Protein AF-A0A4R1M0N6-F1 (afdb_monomer_lite)

pLDDT: mean 82.84, std 18.58, range [23.36, 98.75]

Foldseek 3Di:
DDDDDDDDDDDDDDDDDDDDDDDDDDDDDDDDDDADQDFDPDDQLVVLVVQLVLQVVPPFQNLLSVLSNPADDDSVQLRQFKEFAGAGDPDPDDDPPQVVVPVPDDDDDDPLNVVVCVQVDDPDDDDDRQDNLLRQLGMFGHADDPVNLDAQDWTATSNGDIWGWHDDPPWIDTLQWTWDPDWSDDPPRYTYTYTHHRSRPRDNDPDHFAKWWEKEWEAALLQDALVRQQGATDFQKKKFKDPDLVCVLVVNGPDIDGAHPRNIDMGIRDDFFKIFMWIGDVQKIQFAPWDQDPPPSFTKHWHFSGFAQDPVCLVPAQDDPLRDHSATRTDPSVPPSHDDPVRIDTPPPRMHGIDTNDHHYDYGRIYHNRSLVPRADAEPVSLVVLLLVLLVLLQCCLQFLQLVLQCLLFVLDPFDPDDPCVVQVSNCSNLVNDDLARNSLVVLVCSLLQSLLSLLSSLVRLVNYPDDLSLQSNLSSLLSNLVSLLSCCLFAAFAWDDNHSDDDLATATHGSVVSLVSSLVSLVVSLVSHADDDFLPQSHAGSLSSLQSQLSSCVLVVVLVSNLVSLCVNVVVPQADDAAPVQCFDSRHSFANHHDQQFDDPVSCVSVVNGRGGGSDGNLVSLLSNLVSCLVVVVNVSSLVSLQRLCVNHVHDGDDSPDDSVRSVVSSLVSCCVRCRSSHCNSSVCLVVVNCCVRCVVSVDDNQARSHDWNRPVCCVRHVNYDIDGPD

Radius of gyration: 40.04 Å; chains: 1; bounding box: 70×74×126 Å

InterPro domains:
  IPR000782 FAS1 domain [PF02469] (60-199)
  IPR000782 FAS1 domain [PS50213] (48-218)
  IPR011990 Tetratricopeptide-like helical domain superfamily [SSF48452] (380-728)
  IPR012944 RagB/SusD domain [PF07980] (564-728)
  IPR033985 SusD-like, N-terminal [PF14322] (437-525)
  IPR036378 FAS1 domain superfamily [G3DSA:2.30.180.10] (48-200)
  IPR036378 FAS1 domain superfamily [SSF82153] (33-199)

Sequence (728 aa):
MKHNYLLIVTILAFGLITSCKKDPAPKPDPEPDPGTTIVDDRPPEKVVEALTTELAKVEDVSEFAEALKNVVLTQEEVSQGLTIFAPLNSQRSAPQAIASRFSNRTMVASASQERFSNRLSAEVSEPVELTDAELRDHIVKGVYKLADLADGTVLITLSGKSLKIKKEGDQTWINGVKMNEGTVSADGKQTIFVVNEPLTGTEVTDEPAAPSGIEVTVWDATEWSPENSMGKVASGAQVAIYRTQLDYANDNPLFEEESDAQGKVTFNNVEPGIYYIVATKGDMSNIFYKNKNPGDELFTGMVSVGIFQTQGQMDAAAANQSKKLGNFEWMDMNGDGVINNDDRVTLPAESVDIEEGNIVPISILIGYSDNDAMGPLRRESQVLDFLTGGYINITDWLSKEIPLLDGVLSDDSDAPQDGYSTYLGMPAIDNFTFLATNVAINQLWNVSYGNISNLNKLIRDVPNVNMANKNQVLAQARALRAAIYIQLMTYYGNVPIQNDVVMEAGIVNSSKQEVYEYIKQELTEIQNDMPGANTGNLGQLNNLFTSALLSKAALANKDYTLAAAAAAEVINSNKYVLESSNTAFTQTSKETIWGYPSQFTNEFRAYFFGRTFSPVIRLSEIYLIAAEANIQTGNVQKAIGYLNPILQSNSLPSLLGTESTGALNNALRNVWKTSMPREGLRFANLVRWGIASEVLGNKGFNASKHNLLPIPQVTIDRFSGITQNPGY

Structure (mmCIF, N/CA/C/O backbone):
data_AF-A0A4R1M0N6-F1
#
_entry.id   AF-A0A4R1M0N6-F1
#
loop_
_atom_site.group_PDB
_atom_site.id
_atom_site.type_symbol
_atom_site.label_atom_id
_atom_site.label_alt_id
_atom_site.label_comp_id
_atom_site.label_asym_id
_atom_site.label_entity_id
_atom_site.label_seq_id
_atom_site.pdbx_PDB_ins_code
_atom_site.Cartn_x
_atom_site.Cartn_y
_atom_site.Cartn_z
_atom_site.occupancy
_atom_site.B_iso_or_equiv
_atom_site.auth_seq_id
_atom_site.auth_comp_id
_atom_site.auth_asym_id
_atom_site.auth_atom_id
_atom_site.pdbx_PDB_model_num
ATOM 1 N N . MET A 1 1 ? -28.705 -10.400 -42.506 1.00 38.38 1 MET A N 1
ATOM 2 C CA . MET A 1 1 ? -27.950 -10.593 -43.765 1.00 38.38 1 MET A CA 1
ATOM 3 C C . MET A 1 1 ? -26.762 -11.482 -43.382 1.00 38.38 1 MET A C 1
ATOM 5 O O . MET A 1 1 ? -25.959 -11.001 -42.608 1.00 38.38 1 MET A O 1
ATOM 9 N N . LYS A 1 2 ? -26.708 -12.820 -43.555 1.00 24.78 2 LYS A N 1
ATOM 10 C CA . LYS A 1 2 ? -26.829 -13.668 -44.773 1.00 24.78 2 LYS A CA 1
ATOM 11 C C . LYS A 1 2 ? -26.020 -13.022 -45.906 1.00 24.78 2 LYS A C 1
ATOM 13 O O . LYS A 1 2 ? -26.427 -11.943 -46.304 1.00 24.78 2 LYS A O 1
ATOM 18 N N . HIS A 1 3 ? -24.869 -13.506 -46.383 1.00 28.62 3 HIS A N 1
ATOM 19 C CA . HIS A 1 3 ? -24.393 -14.826 -46.863 1.00 28.62 3 HIS A CA 1
ATOM 20 C C . HIS A 1 3 ? -22.876 -14.648 -47.210 1.00 28.62 3 HIS A C 1
ATOM 22 O O . HIS A 1 3 ? -22.470 -13.504 -47.353 1.00 28.62 3 HIS A O 1
ATOM 28 N N . ASN A 1 4 ? -21.964 -15.609 -47.419 1.00 26.88 4 ASN A N 1
ATOM 29 C CA . ASN A 1 4 ? -21.970 -17.070 -47.535 1.00 26.88 4 ASN A CA 1
ATOM 30 C C . ASN A 1 4 ? -20.516 -17.600 -47.471 1.00 26.88 4 ASN A C 1
ATOM 32 O O . ASN A 1 4 ? -19.602 -16.976 -48.001 1.00 26.88 4 ASN A O 1
ATOM 36 N N . TYR A 1 5 ? -20.366 -18.799 -46.905 1.00 27.62 5 TYR A N 1
ATOM 37 C CA . TYR A 1 5 ? -19.300 -19.779 -47.161 1.00 27.62 5 TYR A CA 1
ATOM 38 C C . TYR A 1 5 ? -19.561 -20.537 -48.482 1.00 27.62 5 TYR A C 1
ATOM 40 O O . TYR A 1 5 ? -20.732 -20.725 -48.809 1.00 27.62 5 TYR A O 1
ATOM 48 N N . LEU A 1 6 ? -18.512 -21.047 -49.153 1.00 24.05 6 LEU A N 1
ATOM 49 C CA . LEU A 1 6 ? -18.383 -22.388 -49.800 1.00 24.05 6 LEU A CA 1
ATOM 50 C C . LEU A 1 6 ? -17.070 -22.411 -50.628 1.00 24.05 6 LEU A C 1
ATOM 52 O O . LEU A 1 6 ? -16.881 -21.538 -51.463 1.00 24.05 6 LEU A O 1
ATOM 56 N N . LEU A 1 7 ? -16.061 -23.234 -50.307 1.00 23.72 7 LEU A N 1
ATOM 57 C CA . LEU A 1 7 ? -15.850 -24.684 -50.559 1.00 23.72 7 LEU A CA 1
ATOM 58 C C . LEU A 1 7 ? -14.897 -24.943 -51.751 1.00 23.72 7 LEU A C 1
ATOM 60 O O . LEU A 1 7 ? -15.183 -24.495 -52.851 1.00 23.72 7 LEU A O 1
ATOM 64 N N . ILE A 1 8 ? -13.700 -25.511 -51.524 1.00 24.95 8 ILE A N 1
ATOM 65 C CA . ILE A 1 8 ? -13.298 -26.951 -51.552 1.00 24.95 8 ILE A CA 1
ATOM 66 C C . ILE A 1 8 ? -13.123 -27.509 -52.992 1.00 24.95 8 ILE A C 1
ATOM 68 O O . ILE A 1 8 ? -14.055 -27.487 -53.784 1.00 24.95 8 ILE A O 1
ATOM 72 N N . VAL A 1 9 ? -11.937 -28.068 -53.297 1.00 23.77 9 VAL A N 1
ATOM 73 C CA . VAL A 1 9 ? -11.670 -29.497 -53.643 1.00 23.77 9 VAL A CA 1
ATOM 74 C C . VAL A 1 9 ? -10.435 -29.653 -54.551 1.00 23.77 9 VAL A C 1
ATOM 76 O O . VAL A 1 9 ? -10.398 -29.228 -55.700 1.00 23.77 9 VAL A O 1
ATOM 79 N N . THR A 1 10 ? -9.474 -30.380 -53.987 1.00 28.64 10 THR A N 1
ATOM 80 C CA . THR A 1 10 ? -8.297 -31.097 -54.499 1.00 28.64 10 THR A CA 1
ATOM 81 C C . THR A 1 10 ? -8.591 -32.126 -55.603 1.00 28.64 10 THR A C 1
ATOM 83 O O . THR A 1 10 ? -9.531 -32.895 -55.440 1.00 28.64 10 THR A O 1
ATOM 86 N N . ILE A 1 11 ? -7.708 -32.299 -56.604 1.00 25.31 11 ILE A N 1
ATOM 87 C CA . ILE A 1 11 ? -7.508 -33.598 -57.292 1.00 25.31 11 ILE A CA 1
ATOM 88 C C . ILE A 1 11 ? -6.011 -33.853 -57.572 1.00 25.31 11 ILE A C 1
ATOM 90 O O . ILE A 1 11 ? -5.321 -33.053 -58.195 1.00 25.31 11 ILE A O 1
ATOM 94 N N . LEU A 1 12 ? -5.562 -35.012 -57.083 1.00 23.36 12 LEU A N 1
ATOM 95 C CA . LEU A 1 12 ? -4.312 -35.747 -57.318 1.00 23.36 12 LEU A CA 1
ATOM 96 C C . LEU A 1 12 ? -4.382 -36.563 -58.629 1.00 23.36 12 LEU A C 1
ATOM 98 O O . LEU A 1 12 ? -5.462 -37.057 -58.938 1.00 23.36 12 LEU A O 1
ATOM 102 N N . ALA A 1 13 ? -3.232 -36.840 -59.276 1.00 24.95 13 ALA A N 1
ATOM 103 C CA . ALA A 1 13 ? -2.699 -38.208 -59.517 1.00 24.95 13 ALA A CA 1
ATOM 104 C C . ALA A 1 13 ? -1.880 -38.426 -60.824 1.00 24.95 13 ALA A C 1
ATOM 106 O O . ALA A 1 13 ? -2.389 -38.274 -61.926 1.00 24.95 13 ALA A O 1
ATOM 107 N N . PHE A 1 14 ? -0.659 -38.956 -60.617 1.00 27.09 14 PHE A N 1
ATOM 108 C CA . PHE A 1 14 ? 0.052 -40.051 -61.323 1.00 27.09 14 PHE A CA 1
ATOM 109 C C . PHE A 1 14 ? 0.546 -39.937 -62.790 1.00 27.09 14 PHE A C 1
ATOM 111 O O . PHE A 1 14 ? -0.197 -40.149 -63.737 1.00 27.09 14 PHE A O 1
ATOM 118 N N . GLY A 1 15 ? 1.878 -39.816 -62.942 1.00 25.17 15 GLY A N 1
ATOM 119 C CA . GLY A 1 15 ? 2.800 -40.958 -63.131 1.00 25.17 15 GLY A CA 1
ATOM 120 C C . GLY A 1 15 ? 3.071 -41.482 -64.554 1.00 25.17 15 GLY A C 1
ATOM 121 O O . GLY A 1 15 ? 2.175 -42.026 -65.183 1.00 25.17 15 GLY A O 1
ATOM 122 N N . LEU A 1 16 ? 4.348 -41.474 -64.978 1.00 26.14 16 LEU A N 1
ATOM 123 C CA . LEU A 1 16 ? 4.966 -42.532 -65.804 1.00 26.14 16 LEU A CA 1
ATOM 124 C C . LEU A 1 16 ? 6.505 -42.421 -65.811 1.00 26.14 16 LEU A C 1
ATOM 126 O O . LEU A 1 16 ? 7.076 -41.399 -66.179 1.00 26.14 16 LEU A O 1
ATOM 130 N N . ILE A 1 17 ? 7.162 -43.508 -65.399 1.00 31.34 17 ILE A N 1
ATOM 131 C CA . ILE A 1 17 ? 8.604 -43.767 -65.510 1.00 31.34 17 ILE A CA 1
ATOM 132 C C . ILE A 1 17 ? 8.823 -44.606 -66.770 1.00 31.34 17 ILE A C 1
ATOM 134 O O . ILE A 1 17 ? 8.185 -45.648 -66.880 1.00 31.34 17 ILE A O 1
ATOM 138 N N . THR A 1 18 ? 9.800 -44.261 -67.618 1.00 29.77 18 THR A N 1
ATOM 139 C CA . THR A 1 18 ? 10.591 -45.267 -68.357 1.00 29.77 18 THR A CA 1
ATOM 140 C C . THR A 1 18 ? 11.971 -44.752 -68.785 1.00 29.77 18 THR A C 1
ATOM 142 O O . THR A 1 18 ? 12.073 -43.834 -69.586 1.00 29.77 18 THR A O 1
ATOM 145 N N . SER A 1 19 ? 12.983 -45.498 -68.329 1.00 27.33 19 SER A N 1
ATOM 146 C CA . SER A 1 19 ? 14.200 -45.956 -69.027 1.00 27.33 19 SER A CA 1
ATOM 147 C C . SER A 1 19 ? 15.365 -44.998 -69.338 1.00 27.33 19 SER A C 1
ATOM 149 O O . SER A 1 19 ? 15.265 -44.052 -70.111 1.00 27.33 19 SER A O 1
ATOM 151 N N . CYS A 1 20 ? 16.527 -45.368 -68.786 1.00 30.45 20 CYS A N 1
ATOM 152 C CA . CYS A 1 20 ? 17.859 -44.844 -69.067 1.00 30.45 20 CYS A CA 1
ATOM 153 C C . CYS A 1 20 ? 18.380 -45.244 -70.457 1.00 30.45 20 CYS A C 1
ATOM 155 O O . CYS A 1 20 ? 18.343 -46.421 -70.814 1.00 30.45 20 CYS A O 1
ATOM 157 N N . LYS A 1 21 ? 19.071 -44.315 -71.126 1.00 30.97 21 LYS A N 1
ATOM 158 C CA . LYS A 1 21 ? 20.308 -44.596 -71.872 1.00 30.97 21 LYS A CA 1
ATOM 159 C C . LYS A 1 21 ? 21.264 -43.412 -71.721 1.00 30.97 21 LYS A C 1
ATOM 161 O O . LYS A 1 21 ? 20.858 -42.261 -71.801 1.00 30.97 21 LYS A O 1
ATOM 166 N N . LYS A 1 22 ? 22.516 -43.746 -71.420 1.00 40.25 22 LYS A N 1
ATOM 167 C CA . LYS A 1 22 ? 23.656 -42.858 -71.192 1.00 40.25 22 LYS A CA 1
ATOM 168 C C . LYS A 1 22 ? 24.400 -42.723 -72.520 1.00 40.25 22 LYS A C 1
ATOM 170 O O . LYS A 1 22 ? 24.749 -43.755 -73.080 1.00 40.25 22 LYS A O 1
ATOM 175 N N . ASP A 1 23 ? 24.647 -41.496 -72.965 1.00 30.56 23 ASP A N 1
ATOM 176 C CA . ASP A 1 23 ? 25.529 -41.152 -74.087 1.00 30.56 23 ASP A CA 1
ATOM 177 C C . ASP A 1 23 ? 26.345 -39.887 -73.727 1.00 30.56 23 ASP A C 1
ATOM 179 O O . ASP A 1 23 ? 26.015 -39.212 -72.749 1.00 30.56 23 ASP A O 1
ATOM 183 N N . PRO A 1 24 ? 27.496 -39.662 -74.386 1.00 36.88 24 PRO A N 1
ATOM 184 C CA . PRO A 1 24 ? 28.734 -39.207 -73.752 1.00 36.88 24 PRO A CA 1
ATOM 185 C C . PRO A 1 24 ? 28.838 -37.687 -73.574 1.00 36.88 24 PRO A C 1
ATOM 187 O O . PRO A 1 24 ? 28.114 -36.914 -74.192 1.00 36.88 24 PRO A O 1
ATOM 190 N N . ALA A 1 25 ? 29.793 -37.283 -72.729 1.00 42.66 25 ALA A N 1
ATOM 191 C CA . ALA A 1 25 ? 30.121 -35.895 -72.412 1.00 42.66 25 ALA A CA 1
ATOM 192 C C . ALA A 1 25 ? 30.272 -35.014 -73.675 1.00 42.66 25 ALA A C 1
ATOM 194 O O . ALA A 1 25 ? 31.069 -35.365 -74.556 1.00 42.66 25 ALA A O 1
ATOM 195 N N . PRO A 1 26 ? 29.570 -33.866 -73.761 1.00 34.59 26 PRO A N 1
ATOM 196 C CA . PRO A 1 26 ? 29.849 -32.856 -74.767 1.00 34.59 26 PRO A CA 1
ATOM 197 C C . PRO A 1 26 ? 31.167 -32.146 -74.438 1.00 34.59 26 PRO A C 1
ATOM 199 O O . PRO A 1 26 ? 31.530 -31.957 -73.278 1.00 34.59 26 PRO A O 1
ATOM 202 N N . LYS A 1 27 ? 31.896 -31.797 -75.496 1.00 37.53 27 LYS A N 1
ATOM 203 C CA . LYS A 1 27 ? 33.103 -30.959 -75.481 1.00 37.53 27 LYS A CA 1
ATOM 204 C C . LYS A 1 27 ? 32.818 -29.602 -74.814 1.00 37.53 27 LYS A C 1
ATOM 206 O O . LYS A 1 27 ? 31.662 -29.198 -74.815 1.00 37.53 27 LYS A O 1
ATOM 211 N N . PRO A 1 28 ? 33.845 -28.900 -74.295 1.00 34.59 28 PRO A N 1
ATOM 212 C CA . PRO A 1 28 ? 33.661 -27.558 -73.755 1.00 34.59 28 PRO A CA 1
ATOM 213 C C . PRO A 1 28 ? 33.036 -26.656 -74.821 1.00 34.59 28 PRO A C 1
ATOM 215 O O . PRO A 1 28 ? 33.532 -26.596 -75.951 1.00 34.59 28 PRO A O 1
ATOM 218 N N . ASP A 1 29 ? 31.931 -26.018 -74.448 1.00 33.28 29 ASP A N 1
ATOM 219 C CA . ASP A 1 29 ? 31.274 -25.002 -75.256 1.00 33.28 29 ASP A CA 1
ATOM 220 C C . ASP A 1 29 ? 32.203 -23.779 -75.415 1.00 33.28 29 ASP A C 1
ATOM 222 O O . ASP A 1 29 ? 33.024 -23.509 -74.531 1.00 33.28 29 ASP A O 1
ATOM 226 N N . PRO A 1 30 ? 32.134 -23.069 -76.555 1.00 35.69 30 PRO A N 1
ATOM 227 C CA . PRO A 1 30 ? 32.929 -21.870 -76.783 1.00 35.69 30 PRO A CA 1
ATOM 228 C C . PRO A 1 30 ? 32.493 -20.735 -75.845 1.00 35.69 30 PRO A C 1
ATOM 230 O O . PRO A 1 30 ? 31.349 -20.706 -75.394 1.00 35.69 30 PRO A O 1
ATOM 233 N N . GLU A 1 31 ? 33.418 -19.810 -75.567 1.00 36.44 31 GLU A N 1
ATOM 234 C CA . GLU A 1 31 ? 33.196 -18.593 -74.769 1.00 36.44 31 GLU A CA 1
ATOM 235 C C . GLU A 1 31 ? 31.876 -17.875 -75.130 1.00 36.44 31 GLU A C 1
ATOM 237 O O . GLU A 1 31 ? 31.530 -17.795 -76.314 1.00 36.44 31 GLU A O 1
ATOM 242 N N . PRO A 1 32 ? 31.137 -17.341 -74.137 1.00 32.09 32 PRO A N 1
ATOM 243 C CA . PRO A 1 32 ? 29.888 -16.631 -74.376 1.00 32.09 32 PRO A CA 1
ATOM 244 C C . PRO A 1 32 ? 30.157 -15.272 -75.038 1.00 32.09 32 PRO A C 1
ATOM 246 O O . PRO A 1 32 ? 30.951 -14.477 -74.544 1.00 32.09 32 PRO A O 1
ATOM 249 N N . ASP A 1 33 ? 29.467 -15.008 -76.145 1.00 37.31 33 ASP A N 1
ATOM 250 C CA . ASP A 1 33 ? 29.437 -13.718 -76.842 1.00 37.31 33 ASP A CA 1
ATOM 251 C C . ASP A 1 33 ? 28.498 -12.749 -76.085 1.00 37.31 33 ASP A C 1
ATOM 253 O O . ASP A 1 33 ? 27.299 -13.043 -75.980 1.00 37.31 33 ASP A O 1
ATOM 257 N N . PRO A 1 34 ? 28.984 -11.636 -75.497 1.00 42.25 34 PRO A N 1
ATOM 258 C CA . PRO A 1 34 ? 28.138 -10.685 -74.794 1.00 42.25 34 PRO A CA 1
ATOM 259 C C . PRO A 1 34 ? 27.560 -9.661 -75.778 1.00 42.25 34 PRO A C 1
ATOM 261 O O . PRO A 1 34 ? 28.284 -8.971 -76.492 1.00 42.25 34 PRO A O 1
ATOM 264 N N . GLY A 1 35 ? 26.237 -9.504 -75.754 1.00 49.38 35 GLY A N 1
ATOM 265 C CA . GLY A 1 35 ? 25.542 -8.426 -76.451 1.00 49.38 35 GLY A CA 1
ATOM 266 C C . GLY A 1 35 ? 24.795 -8.890 -77.696 1.00 49.38 35 GLY A C 1
ATOM 267 O O . GLY A 1 35 ? 25.358 -9.105 -78.766 1.00 49.38 35 GLY A O 1
ATOM 268 N N . THR A 1 36 ? 23.465 -8.922 -77.609 1.00 48.88 36 THR A N 1
ATOM 269 C CA . THR A 1 36 ? 22.654 -8.674 -78.806 1.00 48.88 36 THR A CA 1
ATOM 270 C C . THR A 1 36 ? 23.155 -7.382 -79.442 1.00 48.88 36 THR A C 1
ATOM 272 O O . THR A 1 36 ? 23.234 -6.364 -78.759 1.00 48.88 36 THR A O 1
ATOM 275 N N . THR A 1 37 ? 23.512 -7.415 -80.726 1.00 53.28 37 THR A N 1
ATOM 276 C CA . THR A 1 37 ? 23.977 -6.242 -81.475 1.00 53.28 37 THR A CA 1
ATOM 277 C C . THR A 1 37 ? 22.808 -5.268 -81.635 1.00 53.28 37 THR A C 1
ATOM 279 O O . THR A 1 37 ? 22.076 -5.284 -82.622 1.00 53.28 37 THR A O 1
ATOM 282 N N . ILE A 1 38 ? 22.570 -4.466 -80.603 1.00 60.84 38 ILE A N 1
ATOM 283 C CA . ILE A 1 38 ? 21.564 -3.415 -80.588 1.00 60.84 38 ILE A CA 1
ATOM 284 C C . ILE A 1 38 ? 22.270 -2.170 -81.095 1.00 60.84 38 ILE A C 1
ATOM 286 O O . ILE A 1 38 ? 23.159 -1.643 -80.436 1.00 60.84 38 ILE A O 1
ATOM 290 N N . VAL A 1 39 ? 21.905 -1.736 -82.299 1.00 75.00 39 VAL A N 1
ATOM 291 C CA . VAL A 1 39 ? 22.412 -0.486 -82.863 1.00 75.00 39 VAL A CA 1
ATOM 292 C C . VAL A 1 39 ? 21.511 0.640 -82.374 1.00 75.00 39 VAL A C 1
ATOM 294 O O . VAL A 1 39 ? 20.346 0.713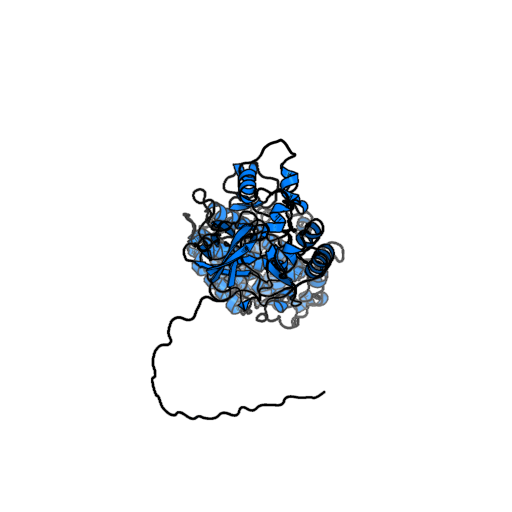 -82.777 1.00 75.00 39 VAL A O 1
ATOM 297 N N . ASP A 1 40 ? 22.030 1.502 -81.501 1.00 83.00 40 ASP A N 1
ATOM 298 C CA . ASP A 1 40 ? 21.346 2.742 -81.142 1.00 83.00 40 ASP A CA 1
ATOM 299 C C . ASP A 1 40 ? 21.841 3.898 -82.016 1.00 83.00 40 ASP A C 1
ATOM 301 O O . ASP A 1 40 ? 22.986 4.335 -81.951 1.00 83.00 40 ASP A O 1
ATOM 305 N N . ASP A 1 41 ? 20.950 4.372 -82.876 1.00 82.75 41 ASP A N 1
ATOM 306 C CA . ASP A 1 41 ? 21.158 5.442 -83.844 1.00 82.75 41 ASP A CA 1
ATOM 307 C C . ASP A 1 41 ? 20.673 6.811 -83.344 1.00 82.75 41 ASP A C 1
ATOM 309 O O . ASP A 1 41 ? 20.794 7.811 -84.058 1.00 82.75 41 ASP A O 1
ATOM 313 N N . ARG A 1 42 ? 20.125 6.875 -82.121 1.00 88.88 42 ARG A N 1
ATOM 314 C CA . ARG A 1 42 ? 19.709 8.135 -81.495 1.00 88.88 42 ARG A CA 1
ATOM 315 C C . ARG A 1 42 ? 20.918 9.066 -81.328 1.00 88.88 42 ARG A C 1
ATOM 317 O O . ARG A 1 42 ? 22.004 8.586 -81.013 1.00 88.88 42 ARG A O 1
ATOM 324 N N . PRO A 1 43 ? 20.750 10.390 -81.498 1.00 88.62 43 PRO A N 1
ATOM 325 C CA . PRO A 1 43 ? 21.768 11.355 -81.088 1.00 88.62 43 PRO A CA 1
ATOM 326 C C . PRO A 1 43 ? 22.087 11.226 -79.582 1.00 88.62 43 PRO A C 1
ATOM 328 O O . PRO A 1 43 ? 21.148 10.982 -78.814 1.00 88.62 43 PRO A O 1
ATOM 331 N N . PRO A 1 44 ? 23.344 11.414 -79.124 1.00 90.19 44 PRO A N 1
ATOM 332 C CA . PRO A 1 44 ? 23.723 11.176 -77.727 1.00 90.19 44 PRO A CA 1
ATOM 333 C C . PRO A 1 44 ? 22.898 11.987 -76.722 1.00 90.19 44 PRO A C 1
ATOM 335 O O . PRO A 1 44 ? 22.510 11.477 -75.673 1.00 90.19 44 PRO A O 1
ATOM 338 N N . GLU A 1 45 ? 22.537 13.225 -77.065 1.00 87.31 45 GLU A N 1
ATOM 339 C CA . GLU A 1 45 ? 21.697 14.089 -76.236 1.00 87.31 45 GLU A CA 1
ATOM 340 C C . GLU A 1 45 ? 20.290 13.513 -76.011 1.00 87.31 45 GLU A C 1
ATOM 342 O O . GLU A 1 45 ? 19.707 13.682 -74.942 1.00 87.31 45 GLU A O 1
ATOM 347 N N . LYS A 1 46 ? 19.758 12.767 -76.990 1.00 88.69 46 LYS A N 1
ATOM 348 C CA . LYS A 1 46 ? 18.465 12.079 -76.877 1.00 88.69 46 LYS A CA 1
ATOM 349 C C . LYS A 1 46 ? 18.546 10.810 -76.041 1.00 88.69 46 LYS A C 1
ATOM 351 O O . LYS A 1 46 ? 17.534 10.406 -75.473 1.00 88.69 46 LYS A O 1
ATOM 356 N N . VAL A 1 47 ? 19.727 10.204 -75.936 1.00 87.62 47 VAL A N 1
ATOM 357 C CA . VAL A 1 47 ? 19.970 9.078 -75.027 1.00 87.62 47 VAL A CA 1
ATOM 358 C C . VAL A 1 47 ? 20.010 9.577 -73.580 1.00 87.62 47 VAL A C 1
ATOM 360 O O . VAL A 1 47 ? 19.297 9.033 -72.741 1.00 87.62 47 VAL A O 1
ATOM 363 N N . VAL A 1 48 ? 20.731 10.668 -73.295 1.00 88.25 48 VAL A N 1
ATOM 364 C CA . VAL A 1 48 ? 20.763 11.289 -71.953 1.00 88.25 48 VAL A CA 1
ATOM 365 C C . VAL A 1 48 ? 19.367 11.758 -71.513 1.00 88.25 48 VAL A C 1
ATOM 367 O O . VAL A 1 48 ? 18.954 11.496 -70.383 1.00 88.25 48 VAL A O 1
ATOM 370 N N . GLU A 1 49 ? 18.585 12.379 -72.404 1.00 86.44 49 GLU A N 1
ATOM 371 C CA . GLU A 1 49 ? 17.193 12.776 -72.120 1.00 86.44 49 GLU A CA 1
ATOM 372 C C . GLU A 1 49 ? 16.308 11.568 -71.754 1.00 86.44 49 GLU A C 1
ATOM 374 O O . GLU A 1 49 ? 15.525 11.625 -70.804 1.00 86.44 49 GLU A O 1
ATOM 379 N N . ALA A 1 50 ? 16.457 10.447 -72.465 1.00 86.00 50 ALA A N 1
ATOM 380 C CA . ALA A 1 50 ? 15.703 9.230 -72.177 1.00 86.00 50 ALA A CA 1
ATOM 381 C C . ALA A 1 50 ? 16.108 8.606 -70.831 1.00 86.00 50 ALA A C 1
ATOM 383 O O . ALA A 1 50 ? 15.238 8.227 -70.051 1.00 86.00 50 ALA A O 1
ATOM 384 N N . LEU A 1 51 ? 17.409 8.534 -70.532 1.00 86.44 51 LEU A N 1
ATOM 385 C CA . LEU A 1 51 ? 17.913 7.990 -69.267 1.00 86.44 51 LEU A CA 1
ATOM 386 C C . LEU A 1 51 ? 17.442 8.804 -68.065 1.00 86.44 51 LEU A C 1
ATOM 388 O O . LEU A 1 51 ? 16.925 8.246 -67.102 1.00 86.44 51 LEU A O 1
ATOM 392 N N . THR A 1 52 ? 17.561 10.126 -68.144 1.00 86.12 52 THR A N 1
ATOM 393 C CA . THR A 1 52 ? 17.138 11.035 -67.071 1.00 86.12 52 THR A CA 1
ATOM 394 C C . THR A 1 52 ? 15.623 11.000 -66.858 1.00 86.12 52 THR A C 1
ATOM 396 O O . THR A 1 52 ? 15.168 11.045 -65.718 1.00 86.12 52 THR A O 1
ATOM 399 N N . THR A 1 53 ? 14.834 10.821 -67.925 1.00 84.94 53 THR A N 1
ATOM 400 C CA . THR A 1 53 ? 13.375 10.634 -67.832 1.00 84.94 53 THR A CA 1
ATOM 401 C C . THR A 1 53 ? 12.996 9.336 -67.119 1.00 84.94 53 THR A C 1
ATOM 403 O O . THR A 1 53 ? 12.064 9.331 -66.318 1.00 84.94 53 THR A O 1
ATOM 406 N N . GLU A 1 54 ? 13.687 8.230 -67.404 1.00 83.19 54 GLU A N 1
ATOM 407 C CA . GLU A 1 54 ? 13.418 6.948 -66.742 1.00 83.19 54 GLU A CA 1
ATOM 408 C C . GLU A 1 54 ? 13.894 6.949 -65.284 1.00 83.19 54 GLU A C 1
ATOM 410 O O . GLU A 1 54 ? 13.154 6.499 -64.411 1.00 83.19 54 GLU A O 1
ATOM 415 N N . LEU A 1 55 ? 15.073 7.514 -64.999 1.00 81.56 55 LEU A N 1
ATOM 416 C CA . LEU A 1 55 ? 15.599 7.649 -63.637 1.00 81.56 55 LEU A CA 1
ATOM 417 C C . LEU A 1 55 ? 14.716 8.543 -62.757 1.00 81.56 55 LEU A C 1
ATOM 419 O O . LEU A 1 55 ? 14.506 8.226 -61.593 1.00 81.56 55 LEU A O 1
ATOM 423 N N . ALA A 1 56 ? 14.119 9.602 -63.313 1.00 78.25 56 ALA A N 1
ATOM 424 C CA . ALA A 1 56 ? 13.200 10.478 -62.582 1.00 78.25 56 ALA A CA 1
ATOM 425 C C . ALA A 1 56 ? 11.912 9.778 -62.096 1.00 78.25 56 ALA A C 1
ATOM 427 O O . ALA A 1 56 ? 11.178 10.347 -61.290 1.00 78.25 56 ALA A O 1
ATOM 428 N N . LYS A 1 57 ? 11.609 8.563 -62.578 1.00 75.88 57 LYS A N 1
ATOM 429 C CA . LYS A 1 57 ? 10.475 7.755 -62.093 1.00 75.88 57 LYS A CA 1
ATOM 430 C C . LYS A 1 57 ? 10.782 7.019 -60.787 1.00 75.88 57 LYS A C 1
ATOM 432 O O . LYS A 1 57 ? 9.864 6.452 -60.200 1.00 75.88 57 LYS A O 1
ATOM 437 N N . VAL A 1 58 ? 12.043 6.999 -60.359 1.00 72.06 58 VAL A N 1
ATOM 438 C CA . VAL A 1 58 ? 12.496 6.362 -59.122 1.00 72.06 58 VAL A CA 1
ATOM 439 C C . VAL A 1 58 ? 12.879 7.458 -58.134 1.00 72.06 58 VAL A C 1
ATOM 441 O O . VAL A 1 58 ? 13.802 8.231 -58.375 1.00 72.06 58 VAL A O 1
ATOM 444 N N . GLU A 1 59 ? 12.131 7.539 -57.033 1.00 65.00 59 GLU A N 1
ATOM 445 C CA . GLU A 1 59 ? 12.227 8.626 -56.048 1.00 65.00 59 GLU A CA 1
ATOM 446 C C . GLU A 1 59 ? 13.643 8.743 -55.448 1.00 65.00 59 GLU A C 1
ATOM 448 O O . GLU A 1 59 ? 14.204 9.842 -55.371 1.00 65.00 59 GLU A O 1
ATOM 453 N N . ASP A 1 60 ? 14.265 7.596 -55.165 1.00 72.56 60 ASP A N 1
ATOM 454 C CA . ASP A 1 60 ? 15.526 7.496 -54.427 1.00 72.56 60 ASP A CA 1
ATOM 455 C C . ASP A 1 60 ? 16.802 7.589 -55.282 1.00 72.56 60 ASP A C 1
ATOM 457 O O . ASP A 1 60 ? 17.879 7.373 -54.749 1.00 72.56 60 ASP A O 1
ATOM 461 N N . VAL A 1 61 ? 16.738 7.908 -56.582 1.00 75.19 61 VAL A N 1
ATOM 462 C CA . VAL A 1 61 ? 17.941 8.098 -57.445 1.00 75.19 61 VAL A CA 1
ATOM 463 C C . VAL A 1 61 ? 17.965 9.463 -58.145 1.00 75.19 61 VAL A C 1
ATOM 465 O O . VAL A 1 61 ? 18.694 9.693 -59.114 1.00 75.19 61 VAL A O 1
ATOM 468 N N . SER A 1 62 ? 17.116 10.379 -57.688 1.00 74.25 62 SER A N 1
ATOM 469 C CA . SER A 1 62 ? 16.865 11.672 -58.325 1.00 74.25 62 SER A CA 1
ATOM 470 C C . SER A 1 62 ? 18.086 12.602 -58.368 1.00 74.25 62 SER A C 1
ATOM 472 O O . SER A 1 62 ? 18.226 13.347 -59.338 1.00 74.25 62 SER A O 1
ATOM 474 N N . GLU A 1 63 ? 19.003 12.537 -57.395 1.00 76.69 63 GLU A N 1
ATOM 475 C CA . GLU A 1 63 ? 20.238 13.340 -57.412 1.00 76.69 63 GLU A CA 1
ATOM 476 C C . GLU A 1 63 ? 21.192 12.847 -58.514 1.00 76.69 63 GLU A C 1
ATOM 478 O O . GLU A 1 63 ? 21.704 13.647 -59.302 1.00 76.69 63 GLU A O 1
ATOM 483 N N . PHE A 1 64 ? 21.338 11.526 -58.665 1.00 82.12 64 PHE A N 1
ATOM 484 C CA . PHE A 1 64 ? 22.089 10.931 -59.774 1.00 82.12 64 PHE A CA 1
ATOM 485 C C . PHE A 1 64 ? 21.447 11.246 -61.135 1.00 82.12 64 PHE A C 1
ATOM 487 O O . PHE A 1 64 ? 22.146 11.558 -62.101 1.00 82.12 64 PHE A O 1
ATOM 494 N N . ALA A 1 65 ? 20.112 11.222 -61.217 1.00 83.81 65 ALA A N 1
ATOM 495 C CA . ALA A 1 65 ? 19.376 11.592 -62.426 1.00 83.81 65 ALA A CA 1
ATOM 496 C C . ALA A 1 65 ? 19.632 13.051 -62.843 1.00 83.81 65 ALA A C 1
ATOM 498 O O . ALA A 1 65 ? 19.760 13.340 -64.034 1.00 83.81 65 ALA A O 1
ATOM 499 N N . GLU A 1 66 ? 19.718 13.970 -61.879 1.00 82.25 66 GLU A N 1
ATOM 500 C CA . GLU A 1 66 ? 20.023 15.375 -62.147 1.00 82.25 66 GLU A CA 1
ATOM 501 C C . GLU A 1 66 ? 21.472 15.552 -62.610 1.00 82.25 66 GLU A C 1
ATOM 503 O O . GLU A 1 66 ? 21.719 16.232 -63.607 1.00 82.25 66 GLU A O 1
ATOM 508 N N . ALA A 1 67 ? 22.418 14.882 -61.948 1.00 82.56 67 ALA A N 1
ATOM 509 C CA . ALA A 1 67 ? 23.832 14.924 -62.305 1.00 82.56 67 ALA A CA 1
ATOM 510 C C . ALA A 1 67 ? 24.087 14.378 -63.724 1.00 82.56 67 ALA A C 1
ATOM 512 O O . ALA A 1 67 ? 24.846 14.970 -64.497 1.00 82.56 67 ALA A O 1
ATOM 513 N N . LEU A 1 68 ? 23.381 13.309 -64.115 1.00 86.56 68 LEU A N 1
ATOM 514 C CA . LEU A 1 68 ? 23.509 12.679 -65.431 1.00 86.56 68 LEU A CA 1
ATOM 515 C C . LEU A 1 68 ? 23.157 13.624 -66.595 1.00 86.56 68 LEU A C 1
ATOM 517 O O . LEU A 1 68 ? 23.699 13.461 -67.688 1.00 86.56 68 LEU A O 1
ATOM 521 N N . LYS A 1 69 ? 22.313 14.648 -66.383 1.00 85.31 69 LYS A N 1
ATOM 522 C CA . LYS A 1 69 ? 21.981 15.652 -67.419 1.00 85.31 69 LYS A CA 1
ATOM 523 C C . LYS A 1 69 ? 23.205 16.407 -67.936 1.00 85.31 69 LYS A C 1
ATOM 525 O O . LYS A 1 69 ? 23.166 16.936 -69.045 1.00 85.31 69 LYS A O 1
ATOM 530 N N . ASN A 1 70 ? 24.268 16.463 -67.136 1.00 81.69 70 ASN A N 1
ATOM 531 C CA . ASN A 1 70 ? 25.496 17.178 -67.461 1.00 81.69 70 ASN A CA 1
ATOM 532 C C . ASN A 1 70 ? 26.537 16.298 -68.175 1.00 81.69 70 ASN A C 1
ATOM 534 O O . ASN A 1 70 ? 27.551 16.826 -68.63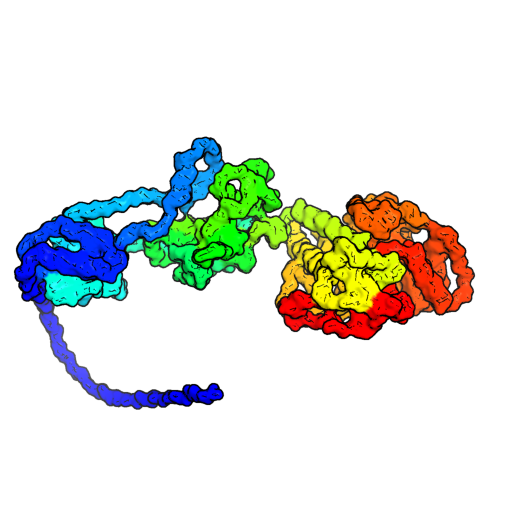0 1.00 81.69 70 ASN A O 1
ATOM 538 N N . VAL A 1 71 ? 26.292 14.987 -68.309 1.00 86.62 71 VAL A N 1
ATOM 539 C CA . VAL A 1 71 ? 27.221 14.056 -68.964 1.00 86.62 71 VAL A CA 1
ATOM 540 C C . VAL A 1 71 ? 27.141 14.190 -70.481 1.00 86.62 71 VAL A C 1
ATOM 542 O O . VAL A 1 71 ? 26.073 14.079 -71.085 1.00 86.62 71 VAL A O 1
ATOM 545 N N . VAL A 1 72 ? 28.298 14.376 -71.122 1.00 86.69 72 VAL A N 1
ATOM 546 C CA . VAL A 1 72 ? 28.408 14.426 -72.589 1.00 86.69 72 VAL A CA 1
ATOM 547 C C . VAL A 1 72 ? 28.853 13.064 -73.125 1.00 86.69 72 VAL A C 1
ATOM 549 O O . VAL A 1 72 ? 29.983 12.623 -72.888 1.00 86.69 72 VAL A O 1
ATOM 552 N N . LEU A 1 73 ? 27.964 12.414 -73.879 1.00 88.56 73 LEU A N 1
ATOM 553 C CA . LEU A 1 73 ? 28.204 11.138 -74.558 1.00 88.56 73 LEU A CA 1
ATOM 554 C C . LEU A 1 73 ? 28.558 11.345 -76.041 1.00 88.56 73 LEU A C 1
ATOM 556 O O . LEU A 1 73 ? 28.110 12.293 -76.687 1.00 88.56 73 LEU A O 1
ATOM 560 N N . THR A 1 74 ? 29.347 10.435 -76.600 1.00 89.38 74 THR A N 1
ATOM 561 C CA . THR A 1 74 ? 29.705 10.373 -78.025 1.00 89.38 74 THR A CA 1
ATOM 562 C C . THR A 1 74 ? 28.858 9.337 -78.764 1.00 89.38 74 THR A C 1
ATOM 564 O O . THR A 1 74 ? 28.345 8.396 -78.156 1.00 89.38 74 THR A O 1
ATOM 567 N N . GLN A 1 75 ? 28.753 9.448 -80.099 1.00 86.62 75 GLN A N 1
ATOM 568 C CA . GLN A 1 75 ? 28.025 8.429 -80.873 1.00 86.62 75 GLN A CA 1
ATOM 569 C C . GLN A 1 75 ? 28.640 7.039 -80.795 1.00 86.62 75 GLN A C 1
ATOM 571 O O . GLN A 1 75 ? 27.920 6.052 -80.888 1.00 86.62 75 GLN A O 1
ATOM 576 N N . GLU A 1 76 ? 29.949 6.941 -80.596 1.00 86.62 76 GLU A N 1
ATOM 577 C CA . GLU A 1 76 ? 30.590 5.647 -80.403 1.00 86.62 76 GLU A CA 1
ATOM 578 C C . GLU A 1 76 ? 30.152 4.994 -79.084 1.00 86.62 76 GLU A C 1
ATOM 580 O O . GLU A 1 76 ? 29.911 3.788 -79.048 1.00 86.62 76 GLU A O 1
ATOM 585 N N . GLU A 1 77 ? 30.011 5.778 -78.011 1.00 87.19 77 GLU A N 1
ATOM 586 C CA . GLU A 1 77 ? 29.629 5.277 -76.687 1.00 87.19 77 GLU A CA 1
ATOM 587 C C . GLU A 1 77 ? 28.196 4.764 -76.634 1.00 87.19 77 GLU A C 1
ATOM 589 O O . GLU A 1 77 ? 27.959 3.745 -75.992 1.00 87.19 77 GLU A O 1
ATOM 594 N N . VAL A 1 78 ? 27.262 5.417 -77.328 1.00 88.19 78 VAL A N 1
ATOM 595 C CA . VAL A 1 78 ? 25.853 4.998 -77.312 1.00 88.19 78 VAL A CA 1
ATOM 596 C C . VAL A 1 78 ? 25.499 4.001 -78.410 1.00 88.19 78 VAL A C 1
ATOM 598 O O . VAL A 1 78 ? 24.486 3.328 -78.279 1.00 88.19 78 VAL A O 1
ATOM 601 N N . SER A 1 79 ? 26.324 3.843 -79.457 1.00 84.62 79 SER A N 1
ATOM 602 C CA . SER A 1 79 ? 26.001 3.020 -80.641 1.00 84.62 79 SER A CA 1
ATOM 603 C C . SER A 1 79 ? 25.619 1.562 -80.353 1.00 84.62 79 SER A C 1
ATOM 605 O O . SER A 1 79 ? 24.957 0.944 -81.185 1.00 84.62 79 SER A O 1
ATOM 607 N N . GLN A 1 80 ? 26.018 1.020 -79.198 1.00 83.75 80 GLN A N 1
ATOM 608 C CA . GLN A 1 80 ? 25.756 -0.358 -78.759 1.00 83.75 80 GLN A CA 1
ATOM 609 C C . GLN A 1 80 ? 24.660 -0.459 -77.679 1.00 83.75 80 GLN A C 1
ATOM 611 O O . GLN A 1 80 ? 24.443 -1.530 -77.110 1.00 83.75 80 GLN A O 1
ATOM 616 N N . GLY A 1 81 ? 23.984 0.652 -77.370 1.00 88.50 81 GLY A N 1
ATOM 617 C CA . GLY A 1 81 ? 23.130 0.789 -76.191 1.00 88.50 81 GLY A CA 1
ATOM 618 C C . GLY A 1 81 ? 23.934 0.900 -74.892 1.00 88.50 81 GLY A C 1
ATOM 619 O O . GLY A 1 81 ? 25.155 0.730 -74.887 1.00 88.50 81 GLY A O 1
ATOM 620 N N . LEU A 1 82 ? 23.256 1.206 -73.783 1.00 91.19 82 LEU A N 1
ATOM 621 C CA . LEU A 1 82 ? 23.897 1.451 -72.483 1.00 91.19 82 LEU A CA 1
ATOM 622 C C . LEU A 1 82 ? 23.217 0.705 -71.332 1.00 91.19 82 LEU A C 1
ATOM 624 O O . LEU A 1 82 ? 21.994 0.575 -71.290 1.00 91.19 82 LEU A O 1
ATOM 628 N N . THR A 1 83 ? 24.016 0.304 -70.347 1.00 91.75 83 THR A N 1
ATOM 629 C CA . THR A 1 83 ? 23.553 -0.173 -69.041 1.00 91.75 83 THR A CA 1
ATOM 630 C C . THR A 1 83 ? 24.054 0.767 -67.954 1.00 91.75 83 THR A C 1
ATOM 632 O O . THR A 1 83 ? 25.234 1.113 -67.936 1.00 91.75 83 THR A O 1
ATOM 635 N N . ILE A 1 84 ? 23.152 1.211 -67.081 1.00 91.69 84 ILE A N 1
ATOM 636 C CA . ILE A 1 84 ? 23.416 2.212 -66.048 1.00 91.69 84 ILE A CA 1
ATOM 637 C C . ILE A 1 84 ? 23.161 1.585 -64.680 1.00 91.69 84 ILE A C 1
ATOM 639 O O . ILE A 1 84 ? 22.113 0.977 -64.468 1.00 91.69 84 ILE A O 1
ATOM 643 N N . PHE A 1 85 ? 24.093 1.778 -63.752 1.00 91.00 85 PHE A N 1
ATOM 644 C CA . PHE A 1 85 ? 23.956 1.409 -62.345 1.00 91.00 85 PHE A CA 1
ATOM 645 C C . PHE A 1 85 ? 23.741 2.681 -61.526 1.00 91.00 85 PHE A C 1
ATOM 647 O O . PHE A 1 85 ? 24.698 3.379 -61.227 1.00 91.00 85 PHE A O 1
ATOM 654 N N . ALA A 1 86 ? 22.500 3.033 -61.204 1.00 87.75 86 ALA A N 1
ATOM 655 C CA . ALA A 1 86 ? 22.184 4.271 -60.495 1.00 87.75 86 ALA A CA 1
ATOM 656 C C . ALA A 1 86 ? 22.283 4.077 -58.966 1.00 87.75 86 ALA A C 1
ATOM 658 O O . ALA A 1 86 ? 21.589 3.201 -58.445 1.00 87.75 86 ALA A O 1
ATOM 659 N N . PRO A 1 87 ? 23.116 4.849 -58.245 1.00 82.75 87 PRO A N 1
ATOM 660 C CA . PRO A 1 87 ? 23.195 4.799 -56.791 1.00 82.75 87 PRO A CA 1
ATOM 661 C C . PRO A 1 87 ? 21.983 5.466 -56.135 1.00 82.75 87 PRO A C 1
ATOM 663 O O . PRO A 1 87 ? 21.419 6.417 -56.682 1.00 82.75 87 PRO A O 1
ATOM 666 N N . LEU A 1 88 ? 21.607 4.980 -54.952 1.00 77.44 88 LEU A N 1
ATOM 667 C CA . LEU A 1 88 ? 20.614 5.639 -54.105 1.00 77.44 88 LEU A CA 1
ATOM 668 C C . LEU A 1 88 ? 21.130 7.008 -53.621 1.00 77.44 88 LEU A C 1
ATOM 670 O O . LEU A 1 88 ? 22.319 7.177 -53.352 1.00 77.44 88 LEU A O 1
ATOM 674 N N . ASN A 1 89 ? 20.228 7.980 -53.480 1.00 69.00 89 ASN A N 1
ATOM 675 C CA . ASN A 1 89 ? 20.487 9.277 -52.865 1.00 69.00 89 ASN A CA 1
ATOM 676 C C . ASN A 1 89 ? 20.991 9.023 -51.436 1.00 69.00 89 ASN A C 1
ATOM 678 O O . ASN A 1 89 ? 20.246 8.517 -50.595 1.00 69.00 89 ASN A O 1
ATOM 682 N N . SER A 1 90 ? 22.250 9.342 -51.145 1.00 53.94 90 SER A N 1
ATOM 683 C CA . SER A 1 90 ? 22.850 9.137 -49.825 1.00 53.94 90 SER A CA 1
ATOM 684 C C . SER A 1 90 ? 22.021 9.834 -48.730 1.00 53.94 90 SER A C 1
ATOM 686 O O . SER A 1 90 ? 22.017 11.059 -48.635 1.00 53.94 90 SER A O 1
ATOM 688 N N . GLN A 1 91 ? 21.289 9.046 -47.934 1.00 44.47 91 GLN A N 1
ATOM 689 C CA . GLN A 1 91 ? 20.756 9.342 -46.594 1.00 44.47 91 GLN A CA 1
ATOM 690 C C . GLN A 1 91 ? 20.331 10.808 -46.328 1.00 44.47 91 GLN A C 1
ATOM 692 O O . GLN A 1 91 ? 20.948 11.519 -45.534 1.00 44.47 91 GLN A O 1
ATOM 697 N N . ARG A 1 92 ? 19.203 11.271 -46.887 1.00 36.41 92 ARG A N 1
ATOM 698 C CA . ARG A 1 92 ? 18.488 12.426 -46.306 1.00 36.41 92 ARG A CA 1
ATOM 699 C C . ARG A 1 92 ? 17.430 11.948 -45.315 1.00 36.41 92 ARG A C 1
ATOM 701 O O . ARG A 1 92 ? 16.296 11.743 -45.731 1.00 36.41 92 ARG A O 1
ATOM 708 N N . SER A 1 93 ? 17.785 11.824 -44.024 1.00 29.75 93 SER A N 1
ATOM 709 C CA . SER A 1 93 ? 16.897 12.005 -42.844 1.00 29.75 93 SER A CA 1
ATOM 710 C C . SER A 1 93 ? 17.644 11.911 -41.483 1.00 29.75 93 SER A C 1
ATOM 712 O O . SER A 1 93 ? 17.654 10.856 -40.869 1.00 29.75 93 SER A O 1
ATOM 714 N N . ALA A 1 94 ? 18.160 13.061 -40.995 1.00 27.53 94 ALA A N 1
ATOM 715 C CA . ALA A 1 94 ? 18.575 13.435 -39.608 1.00 27.53 94 ALA A CA 1
ATOM 716 C C . ALA A 1 94 ? 19.796 12.724 -38.940 1.00 27.53 94 ALA A C 1
ATOM 718 O O . ALA A 1 94 ? 19.926 11.519 -39.099 1.00 27.53 94 ALA A O 1
ATOM 719 N N . PRO A 1 95 ? 20.671 13.428 -38.151 1.00 39.34 95 PRO A N 1
ATOM 720 C CA . PRO A 1 95 ? 20.344 14.514 -37.208 1.00 39.34 95 PRO A CA 1
ATOM 721 C C . PRO A 1 95 ? 21.331 15.718 -37.180 1.00 39.34 95 PRO A C 1
ATOM 723 O O . PRO A 1 95 ? 22.191 15.838 -36.309 1.00 39.34 95 PRO A O 1
ATOM 726 N N . GLN A 1 96 ? 21.132 16.730 -38.034 1.00 34.75 96 GLN A N 1
ATOM 727 C CA . GLN A 1 96 ? 21.867 18.012 -37.923 1.00 34.75 96 GLN A CA 1
ATOM 728 C C . GLN A 1 96 ? 21.408 18.909 -36.747 1.00 34.75 96 GLN A C 1
ATOM 730 O O . GLN A 1 96 ? 22.077 19.887 -36.401 1.00 34.75 96 GLN A O 1
ATOM 735 N N . ALA A 1 97 ? 20.281 18.600 -36.096 1.00 32.47 97 ALA A N 1
ATOM 736 C CA . ALA A 1 97 ? 19.679 19.479 -35.086 1.00 32.47 97 ALA A CA 1
ATOM 737 C C . ALA A 1 97 ? 20.303 19.374 -33.679 1.00 32.47 97 ALA A C 1
ATOM 739 O O . ALA A 1 97 ? 20.093 20.272 -32.863 1.00 32.47 97 ALA A O 1
ATOM 740 N N . ILE A 1 98 ? 21.069 18.316 -33.390 1.00 38.75 98 ILE A N 1
ATOM 741 C CA . ILE A 1 98 ? 21.630 18.079 -32.050 1.00 38.75 98 ILE A CA 1
ATOM 742 C C . ILE A 1 98 ? 23.102 18.520 -32.006 1.00 38.75 98 ILE A C 1
ATOM 744 O O . ILE A 1 98 ? 23.447 19.369 -31.188 1.00 38.75 98 ILE A O 1
ATOM 748 N N . ALA A 1 99 ? 23.948 18.096 -32.954 1.00 33.88 99 ALA A N 1
ATOM 749 C CA . ALA A 1 99 ? 25.375 18.460 -32.990 1.00 33.88 99 ALA A CA 1
ATOM 750 C C . ALA A 1 99 ? 25.648 19.975 -33.165 1.00 33.88 99 ALA A C 1
ATOM 752 O O . ALA A 1 99 ? 26.611 20.514 -32.612 1.00 33.88 99 ALA A O 1
ATOM 753 N N . SER A 1 100 ? 24.772 20.700 -33.871 1.00 33.59 100 SER A N 1
ATOM 754 C CA . SER A 1 100 ? 24.912 22.149 -34.107 1.00 33.59 100 SER A CA 1
ATOM 755 C C . SER A 1 100 ? 24.610 23.022 -32.878 1.00 33.59 100 SER A C 1
ATOM 757 O O . SER A 1 100 ? 24.985 24.196 -32.850 1.00 33.59 100 SER A O 1
ATOM 759 N N . ARG A 1 101 ? 23.980 22.468 -31.830 1.00 35.94 101 ARG A N 1
ATOM 760 C CA . ARG A 1 101 ? 23.765 23.172 -30.552 1.00 35.94 101 ARG A CA 1
ATOM 761 C C . ARG A 1 101 ? 24.932 23.017 -29.570 1.00 35.94 101 ARG A C 1
ATOM 763 O O . ARG A 1 101 ? 25.082 23.867 -28.695 1.00 35.94 101 ARG A O 1
ATOM 770 N N . PHE A 1 102 ? 25.785 22.003 -29.739 1.00 38.12 102 PHE A N 1
ATOM 771 C CA . PHE A 1 102 ? 26.901 21.712 -28.824 1.00 38.12 102 PHE A CA 1
ATOM 772 C C . PHE A 1 102 ? 28.226 22.380 -29.207 1.00 38.12 102 PHE A C 1
ATOM 774 O O . PHE A 1 102 ? 29.065 22.618 -28.343 1.00 38.12 102 PHE A O 1
ATOM 781 N N . SER A 1 103 ? 28.413 22.764 -30.469 1.00 37.62 103 SER A N 1
ATOM 782 C CA . SER A 1 103 ? 29.651 23.409 -30.936 1.00 37.62 103 SER A CA 1
ATOM 783 C C . SER A 1 103 ? 29.768 24.897 -30.557 1.00 37.62 103 SER A C 1
ATOM 785 O O . SER A 1 103 ? 30.843 25.473 -30.696 1.00 37.62 103 SER A O 1
ATOM 787 N N . ASN A 1 104 ? 28.703 25.522 -30.032 1.00 33.22 104 ASN A N 1
ATOM 788 C CA . ASN A 1 104 ? 28.634 26.977 -29.821 1.00 33.22 104 ASN A CA 1
ATOM 789 C C . ASN A 1 104 ? 28.348 27.443 -28.379 1.00 33.22 104 ASN A C 1
ATOM 791 O O . ASN A 1 104 ? 27.878 28.566 -28.176 1.00 33.22 104 ASN A O 1
ATOM 795 N N . ARG A 1 105 ? 28.666 26.646 -27.349 1.00 36.78 105 ARG A N 1
ATOM 796 C CA . ARG A 1 105 ? 28.719 27.153 -25.963 1.00 36.78 105 ARG A CA 1
ATOM 797 C C . ARG A 1 105 ? 29.962 26.685 -25.217 1.00 36.78 105 ARG A C 1
ATOM 799 O O . ARG A 1 105 ? 30.037 25.583 -24.692 1.00 36.78 105 ARG A O 1
ATOM 806 N N . THR A 1 106 ? 30.920 27.595 -25.104 1.00 33.62 106 THR A N 1
ATOM 807 C CA . THR A 1 106 ? 31.992 27.543 -24.114 1.00 33.62 106 THR A CA 1
ATOM 808 C C . THR A 1 106 ? 31.380 27.612 -22.712 1.00 33.62 106 THR A C 1
ATOM 810 O O . THR A 1 106 ? 30.828 28.652 -22.366 1.00 33.62 106 THR A O 1
ATOM 813 N N . MET A 1 107 ? 31.472 26.532 -21.926 1.00 33.25 107 MET A N 1
ATOM 814 C CA . MET A 1 107 ? 31.845 26.489 -20.494 1.00 33.25 107 MET A CA 1
ATOM 815 C C . MET A 1 107 ? 31.350 25.182 -19.841 1.00 33.25 107 MET A C 1
ATOM 817 O O . MET A 1 107 ? 30.155 24.975 -19.680 1.00 33.25 107 MET A O 1
ATOM 821 N N . VAL A 1 108 ? 32.320 24.370 -19.399 1.00 33.09 108 VAL A N 1
ATOM 822 C CA . VAL A 1 108 ? 32.215 23.152 -18.567 1.00 33.09 108 VAL A CA 1
ATOM 823 C C . VAL A 1 108 ? 31.520 21.952 -19.228 1.00 33.09 108 VAL A C 1
ATOM 825 O O . VAL A 1 108 ? 30.408 21.585 -18.870 1.00 33.09 108 VAL A O 1
ATOM 828 N N . ALA A 1 109 ? 32.226 21.278 -20.141 1.00 37.19 109 ALA A N 1
ATOM 829 C CA . ALA A 1 109 ? 31.888 19.902 -20.498 1.00 37.19 109 ALA A CA 1
ATOM 830 C C . ALA A 1 109 ? 32.085 19.013 -19.257 1.00 37.19 109 ALA A C 1
ATOM 832 O O . ALA A 1 109 ? 33.195 18.899 -18.730 1.00 37.19 109 ALA A O 1
ATOM 833 N N . SER A 1 110 ? 31.006 18.426 -18.743 1.00 48.84 110 SER A N 1
ATOM 834 C CA . SER A 1 110 ? 31.110 17.353 -17.757 1.00 48.84 110 SER A CA 1
ATOM 835 C C . SER A 1 110 ? 31.552 16.063 -18.458 1.00 48.84 110 SER A C 1
ATOM 837 O O . SER A 1 110 ? 31.236 15.828 -19.626 1.00 48.84 110 SER A O 1
ATOM 839 N N . ALA A 1 111 ? 32.241 15.174 -17.738 1.00 43.31 111 ALA A N 1
ATOM 840 C CA . ALA A 1 111 ? 32.649 13.869 -18.270 1.00 43.31 111 ALA A CA 1
ATOM 841 C C . ALA A 1 111 ? 31.458 12.999 -18.743 1.00 43.31 111 ALA A C 1
ATOM 843 O O . ALA A 1 111 ? 31.646 12.058 -19.511 1.00 43.31 111 ALA A O 1
ATOM 844 N N . SER A 1 112 ? 30.232 13.295 -18.293 1.00 39.38 112 SER A N 1
ATOM 845 C CA . SER A 1 112 ? 28.990 12.657 -18.747 1.00 39.38 112 SER A CA 1
ATOM 846 C C . SER A 1 112 ? 28.547 13.135 -20.138 1.00 39.38 112 SER A C 1
ATOM 848 O O . SER A 1 112 ? 28.110 12.308 -20.934 1.00 39.38 112 SER A O 1
ATOM 850 N N . GLN A 1 113 ? 28.735 14.417 -20.477 1.00 45.44 113 GLN A N 1
ATOM 851 C CA . GLN A 1 113 ? 28.468 14.940 -21.826 1.00 45.44 113 GLN A CA 1
ATOM 852 C C . GLN A 1 113 ? 29.482 14.428 -22.855 1.00 45.44 113 GLN A C 1
ATOM 854 O O . GLN A 1 113 ? 29.081 14.028 -23.942 1.00 45.44 113 GLN A O 1
ATOM 859 N N . GLU A 1 114 ? 30.774 14.351 -22.515 1.00 44.12 114 GLU A N 1
ATOM 860 C CA . GLU A 1 114 ? 31.797 13.783 -23.415 1.00 44.12 114 GLU A CA 1
ATOM 861 C C . GLU A 1 114 ? 31.538 12.306 -23.747 1.00 44.12 114 GLU A C 1
ATOM 863 O O . GLU A 1 114 ? 31.699 11.890 -24.893 1.00 44.12 114 GLU A O 1
ATOM 868 N N . ARG A 1 115 ? 31.082 11.505 -22.772 1.00 42.59 115 ARG A N 1
ATOM 869 C CA . ARG A 1 115 ? 30.720 10.094 -22.999 1.00 42.59 115 ARG A CA 1
ATOM 870 C C . ARG A 1 115 ? 29.551 9.929 -23.967 1.00 42.59 115 ARG A C 1
ATOM 872 O O . ARG A 1 115 ? 29.546 8.960 -24.716 1.00 42.59 115 ARG A O 1
ATOM 879 N N . PHE A 1 116 ? 28.581 10.841 -23.941 1.00 42.34 116 PHE A N 1
ATOM 880 C CA . PHE A 1 116 ? 27.434 10.832 -24.849 1.00 42.34 116 PHE A CA 1
ATOM 881 C C . PHE A 1 116 ? 27.807 11.370 -26.236 1.00 42.34 116 PHE A C 1
ATOM 883 O O . PHE A 1 116 ? 27.468 10.748 -27.235 1.00 42.34 116 PHE A O 1
ATOM 890 N N . SER A 1 117 ? 28.601 12.443 -26.316 1.00 42.34 117 SER A N 1
ATOM 891 C CA . SER A 1 117 ? 29.146 12.952 -27.583 1.00 42.34 117 SER A CA 1
ATOM 892 C C . SER A 1 117 ? 29.973 11.897 -28.322 1.00 42.34 117 SER A C 1
ATOM 894 O O . SER A 1 117 ? 29.796 11.736 -29.522 1.00 42.34 117 SER A O 1
ATOM 896 N N . ASN A 1 118 ? 30.790 11.113 -27.609 1.00 41.00 118 ASN A N 1
ATOM 897 C CA . ASN A 1 118 ? 31.549 9.997 -28.192 1.00 41.00 118 ASN A CA 1
ATOM 898 C C . ASN A 1 118 ? 30.669 8.816 -28.641 1.00 41.00 118 ASN A C 1
ATOM 900 O O . ASN A 1 118 ? 31.138 7.968 -29.391 1.00 41.00 118 ASN A O 1
ATOM 904 N N . ARG A 1 119 ? 29.416 8.729 -28.171 1.00 41.56 119 ARG A N 1
ATOM 905 C CA . ARG A 1 119 ? 28.421 7.754 -28.653 1.00 41.56 119 ARG A CA 1
ATOM 906 C C . ARG A 1 119 ? 27.633 8.262 -29.866 1.00 41.56 119 ARG A C 1
ATOM 908 O O . ARG A 1 119 ? 27.030 7.455 -30.556 1.00 41.56 119 ARG A O 1
ATOM 915 N N . LEU A 1 120 ? 27.625 9.576 -30.109 1.00 40.38 120 LEU A N 1
ATOM 916 C CA . LEU A 1 120 ? 26.822 10.250 -31.142 1.00 40.38 120 LEU A CA 1
ATOM 917 C C . LEU A 1 120 ? 27.634 10.852 -32.292 1.00 40.38 120 LEU A C 1
ATOM 919 O O . LEU A 1 120 ? 27.046 11.369 -33.242 1.00 40.38 120 LEU A O 1
ATOM 923 N N . SER A 1 121 ? 28.961 10.856 -32.210 1.00 37.16 121 SER A N 1
ATOM 924 C CA . SER A 1 121 ? 29.817 11.466 -33.222 1.00 37.16 121 SER A CA 1
ATOM 925 C C . SER A 1 121 ? 29.989 10.544 -34.430 1.00 37.16 121 SER A C 1
ATOM 927 O O . SER A 1 121 ? 31.002 9.858 -34.536 1.00 37.16 121 SER A O 1
ATOM 929 N N . ALA A 1 122 ? 29.018 10.560 -35.343 1.00 40.28 122 ALA A N 1
ATOM 930 C CA . ALA A 1 122 ? 29.272 10.253 -36.746 1.00 40.28 122 ALA A CA 1
ATOM 931 C C . ALA A 1 122 ? 29.828 11.524 -37.412 1.00 40.28 122 ALA A C 1
ATOM 933 O O . ALA A 1 122 ? 29.217 12.598 -37.340 1.00 40.28 122 ALA A O 1
ATOM 934 N N . GLU A 1 123 ? 31.021 11.434 -38.001 1.00 34.38 123 GLU A N 1
ATOM 935 C CA . GLU A 1 123 ? 31.558 12.477 -38.875 1.00 34.38 123 GLU A CA 1
ATOM 936 C C . GLU A 1 123 ? 30.629 12.607 -40.088 1.00 34.38 123 GLU A C 1
ATOM 938 O O . GLU A 1 123 ? 30.511 11.701 -40.906 1.00 34.38 123 GLU A O 1
ATOM 943 N N . VAL A 1 124 ? 29.932 13.740 -40.192 1.00 32.38 124 VAL A N 1
ATOM 944 C CA . VAL A 1 124 ? 29.100 14.063 -41.354 1.00 32.38 124 VAL A CA 1
ATOM 945 C C . VAL A 1 124 ? 30.035 14.329 -42.531 1.00 32.38 124 VAL A C 1
ATOM 947 O O . VAL A 1 124 ? 30.662 15.388 -42.589 1.00 32.38 124 VAL A O 1
ATOM 950 N N . SER A 1 125 ? 30.136 13.385 -43.467 1.00 33.59 125 SER A N 1
ATOM 951 C CA . SER A 1 125 ? 30.714 13.665 -44.778 1.00 33.59 125 SER A CA 1
ATOM 952 C C . SER A 1 125 ? 29.752 14.561 -45.566 1.00 33.59 125 SER A C 1
ATOM 954 O O . SER A 1 125 ? 28.534 14.372 -45.562 1.00 33.59 125 SER A O 1
ATOM 956 N N . GLU A 1 126 ? 30.286 15.618 -46.182 1.00 33.88 126 GLU A N 1
ATOM 957 C CA . GLU A 1 126 ? 29.505 16.484 -47.069 1.00 33.88 126 GLU A CA 1
ATOM 958 C C . GLU A 1 126 ? 28.995 15.685 -48.285 1.00 33.88 126 GLU A C 1
ATOM 960 O O . GLU A 1 126 ? 29.667 14.742 -48.712 1.00 33.88 126 GLU A O 1
ATOM 965 N N . PRO A 1 127 ? 27.835 16.045 -48.872 1.00 38.62 127 PRO A N 1
ATOM 966 C CA . PRO A 1 127 ? 27.344 15.388 -50.078 1.00 38.62 127 PRO A CA 1
ATOM 967 C C . PRO A 1 127 ? 28.372 15.541 -51.204 1.00 38.62 127 PRO A C 1
ATOM 969 O O . PRO A 1 127 ? 28.679 16.651 -51.640 1.00 38.62 127 PRO A O 1
ATOM 972 N N . VAL A 1 128 ? 28.918 14.416 -51.662 1.00 43.44 128 VAL A N 1
ATOM 973 C CA . VAL A 1 128 ? 29.862 14.373 -52.780 1.00 43.44 128 VAL A CA 1
ATOM 974 C C . VAL A 1 128 ? 29.068 14.563 -54.073 1.00 43.44 128 VA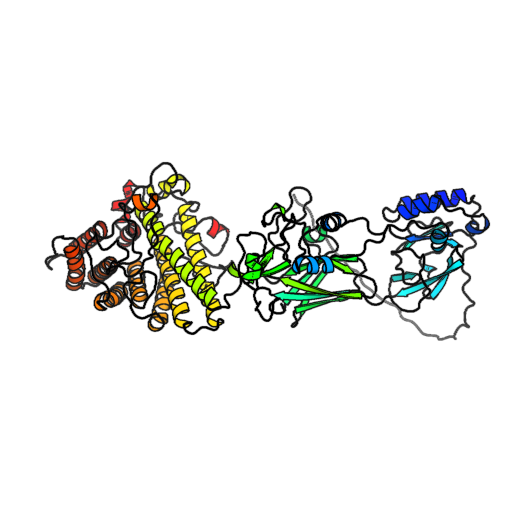L A C 1
ATOM 976 O O . VAL A 1 128 ? 28.354 13.661 -54.507 1.00 43.44 128 VAL A O 1
ATOM 979 N N . GLU A 1 129 ? 29.170 15.735 -54.705 1.00 58.88 129 GLU A N 1
ATOM 980 C CA . GLU A 1 129 ? 28.716 15.894 -56.091 1.00 58.88 129 GLU A CA 1
ATOM 981 C C . GLU A 1 129 ? 29.621 15.054 -57.006 1.00 58.88 129 GLU A C 1
ATOM 983 O O . GLU A 1 129 ? 30.812 15.339 -57.137 1.00 58.88 129 GLU A O 1
ATOM 988 N N . LEU A 1 130 ? 29.059 14.018 -57.640 1.00 67.12 130 LEU A N 1
ATOM 989 C CA . LEU A 1 130 ? 29.787 13.184 -58.599 1.00 67.12 130 LEU A CA 1
ATOM 990 C C . LEU A 1 130 ? 30.218 14.023 -59.813 1.00 67.12 130 LEU A C 1
ATOM 992 O O . LEU A 1 130 ? 29.398 14.632 -60.502 1.00 67.12 130 LEU A O 1
ATOM 996 N N . THR A 1 131 ? 31.512 14.019 -60.111 1.00 74.44 131 THR A N 1
ATOM 997 C CA . THR A 1 131 ? 32.086 14.616 -61.323 1.00 74.44 131 THR A CA 1
ATOM 998 C C . THR A 1 131 ? 31.723 13.806 -62.581 1.00 74.44 131 THR A C 1
ATOM 1000 O O . THR A 1 131 ? 31.334 12.643 -62.493 1.00 74.44 131 THR A O 1
ATOM 1003 N N . ASP A 1 132 ? 31.896 14.373 -63.788 1.00 73.94 132 ASP A N 1
ATOM 1004 C CA . ASP A 1 132 ? 31.635 13.656 -65.062 1.00 73.94 132 ASP A CA 1
ATOM 1005 C C . ASP A 1 132 ? 32.404 12.325 -65.163 1.00 73.94 132 ASP A C 1
ATOM 1007 O O . ASP A 1 132 ? 31.872 11.325 -65.641 1.00 73.94 132 ASP A O 1
ATOM 1011 N N . ALA A 1 133 ? 33.642 12.292 -64.659 1.00 73.19 133 ALA A N 1
ATOM 1012 C CA . ALA A 1 133 ? 34.464 11.084 -64.645 1.00 73.19 133 ALA A CA 1
ATOM 1013 C C . ALA A 1 133 ? 33.888 9.996 -63.724 1.00 73.19 133 ALA A C 1
ATOM 1015 O O . ALA A 1 133 ? 33.956 8.815 -64.052 1.00 73.19 133 ALA A O 1
ATOM 1016 N N . GLU A 1 134 ? 33.296 10.399 -62.603 1.00 80.81 134 GLU A N 1
ATOM 1017 C CA . GLU A 1 134 ? 32.704 9.508 -61.607 1.00 80.81 134 GLU A CA 1
ATOM 1018 C C . GLU A 1 134 ? 31.327 9.021 -62.070 1.00 80.81 134 GLU A C 1
ATOM 1020 O O . GLU A 1 134 ? 31.034 7.836 -61.980 1.00 80.81 134 GLU A O 1
ATOM 1025 N N . LEU A 1 135 ? 30.525 9.871 -62.720 1.00 84.75 135 LEU A N 1
ATOM 1026 C CA . LEU A 1 135 ? 29.285 9.443 -63.384 1.00 84.75 135 LEU A CA 1
ATOM 1027 C C . LEU A 1 135 ? 29.549 8.392 -64.475 1.00 84.75 135 LEU A C 1
ATOM 1029 O O . LEU A 1 135 ? 28.746 7.481 -64.675 1.00 84.75 135 LEU A O 1
ATOM 1033 N N . ARG A 1 136 ? 30.694 8.467 -65.162 1.00 88.50 136 ARG A N 1
ATOM 1034 C CA . ARG A 1 136 ? 31.110 7.467 -66.158 1.00 88.50 136 ARG A CA 1
ATOM 1035 C C . ARG A 1 136 ? 31.530 6.121 -65.559 1.00 88.50 136 ARG A C 1
ATOM 1037 O O . ARG A 1 136 ? 31.525 5.139 -66.302 1.00 88.50 136 ARG A O 1
ATOM 1044 N N . ASP A 1 137 ? 31.831 6.035 -64.259 1.00 89.31 137 ASP A N 1
ATOM 1045 C CA . ASP A 1 137 ? 32.047 4.757 -63.553 1.00 89.31 137 ASP A CA 1
ATOM 1046 C C . ASP A 1 137 ? 30.745 3.942 -63.426 1.00 89.31 137 ASP A C 1
ATOM 1048 O O . ASP A 1 137 ? 30.774 2.736 -63.202 1.00 89.31 137 ASP A O 1
ATOM 1052 N N . HIS A 1 138 ? 29.592 4.581 -63.621 1.00 91.81 138 HIS A N 1
ATOM 1053 C CA . HIS A 1 138 ? 28.273 3.968 -63.482 1.00 91.81 138 HIS A CA 1
ATOM 1054 C C . HIS A 1 138 ? 27.648 3.499 -64.802 1.00 91.81 138 HIS A C 1
ATOM 1056 O O . HIS A 1 138 ? 26.543 2.952 -64.802 1.00 91.81 138 HIS A O 1
ATOM 1062 N N . ILE A 1 139 ? 28.320 3.724 -65.934 1.00 92.06 139 ILE A N 1
ATOM 1063 C CA . ILE A 1 139 ? 27.763 3.498 -67.272 1.00 92.06 139 ILE A CA 1
ATOM 1064 C C . ILE A 1 139 ? 28.616 2.471 -68.012 1.00 92.06 139 ILE A C 1
ATOM 1066 O O . ILE A 1 139 ? 29.827 2.633 -68.122 1.00 92.06 139 ILE A O 1
ATOM 1070 N N . VAL A 1 140 ? 27.982 1.440 -68.566 1.00 91.75 140 VAL A N 1
ATOM 1071 C CA . VAL A 1 140 ? 28.616 0.354 -69.326 1.00 91.75 140 VAL A CA 1
ATOM 1072 C C . VAL A 1 140 ? 28.034 0.307 -70.741 1.00 91.75 140 VAL A C 1
ATOM 1074 O O . VAL A 1 140 ? 26.829 0.481 -70.927 1.00 91.75 140 VAL A O 1
ATOM 1077 N N . LYS A 1 141 ? 28.879 0.048 -71.749 1.00 89.06 141 LYS A N 1
ATOM 1078 C CA . LYS A 1 141 ? 28.425 -0.169 -73.135 1.00 89.06 141 LYS A CA 1
ATOM 1079 C C . LYS A 1 141 ? 27.719 -1.517 -73.271 1.00 89.06 141 LYS A C 1
ATOM 1081 O O . LYS A 1 141 ? 28.242 -2.535 -72.820 1.00 89.06 141 LYS A O 1
ATOM 1086 N N . GLY A 1 142 ? 26.581 -1.530 -73.954 1.00 86.56 142 GLY A N 1
ATOM 1087 C CA . GLY A 1 142 ? 25.742 -2.711 -74.140 1.00 86.56 142 GLY A CA 1
ATOM 1088 C C . GLY A 1 142 ? 24.510 -2.714 -73.236 1.00 86.56 142 GLY A C 1
ATOM 1089 O O . GLY A 1 142 ? 24.441 -2.014 -72.227 1.00 86.56 142 GLY A O 1
ATOM 1090 N N . VAL A 1 143 ? 23.519 -3.519 -73.613 1.00 86.19 143 VAL A N 1
ATOM 1091 C CA . VAL A 1 143 ? 22.243 -3.664 -72.898 1.00 86.19 143 VAL A CA 1
ATOM 1092 C C . VAL A 1 143 ? 22.224 -5.025 -72.207 1.00 86.19 143 VAL A C 1
ATOM 1094 O O . VAL A 1 143 ? 22.021 -6.043 -72.870 1.00 86.19 143 VAL A O 1
ATOM 1097 N N . TYR A 1 144 ? 22.446 -5.043 -70.891 1.00 87.19 144 TYR A N 1
ATOM 1098 C CA . TYR A 1 144 ? 22.507 -6.267 -70.086 1.00 87.19 144 TYR A CA 1
ATOM 1099 C C . TYR A 1 144 ? 21.225 -6.456 -69.284 1.00 87.19 144 TYR A C 1
ATOM 1101 O O . TYR A 1 144 ? 20.791 -5.557 -68.569 1.00 87.19 144 TYR A O 1
ATOM 1109 N N . LYS A 1 145 ? 20.635 -7.648 -69.346 1.00 85.81 145 LYS A N 1
ATOM 1110 C CA . LYS A 1 145 ? 19.548 -8.060 -68.451 1.00 85.81 145 LYS A CA 1
ATOM 1111 C C . LYS A 1 145 ? 20.134 -8.636 -67.168 1.00 85.81 145 LYS A C 1
ATOM 1113 O O . LYS A 1 145 ? 21.262 -9.114 -67.145 1.00 85.81 145 LYS A O 1
ATOM 1118 N N . LEU A 1 146 ? 19.322 -8.705 -66.113 1.00 82.06 146 LEU A N 1
ATOM 1119 C CA . LEU A 1 146 ? 19.730 -9.303 -64.834 1.00 82.06 146 LEU A CA 1
ATOM 1120 C C . LEU A 1 146 ? 20.263 -10.747 -64.979 1.00 82.06 146 LEU A C 1
ATOM 1122 O O . LEU A 1 146 ? 21.147 -11.172 -64.237 1.00 82.06 146 LEU A O 1
ATOM 1126 N N . ALA A 1 147 ? 19.734 -11.501 -65.948 1.00 81.44 147 ALA A N 1
ATOM 1127 C CA . ALA A 1 147 ? 20.187 -12.857 -66.260 1.00 81.44 147 ALA A CA 1
ATOM 1128 C C . ALA A 1 147 ? 21.573 -12.903 -66.931 1.00 81.44 147 ALA A C 1
ATOM 1130 O O . ALA A 1 147 ? 22.264 -13.909 -66.794 1.00 81.44 147 ALA A O 1
ATOM 1131 N N . ASP A 1 148 ? 21.979 -11.829 -67.613 1.00 83.38 148 ASP A N 1
ATOM 1132 C CA . ASP A 1 148 ? 23.273 -11.720 -68.297 1.00 83.38 148 ASP A CA 1
ATOM 1133 C C . ASP A 1 148 ? 24.407 -11.378 -67.309 1.00 83.38 148 ASP A C 1
ATOM 1135 O O . ASP A 1 148 ? 25.581 -11.589 -67.602 1.00 83.38 148 ASP A O 1
ATOM 1139 N N . LEU A 1 149 ? 24.062 -10.896 -66.108 1.00 87.50 149 LEU A N 1
ATOM 1140 C CA . LEU A 1 149 ? 24.988 -10.628 -65.007 1.00 87.50 149 LEU A CA 1
ATOM 1141 C C . LEU A 1 149 ? 25.256 -11.920 -64.218 1.00 87.50 149 LEU A C 1
ATOM 1143 O O . LEU A 1 149 ? 24.767 -12.095 -63.103 1.00 87.50 149 LEU A O 1
ATOM 1147 N N . ALA A 1 150 ? 25.966 -12.877 -64.815 1.00 84.31 150 ALA A N 1
ATOM 1148 C CA . ALA A 1 150 ? 26.344 -14.124 -64.145 1.00 84.31 150 ALA A CA 1
ATOM 1149 C C . ALA A 1 150 ? 27.462 -13.904 -63.107 1.00 84.31 150 ALA A C 1
ATOM 1151 O O . ALA A 1 150 ? 28.221 -12.938 -63.199 1.00 84.31 150 ALA A O 1
ATOM 1152 N N . ASP A 1 151 ? 27.586 -14.813 -62.136 1.00 82.50 151 ASP A N 1
ATOM 1153 C CA . ASP A 1 151 ? 28.685 -14.785 -61.162 1.00 82.50 151 ASP A CA 1
ATOM 1154 C C . ASP A 1 151 ? 30.053 -14.784 -61.867 1.00 82.50 151 ASP A C 1
ATOM 1156 O O . ASP A 1 151 ? 30.281 -15.556 -62.801 1.00 82.50 151 ASP A O 1
ATOM 1160 N N . GLY A 1 152 ? 30.945 -13.883 -61.456 1.00 76.62 152 GLY A N 1
ATOM 1161 C CA . GLY A 1 152 ? 32.260 -13.682 -62.063 1.00 76.62 152 GLY A CA 1
ATOM 1162 C C . GLY A 1 152 ? 32.281 -12.834 -63.342 1.00 76.62 152 GLY A C 1
ATOM 1163 O O . GLY A 1 152 ? 33.368 -12.611 -63.877 1.00 76.62 152 GLY A O 1
ATOM 1164 N N . THR A 1 153 ? 31.137 -12.342 -63.837 1.00 84.44 153 THR A N 1
ATOM 1165 C CA . THR A 1 153 ? 31.086 -11.460 -65.023 1.00 84.44 153 THR A CA 1
ATOM 1166 C C . THR A 1 153 ? 31.873 -10.179 -64.767 1.00 84.44 153 THR A C 1
ATOM 1168 O O . THR A 1 153 ? 31.709 -9.562 -63.721 1.00 84.44 153 THR A O 1
ATOM 1171 N N . VAL A 1 154 ? 32.697 -9.746 -65.723 1.00 83.50 154 VAL A N 1
ATOM 1172 C CA . VAL A 1 154 ? 33.423 -8.470 -65.643 1.00 83.50 154 VAL A CA 1
ATOM 1173 C C . VAL A 1 154 ? 32.940 -7.543 -66.751 1.00 83.50 154 VAL A C 1
ATOM 1175 O O . VAL A 1 154 ? 33.023 -7.880 -67.930 1.00 83.50 154 VAL A O 1
ATOM 1178 N N . LEU A 1 155 ? 32.444 -6.373 -66.365 1.00 87.19 155 LEU A N 1
ATOM 1179 C CA . LEU A 1 155 ? 32.016 -5.297 -67.253 1.00 87.19 155 LEU A CA 1
ATOM 1180 C C . LEU A 1 155 ? 33.050 -4.170 -67.244 1.00 87.19 155 LEU A C 1
ATOM 1182 O O . LEU A 1 155 ? 33.732 -3.961 -66.244 1.00 87.19 155 LEU A O 1
ATOM 1186 N N . ILE A 1 156 ? 33.146 -3.424 -68.345 1.00 84.19 156 ILE A N 1
ATOM 1187 C CA . ILE A 1 156 ? 34.019 -2.250 -68.451 1.00 84.19 156 ILE A CA 1
ATOM 1188 C C . ILE A 1 156 ? 33.160 -0.993 -68.584 1.00 84.19 156 ILE A C 1
ATOM 1190 O O . ILE A 1 156 ? 32.313 -0.901 -69.476 1.00 84.19 156 ILE A O 1
ATOM 1194 N N . THR A 1 157 ? 33.378 -0.033 -67.693 1.00 89.94 157 THR A N 1
ATOM 1195 C CA . THR A 1 157 ? 32.653 1.242 -67.650 1.00 89.94 157 THR A CA 1
ATOM 1196 C C . THR A 1 157 ? 33.123 2.196 -68.751 1.00 89.94 157 THR A C 1
ATOM 1198 O O . THR A 1 157 ? 34.181 2.003 -69.357 1.00 89.94 157 THR A O 1
ATOM 1201 N N . LEU A 1 158 ? 32.384 3.281 -68.995 1.00 88.00 158 LEU A N 1
ATOM 1202 C CA . LEU A 1 158 ? 32.795 4.339 -69.927 1.00 88.00 158 LEU A CA 1
ATOM 1203 C C . LEU A 1 158 ? 34.054 5.085 -69.468 1.00 88.00 158 LEU A C 1
ATOM 1205 O O . LEU A 1 158 ? 34.782 5.616 -70.304 1.00 88.00 158 LEU A O 1
ATOM 1209 N N . SER A 1 159 ? 34.342 5.098 -68.167 1.00 83.25 159 SER A N 1
ATOM 1210 C CA . SER A 1 159 ? 35.611 5.598 -67.622 1.00 83.25 159 SER A CA 1
ATOM 1211 C C . SER A 1 159 ? 36.783 4.618 -67.800 1.00 83.25 159 SER A C 1
ATOM 1213 O O . SER A 1 159 ? 37.935 4.998 -67.598 1.00 83.25 159 SER A O 1
ATOM 1215 N N . GLY A 1 160 ? 36.513 3.366 -68.192 1.00 79.00 160 GLY A N 1
ATOM 1216 C CA . GLY A 1 160 ? 37.510 2.309 -68.378 1.00 79.00 160 GLY A CA 1
ATOM 1217 C C . GLY A 1 160 ? 37.796 1.464 -67.131 1.00 79.00 160 GLY A C 1
ATOM 1218 O O . GLY A 1 160 ? 38.726 0.656 -67.156 1.00 79.00 160 GLY A O 1
ATOM 1219 N N . LYS A 1 161 ? 37.023 1.620 -66.049 1.00 81.94 161 LYS A N 1
ATOM 1220 C CA . LYS A 1 161 ? 37.124 0.786 -64.841 1.00 81.94 161 LYS A CA 1
ATOM 1221 C C . LYS A 1 161 ? 36.417 -0.554 -65.031 1.00 81.94 161 LYS A C 1
ATOM 1223 O O . LYS A 1 161 ? 35.508 -0.690 -65.844 1.00 81.94 161 LYS A O 1
ATOM 1228 N N . SER A 1 162 ? 36.861 -1.558 -64.279 1.00 81.88 162 SER A N 1
ATOM 1229 C CA . SER A 1 162 ? 36.250 -2.890 -64.273 1.00 81.88 162 SER A CA 1
ATOM 1230 C C . SER A 1 162 ? 35.212 -3.006 -63.159 1.00 81.88 162 SER A C 1
ATOM 1232 O O . SER A 1 162 ? 35.502 -2.661 -62.016 1.00 81.88 162 SER A O 1
ATOM 1234 N N . LEU A 1 163 ? 34.036 -3.533 -63.488 1.00 85.44 163 LEU A N 1
ATOM 1235 C CA . LEU A 1 163 ? 32.977 -3.905 -62.551 1.00 85.44 163 LEU A CA 1
ATOM 1236 C C . LEU A 1 163 ? 32.817 -5.424 -62.568 1.00 85.44 163 LEU A C 1
ATOM 1238 O O . LEU A 1 163 ? 32.441 -5.992 -63.592 1.00 85.44 163 LEU A O 1
ATOM 1242 N N . LYS A 1 164 ? 33.106 -6.091 -61.455 1.00 84.31 164 LYS A N 1
ATOM 1243 C CA . LYS A 1 164 ? 32.976 -7.538 -61.304 1.00 84.31 164 LYS A CA 1
ATOM 1244 C C . LYS A 1 164 ? 31.678 -7.880 -60.585 1.00 84.31 164 LYS A C 1
ATOM 1246 O O . LYS A 1 164 ? 31.432 -7.412 -59.477 1.00 84.31 164 LYS A O 1
ATOM 1251 N N . ILE A 1 165 ? 30.874 -8.719 -61.225 1.00 86.94 165 ILE A N 1
ATOM 1252 C CA . ILE A 1 165 ? 29.631 -9.261 -60.693 1.00 86.94 165 ILE A CA 1
ATOM 1253 C C . ILE A 1 165 ? 29.944 -10.465 -59.809 1.00 86.94 165 ILE A C 1
ATOM 1255 O O . ILE A 1 165 ? 30.675 -11.366 -60.223 1.00 86.94 165 ILE A O 1
ATOM 1259 N N . LYS A 1 166 ? 29.334 -10.511 -58.626 1.00 81.81 166 LYS A N 1
ATOM 1260 C CA . LYS A 1 166 ? 29.338 -11.675 -57.740 1.00 81.81 166 LYS A CA 1
ATOM 1261 C C . LYS A 1 166 ? 27.909 -12.032 -57.335 1.00 81.81 166 LYS A C 1
ATOM 1263 O O . LYS A 1 166 ? 27.131 -11.135 -57.008 1.00 81.81 166 LYS A O 1
ATOM 1268 N N . LYS A 1 167 ? 27.546 -13.316 -57.358 1.00 79.44 167 LYS A N 1
ATOM 1269 C CA . LYS A 1 167 ? 26.243 -13.797 -56.863 1.00 79.44 167 LYS A CA 1
ATOM 1270 C C . LYS A 1 167 ? 26.398 -14.627 -55.596 1.00 79.44 167 LYS A C 1
ATOM 1272 O O . LYS A 1 167 ? 27.133 -15.609 -55.584 1.00 79.44 167 LYS A O 1
ATOM 1277 N N . GLU A 1 168 ? 25.647 -14.272 -54.557 1.00 70.81 168 GLU A N 1
ATOM 1278 C CA . GLU A 1 168 ? 25.553 -15.033 -53.307 1.00 70.81 168 GLU A CA 1
ATOM 1279 C C . GLU A 1 168 ? 24.077 -15.300 -52.983 1.00 70.81 168 GLU A C 1
ATOM 1281 O O . GLU A 1 168 ? 23.323 -14.401 -52.612 1.00 70.81 168 GLU A O 1
ATOM 1286 N N . GLY A 1 169 ? 23.639 -16.549 -53.176 1.00 76.19 169 GLY A N 1
ATOM 1287 C CA . GLY A 1 169 ? 22.214 -16.886 -53.136 1.00 76.19 169 GLY A CA 1
ATOM 1288 C C . GLY A 1 169 ? 21.443 -16.153 -54.238 1.00 76.19 169 GLY A C 1
ATOM 1289 O O . GLY A 1 169 ? 21.814 -16.244 -55.409 1.00 76.19 169 GLY A O 1
ATOM 1290 N N . ASP A 1 170 ? 20.395 -15.423 -53.852 1.00 68.62 170 ASP A N 1
ATOM 1291 C CA . ASP A 1 170 ? 19.588 -14.598 -54.763 1.00 68.62 170 ASP A CA 1
ATOM 1292 C C . ASP A 1 170 ? 20.146 -13.166 -54.935 1.00 68.62 170 ASP A C 1
ATOM 1294 O O . ASP A 1 170 ? 19.715 -12.427 -55.820 1.00 68.62 170 ASP A O 1
ATOM 1298 N N . GLN A 1 171 ? 21.160 -12.777 -54.150 1.00 74.81 171 GLN A N 1
ATOM 1299 C CA . GLN A 1 171 ? 21.727 -11.427 -54.168 1.00 74.81 171 GLN A CA 1
ATOM 1300 C C . GLN A 1 171 ? 22.824 -11.271 -55.227 1.00 74.81 171 GLN A C 1
ATOM 1302 O O . GLN A 1 171 ? 23.629 -12.174 -55.464 1.00 74.81 171 GLN A O 1
ATOM 1307 N N . THR A 1 172 ? 22.878 -10.088 -55.846 1.00 82.44 172 THR A N 1
ATOM 1308 C CA . THR A 1 172 ? 23.898 -9.716 -56.836 1.00 82.44 172 THR A CA 1
ATOM 1309 C C . THR A 1 172 ? 24.689 -8.505 -56.349 1.00 82.44 172 THR A C 1
ATOM 1311 O O . THR A 1 172 ? 24.108 -7.501 -55.941 1.00 82.44 172 THR A O 1
ATOM 1314 N N . TRP A 1 173 ? 26.011 -8.598 -56.432 1.00 81.88 173 TRP A N 1
ATOM 1315 C CA . TRP A 1 173 ? 26.969 -7.595 -55.975 1.00 81.88 173 TRP A CA 1
ATOM 1316 C C . TRP A 1 173 ? 27.869 -7.154 -57.130 1.00 81.88 173 TRP A C 1
ATOM 1318 O O . TRP A 1 173 ? 28.172 -7.955 -58.016 1.00 81.88 173 TRP A O 1
ATOM 1328 N N . ILE A 1 174 ? 28.309 -5.898 -57.115 1.00 84.88 174 ILE A N 1
ATOM 1329 C CA . ILE A 1 174 ? 29.172 -5.282 -58.126 1.00 84.88 174 ILE A CA 1
ATOM 1330 C C . ILE A 1 174 ? 30.344 -4.615 -57.410 1.00 84.88 174 ILE A C 1
ATOM 1332 O O . ILE A 1 174 ? 30.146 -3.605 -56.748 1.00 84.88 174 ILE A O 1
ATOM 1336 N N . ASN A 1 175 ? 31.550 -5.183 -57.514 1.00 80.69 175 ASN A N 1
ATOM 1337 C CA . ASN A 1 175 ? 32.730 -4.728 -56.753 1.00 80.69 175 ASN A CA 1
ATOM 1338 C C . ASN A 1 175 ? 32.439 -4.502 -55.248 1.00 80.69 175 ASN A C 1
ATOM 1340 O O . ASN A 1 175 ? 32.856 -3.500 -54.678 1.00 80.69 175 ASN A O 1
ATOM 1344 N N . GLY A 1 176 ? 31.666 -5.395 -54.619 1.00 67.94 176 GLY A N 1
ATOM 1345 C CA . GLY A 1 176 ? 31.264 -5.259 -53.211 1.00 67.94 176 GLY A CA 1
ATOM 1346 C C . GLY A 1 176 ? 30.038 -4.371 -52.962 1.00 67.94 176 GLY A C 1
ATOM 1347 O O . GLY A 1 176 ? 29.481 -4.419 -51.876 1.00 67.94 176 GLY A O 1
ATOM 1348 N N . VAL A 1 177 ? 29.526 -3.652 -53.967 1.00 72.69 177 VAL A N 1
ATOM 1349 C CA . VAL A 1 177 ? 28.294 -2.854 -53.846 1.00 72.69 177 VAL A CA 1
ATOM 1350 C C . VAL A 1 177 ? 27.069 -3.694 -54.198 1.00 72.69 177 VAL A C 1
ATOM 1352 O O . VAL A 1 177 ? 26.981 -4.274 -55.284 1.00 72.69 177 VAL A O 1
ATOM 1355 N N . LYS A 1 178 ? 26.088 -3.755 -53.295 1.00 77.12 178 LYS A N 1
ATOM 1356 C CA . LYS A 1 178 ? 24.850 -4.515 -53.505 1.00 77.12 178 LYS A CA 1
ATOM 1357 C C . LYS A 1 178 ? 23.981 -3.879 -54.588 1.00 77.12 178 LYS A C 1
ATOM 1359 O O . LYS A 1 178 ? 23.723 -2.674 -54.571 1.00 77.12 178 LYS A O 1
ATOM 1364 N N . MET A 1 179 ? 23.481 -4.705 -55.501 1.00 83.50 179 MET A N 1
ATOM 1365 C CA . MET A 1 179 ? 22.473 -4.308 -56.479 1.00 83.50 179 MET A CA 1
ATOM 1366 C C . MET A 1 179 ? 21.077 -4.628 -55.936 1.00 83.50 179 MET A C 1
ATOM 1368 O O . MET A 1 179 ? 20.822 -5.748 -55.490 1.00 83.50 179 MET A O 1
ATOM 1372 N N . ASN A 1 180 ? 20.164 -3.660 -55.989 1.00 74.62 180 ASN A N 1
ATOM 1373 C CA . ASN A 1 180 ? 18.766 -3.892 -55.640 1.00 74.62 180 ASN A CA 1
ATOM 1374 C C . ASN A 1 180 ? 18.103 -4.796 -56.687 1.00 74.62 180 ASN A C 1
ATOM 1376 O O . ASN A 1 180 ? 18.381 -4.702 -57.886 1.00 74.62 180 ASN A O 1
ATOM 1380 N N . GLU A 1 181 ? 17.228 -5.696 -56.240 1.00 60.78 181 GLU A N 1
ATOM 1381 C CA . GLU A 1 181 ? 16.587 -6.663 -57.129 1.00 60.78 181 GLU A CA 1
ATOM 1382 C C . GLU A 1 181 ? 15.604 -5.973 -58.095 1.00 60.78 181 GLU A C 1
ATOM 1384 O O . GLU A 1 181 ? 14.571 -5.445 -57.686 1.00 60.78 181 GLU A O 1
ATOM 1389 N N . GLY A 1 182 ? 15.914 -6.014 -59.398 1.00 59.78 182 GLY A N 1
ATOM 1390 C CA . GLY A 1 182 ? 15.032 -5.580 -60.490 1.00 59.78 182 GLY A CA 1
ATOM 1391 C C . GLY A 1 182 ? 15.618 -4.494 -61.405 1.00 59.78 182 GLY A C 1
ATOM 1392 O O . GLY A 1 182 ? 16.449 -3.685 -61.007 1.00 59.78 182 GLY A O 1
ATOM 1393 N N . THR A 1 183 ? 15.183 -4.476 -62.671 1.00 60.84 183 THR A N 1
ATOM 1394 C CA . THR A 1 183 ? 15.484 -3.397 -63.631 1.00 60.84 183 THR A CA 1
ATOM 1395 C C . THR A 1 183 ? 14.451 -2.279 -63.512 1.00 60.84 183 THR A C 1
ATOM 1397 O O . THR A 1 183 ? 13.259 -2.547 -63.667 1.00 60.84 183 THR A O 1
ATOM 1400 N N . VAL A 1 184 ? 14.896 -1.034 -63.322 1.00 59.75 184 VAL A N 1
ATOM 1401 C CA . VAL A 1 184 ? 14.035 0.169 -63.275 1.00 59.75 184 VAL A CA 1
ATOM 1402 C C . VAL A 1 184 ? 13.344 0.406 -64.614 1.00 59.75 184 VAL A C 1
ATOM 1404 O O . VAL A 1 184 ? 12.167 0.755 -64.674 1.00 59.75 184 VAL A O 1
ATOM 1407 N N . SER A 1 185 ? 14.085 0.206 -65.702 1.00 63.19 185 SER A N 1
ATOM 1408 C CA . SER A 1 185 ? 13.590 0.327 -67.068 1.00 63.19 185 SER A CA 1
ATOM 1409 C C . SER A 1 185 ? 14.500 -0.465 -68.005 1.00 63.19 185 SER A C 1
ATOM 1411 O O . SER A 1 185 ? 15.722 -0.470 -67.831 1.00 63.19 185 SER A O 1
ATOM 1413 N N . ALA A 1 186 ? 13.904 -1.150 -68.981 1.00 61.44 186 ALA A N 1
ATOM 1414 C CA . ALA A 1 186 ? 14.606 -1.820 -70.069 1.00 61.44 186 ALA A CA 1
ATOM 1415 C C . ALA A 1 186 ? 13.769 -1.684 -71.349 1.00 61.44 186 ALA A C 1
ATOM 1417 O O . ALA A 1 186 ? 12.778 -2.391 -71.530 1.00 61.44 186 ALA A O 1
ATOM 1418 N N . ASP A 1 187 ? 14.142 -0.759 -72.234 1.00 64.94 187 ASP A N 1
ATOM 1419 C CA . ASP A 1 187 ? 13.419 -0.491 -73.492 1.00 64.94 187 ASP A CA 1
ATOM 1420 C C . ASP A 1 187 ? 14.043 -1.204 -74.708 1.00 64.94 187 ASP A C 1
ATOM 1422 O O . ASP A 1 187 ? 13.638 -0.999 -75.853 1.00 64.94 187 ASP A O 1
ATOM 1426 N N . GLY A 1 188 ? 15.036 -2.059 -74.454 1.00 68.88 188 GLY A N 1
ATOM 1427 C CA . GLY A 1 188 ? 15.802 -2.764 -75.474 1.00 68.88 188 GLY A CA 1
ATOM 1428 C C . GLY A 1 188 ? 16.933 -1.942 -76.091 1.00 68.88 188 GLY A C 1
ATOM 1429 O O . GLY A 1 188 ? 17.697 -2.516 -76.849 1.00 68.88 188 GLY A O 1
ATOM 1430 N N . LYS A 1 189 ? 17.087 -0.652 -75.774 1.00 79.56 189 LYS A N 1
ATOM 1431 C CA . LYS A 1 189 ? 18.247 0.181 -76.150 1.00 79.56 189 LYS A CA 1
ATOM 1432 C C . LYS A 1 189 ? 19.048 0.653 -74.934 1.00 79.56 189 LYS A C 1
ATOM 1434 O O . LYS A 1 189 ? 20.240 0.926 -75.058 1.00 79.56 189 LYS A O 1
ATOM 1439 N N . GLN A 1 190 ? 18.421 0.698 -73.761 1.00 85.75 190 GLN A N 1
ATOM 1440 C CA . GLN A 1 190 ? 19.077 0.958 -72.484 1.00 85.75 190 GLN A CA 1
ATOM 1441 C C . GLN A 1 190 ? 18.530 0.069 -71.360 1.00 85.75 190 GLN A C 1
ATOM 1443 O O . GLN A 1 190 ? 17.389 -0.393 -71.425 1.00 85.75 190 GLN A O 1
ATOM 1448 N N . THR A 1 191 ? 19.342 -0.201 -70.336 1.00 88.12 191 THR A N 1
ATOM 1449 C CA . THR A 1 191 ? 18.914 -0.872 -69.096 1.00 88.12 191 THR A CA 1
ATOM 1450 C C . THR A 1 191 ? 19.411 -0.114 -67.875 1.00 88.12 191 THR A C 1
ATOM 1452 O O . THR A 1 191 ? 20.535 0.377 -67.860 1.00 88.12 191 THR A O 1
ATOM 1455 N N . ILE A 1 192 ? 18.565 -0.011 -66.852 1.00 87.88 192 ILE A N 1
ATOM 1456 C CA . ILE A 1 192 ? 18.889 0.671 -65.599 1.00 87.88 192 ILE A CA 1
ATOM 1457 C C . ILE A 1 192 ? 18.732 -0.309 -64.436 1.00 87.88 192 ILE A C 1
ATOM 1459 O O . ILE A 1 192 ? 17.653 -0.871 -64.229 1.00 87.88 192 ILE A O 1
ATOM 1463 N N . PHE A 1 193 ? 19.802 -0.458 -63.664 1.00 88.75 193 PHE A N 1
ATOM 1464 C CA . PHE A 1 193 ? 19.840 -1.127 -62.369 1.00 88.75 193 PHE A CA 1
ATOM 1465 C C . PHE A 1 193 ? 20.033 -0.094 -61.260 1.00 88.75 193 PHE A C 1
ATOM 1467 O O . PHE A 1 193 ? 20.631 0.955 -61.496 1.00 88.75 193 PHE A O 1
ATOM 1474 N N . VAL A 1 194 ? 19.557 -0.398 -60.053 1.00 85.25 194 VAL A N 1
ATOM 1475 C CA . VAL A 1 194 ? 19.827 0.418 -58.859 1.00 85.25 194 VAL A CA 1
ATOM 1476 C C . VAL A 1 194 ? 20.871 -0.281 -58.004 1.00 85.25 194 VAL A C 1
ATOM 1478 O O . VAL A 1 194 ? 20.762 -1.479 -57.749 1.00 85.25 194 VAL A O 1
ATOM 1481 N N . VAL A 1 195 ? 21.865 0.471 -57.552 1.00 83.00 195 VAL A N 1
ATOM 1482 C CA . VAL A 1 195 ? 22.898 0.019 -56.615 1.00 83.00 195 VAL A CA 1
ATOM 1483 C C . VAL A 1 195 ? 22.795 0.816 -55.320 1.00 83.00 195 VAL A C 1
ATOM 1485 O O . VAL A 1 195 ? 22.316 1.948 -55.322 1.00 83.00 195 VAL A O 1
ATOM 1488 N N . ASN A 1 196 ? 23.193 0.217 -54.202 1.00 72.88 196 ASN A N 1
ATOM 1489 C CA . ASN A 1 196 ? 23.034 0.860 -52.896 1.00 72.88 196 ASN A CA 1
ATOM 1490 C C . ASN A 1 196 ? 23.967 2.059 -52.698 1.00 72.88 196 ASN A C 1
ATOM 1492 O O . ASN A 1 196 ? 23.606 2.987 -51.982 1.00 72.88 196 ASN A O 1
ATOM 1496 N N . GLU A 1 197 ? 25.123 2.059 -53.360 1.00 75.69 197 GLU A N 1
ATOM 1497 C CA . GLU A 1 197 ? 26.166 3.072 -53.193 1.00 75.69 197 GLU A CA 1
ATOM 1498 C C . GLU A 1 197 ? 26.810 3.445 -54.539 1.00 75.69 197 GLU A C 1
ATOM 1500 O O . GLU A 1 197 ? 26.684 2.695 -55.518 1.00 75.69 197 GLU A O 1
ATOM 1505 N N . PRO A 1 198 ? 27.496 4.602 -54.632 1.00 81.38 198 PRO A N 1
ATOM 1506 C CA . PRO A 1 198 ? 28.320 4.941 -55.784 1.00 81.38 198 PRO A CA 1
ATOM 1507 C C . PRO A 1 198 ? 29.360 3.852 -56.105 1.00 81.38 198 PRO A C 1
ATOM 1509 O O . PRO A 1 198 ? 30.040 3.348 -55.222 1.00 81.38 198 PRO A O 1
ATOM 1512 N N . LEU A 1 199 ? 29.538 3.520 -57.386 1.00 80.25 199 LEU A N 1
ATOM 1513 C CA . LEU A 1 199 ? 30.583 2.599 -57.855 1.00 80.25 199 LEU A CA 1
ATOM 1514 C C . LEU A 1 199 ? 31.937 3.310 -57.986 1.00 80.25 199 LEU A C 1
ATOM 1516 O O . LEU A 1 199 ? 32.980 2.675 -58.184 1.00 80.25 199 LEU A O 1
ATOM 1520 N N . THR A 1 200 ? 31.920 4.634 -57.873 1.00 76.38 200 THR A N 1
ATOM 1521 C CA . THR A 1 200 ? 33.086 5.501 -57.858 1.00 76.38 200 THR A CA 1
ATOM 1522 C C . THR A 1 200 ? 34.059 5.102 -56.753 1.00 76.38 200 THR A C 1
ATOM 1524 O O . THR A 1 200 ? 33.760 5.211 -55.572 1.00 76.38 200 THR A O 1
ATOM 1527 N N . GLY A 1 201 ? 35.259 4.671 -57.145 1.00 67.31 201 GLY A N 1
ATOM 1528 C CA . GLY A 1 201 ? 36.324 4.315 -56.197 1.00 67.31 201 GLY A CA 1
ATOM 1529 C C . GLY A 1 201 ? 36.286 2.869 -55.696 1.00 67.31 201 GLY A C 1
ATOM 1530 O O . GLY A 1 201 ? 37.166 2.491 -54.932 1.00 67.31 201 GLY A O 1
ATOM 1531 N N . THR A 1 202 ? 35.340 2.050 -56.167 1.00 66.50 202 THR A N 1
ATOM 1532 C CA . THR A 1 202 ? 35.314 0.611 -55.864 1.00 66.50 202 THR A CA 1
ATOM 1533 C C . THR A 1 202 ? 36.512 -0.117 -56.495 1.00 66.50 202 THR A C 1
ATOM 1535 O O . THR A 1 202 ? 36.863 0.122 -57.656 1.00 66.50 202 THR A O 1
ATOM 1538 N N . GLU A 1 203 ? 37.155 -1.011 -55.738 1.00 64.44 203 GLU A N 1
ATOM 1539 C CA . GLU A 1 203 ? 38.201 -1.912 -56.240 1.00 64.44 203 GLU A CA 1
ATOM 1540 C C . GLU A 1 203 ? 37.610 -3.290 -56.578 1.00 64.44 203 GLU A C 1
ATOM 1542 O O . GLU A 1 203 ? 36.648 -3.747 -55.965 1.00 64.44 203 GLU A O 1
ATOM 1547 N N . VAL A 1 204 ? 38.188 -3.987 -57.561 1.00 64.50 204 VAL A N 1
ATOM 1548 C CA . VAL A 1 204 ? 37.786 -5.363 -57.886 1.00 64.50 204 VAL A CA 1
ATOM 1549 C C . VAL A 1 204 ? 38.345 -6.302 -56.812 1.00 64.50 204 VAL A C 1
ATOM 1551 O O . VAL A 1 204 ? 39.520 -6.665 -56.872 1.00 64.50 204 VAL A O 1
ATOM 1554 N N . THR A 1 205 ? 37.525 -6.706 -55.840 1.00 53.69 205 THR A N 1
ATOM 1555 C CA . THR A 1 205 ? 37.917 -7.640 -54.767 1.00 53.69 205 THR A CA 1
ATOM 1556 C C . THR A 1 205 ? 37.154 -8.973 -54.855 1.00 53.69 205 THR A C 1
ATOM 1558 O O . THR A 1 205 ? 36.051 -9.048 -55.396 1.00 53.69 205 THR A O 1
ATOM 1561 N N . ASP A 1 206 ? 37.775 -10.057 -54.367 1.00 45.78 206 ASP A N 1
ATOM 1562 C CA . ASP A 1 206 ? 37.176 -11.405 -54.270 1.00 45.78 206 ASP A CA 1
ATOM 1563 C C . ASP A 1 206 ? 36.561 -11.694 -52.880 1.00 45.78 206 ASP A C 1
ATOM 1565 O O . ASP A 1 206 ? 35.904 -12.725 -52.691 1.00 45.78 206 ASP A O 1
ATOM 1569 N N . GLU A 1 207 ? 36.754 -10.811 -51.896 1.00 48.78 207 GLU A N 1
ATOM 1570 C CA . GLU A 1 207 ? 36.290 -11.027 -50.521 1.00 48.78 207 GLU A CA 1
ATOM 1571 C C . GLU A 1 207 ? 34.840 -10.551 -50.324 1.00 48.78 207 GLU A C 1
ATOM 1573 O O . GLU A 1 207 ? 34.467 -9.497 -50.838 1.00 48.78 207 GLU A O 1
ATOM 1578 N N . PRO A 1 208 ? 33.986 -11.322 -49.619 1.00 46.84 208 PRO A N 1
ATOM 1579 C CA . PRO A 1 208 ? 32.705 -10.802 -49.151 1.00 46.84 208 PRO A CA 1
ATOM 1580 C C . PRO A 1 208 ? 32.950 -9.617 -48.209 1.00 46.84 208 PRO A C 1
ATOM 1582 O O . PRO A 1 208 ? 33.933 -9.626 -47.464 1.00 46.84 208 PRO A O 1
ATOM 1585 N N . ALA A 1 209 ? 32.047 -8.632 -48.227 1.00 52.41 209 ALA A N 1
ATOM 1586 C CA . ALA A 1 209 ? 31.990 -7.589 -47.210 1.00 52.41 209 ALA A CA 1
ATOM 1587 C C . ALA A 1 209 ? 32.142 -8.234 -45.826 1.00 52.41 209 ALA A C 1
ATOM 1589 O O . ALA A 1 209 ? 31.493 -9.247 -45.531 1.00 52.41 209 ALA A O 1
ATOM 1590 N N . ALA A 1 210 ? 33.039 -7.707 -44.991 1.00 54.06 210 ALA A N 1
ATOM 1591 C CA . ALA A 1 210 ? 33.158 -8.211 -43.631 1.00 54.06 210 ALA A CA 1
ATOM 1592 C C . ALA A 1 210 ? 31.778 -8.087 -42.938 1.00 54.06 210 ALA A C 1
ATOM 1594 O O . ALA A 1 210 ? 31.044 -7.129 -43.197 1.00 54.06 210 ALA A O 1
ATOM 1595 N N . PRO A 1 211 ? 31.369 -9.057 -42.100 1.00 60.44 211 PRO A N 1
ATOM 1596 C CA . PRO A 1 211 ? 30.036 -9.039 -41.514 1.00 60.44 211 PRO A CA 1
ATOM 1597 C C . PRO A 1 211 ? 29.899 -7.847 -40.561 1.00 60.44 211 PRO A C 1
ATOM 1599 O O . PRO A 1 211 ? 30.531 -7.809 -39.506 1.00 60.44 211 PRO A O 1
ATOM 1602 N N . SER A 1 212 ? 29.059 -6.884 -40.932 1.00 75.31 212 SER A N 1
ATOM 1603 C CA . SER A 1 212 ? 28.619 -5.793 -40.067 1.00 75.31 212 SER A CA 1
ATOM 1604 C C . SER A 1 212 ? 27.523 -6.267 -39.110 1.00 75.31 212 SER A C 1
ATOM 1606 O O . SER A 1 212 ? 26.776 -7.211 -39.396 1.00 75.31 212 SER A O 1
ATOM 1608 N N . GLY A 1 213 ? 27.414 -5.642 -37.942 1.00 83.12 213 GLY A N 1
ATOM 1609 C CA . GLY A 1 213 ? 26.449 -6.073 -36.937 1.00 83.12 213 GLY A CA 1
ATOM 1610 C C . GLY A 1 213 ? 26.383 -5.196 -35.698 1.00 83.12 213 GLY A C 1
ATOM 1611 O O . GLY A 1 213 ? 27.136 -4.239 -35.536 1.00 83.12 213 GLY A O 1
ATOM 1612 N N . ILE A 1 214 ? 25.485 -5.560 -34.789 1.00 88.19 214 ILE A N 1
ATOM 1613 C CA . ILE A 1 214 ? 25.327 -4.906 -33.489 1.00 88.19 214 ILE A CA 1
ATOM 1614 C C . ILE A 1 214 ? 25.483 -5.962 -32.408 1.00 88.19 214 ILE A C 1
ATOM 1616 O O . ILE A 1 214 ? 24.839 -7.009 -32.444 1.00 88.19 214 ILE A O 1
ATOM 1620 N N . GLU A 1 215 ? 26.295 -5.663 -31.406 1.00 92.38 215 GLU A N 1
ATOM 1621 C CA . GLU A 1 215 ? 26.409 -6.471 -30.205 1.00 92.38 215 GLU A CA 1
ATOM 1622 C C . GLU A 1 215 ? 25.877 -5.688 -29.002 1.00 92.38 215 GLU A C 1
ATOM 1624 O O . GLU A 1 215 ? 26.532 -4.782 -28.496 1.00 92.38 215 GLU A O 1
ATOM 1629 N N . VAL A 1 216 ? 24.685 -6.035 -28.522 1.00 95.25 216 VAL A N 1
ATOM 1630 C CA . VAL A 1 216 ? 24.034 -5.350 -27.403 1.00 95.25 216 VAL A CA 1
ATOM 1631 C C . VAL A 1 216 ? 24.292 -6.111 -26.109 1.00 95.25 216 VAL A C 1
ATOM 1633 O O . VAL A 1 216 ? 23.942 -7.280 -26.000 1.00 95.25 216 VAL A O 1
ATOM 1636 N N . THR A 1 217 ? 24.849 -5.444 -25.098 1.00 95.31 217 THR A N 1
ATOM 1637 C CA . THR A 1 217 ? 24.868 -5.940 -23.712 1.00 95.31 217 THR A CA 1
ATOM 1638 C C . THR A 1 217 ? 23.879 -5.145 -22.866 1.00 95.31 217 THR A C 1
ATOM 1640 O O . THR A 1 217 ? 24.011 -3.929 -22.717 1.00 95.31 217 THR A O 1
ATOM 1643 N N . VAL A 1 218 ? 22.889 -5.821 -22.293 1.00 97.44 218 VAL A N 1
ATOM 1644 C CA . VAL A 1 218 ? 21.852 -5.217 -21.455 1.00 97.44 218 VAL A CA 1
ATOM 1645 C C . VAL A 1 218 ? 22.234 -5.335 -19.984 1.00 97.44 218 VAL A C 1
ATOM 1647 O O . VAL A 1 218 ? 22.599 -6.407 -19.500 1.00 97.44 218 VAL A O 1
ATOM 1650 N N . TRP A 1 219 ? 22.113 -4.231 -19.258 1.00 95.56 219 TRP A N 1
ATOM 1651 C CA . TRP A 1 219 ? 22.462 -4.106 -17.850 1.00 95.56 219 TRP A CA 1
ATOM 1652 C C . TRP A 1 219 ? 21.250 -3.667 -17.029 1.00 95.56 219 TRP A C 1
ATOM 1654 O O . TRP A 1 219 ? 20.577 -2.696 -17.363 1.00 95.56 219 TRP A O 1
ATOM 1664 N N . ASP A 1 220 ? 20.986 -4.375 -15.939 1.00 94.50 220 ASP A N 1
ATOM 1665 C CA . ASP A 1 220 ? 19.965 -4.057 -14.950 1.00 94.50 220 ASP A CA 1
ATOM 1666 C C . ASP A 1 220 ? 20.509 -3.019 -13.961 1.00 94.50 220 ASP A C 1
ATOM 1668 O O . ASP A 1 220 ? 21.220 -3.343 -13.000 1.00 94.50 220 ASP A O 1
ATOM 1672 N N . ALA A 1 221 ? 20.133 -1.761 -14.189 1.00 92.38 221 ALA A N 1
ATOM 1673 C CA . ALA A 1 221 ? 20.535 -0.624 -13.372 1.00 92.38 221 ALA A CA 1
ATOM 1674 C C . ALA A 1 221 ? 19.994 -0.699 -11.932 1.00 92.38 221 ALA A C 1
ATOM 1676 O O . ALA A 1 221 ? 20.505 -0.017 -11.042 1.00 92.38 221 ALA A O 1
ATOM 1677 N N . THR A 1 222 ? 18.984 -1.534 -11.665 1.00 87.38 222 THR A N 1
ATOM 1678 C CA . THR A 1 222 ? 18.440 -1.725 -10.313 1.00 87.38 222 THR A CA 1
ATOM 1679 C C . THR A 1 222 ? 19.371 -2.556 -9.426 1.00 87.38 222 THR A C 1
ATOM 1681 O O . THR A 1 222 ? 19.260 -2.515 -8.199 1.00 87.38 222 THR A O 1
ATOM 1684 N N . GLU A 1 223 ? 20.337 -3.260 -10.025 1.00 85.19 223 GLU A N 1
ATOM 1685 C CA . GLU A 1 223 ? 21.357 -4.047 -9.327 1.00 85.19 223 GLU A CA 1
ATOM 1686 C C . GLU A 1 223 ? 22.732 -3.359 -9.256 1.00 85.19 223 GLU A C 1
ATOM 1688 O O . GLU A 1 223 ? 23.759 -4.029 -9.121 1.00 85.19 223 GLU A O 1
ATOM 1693 N N . TRP A 1 224 ? 22.779 -2.028 -9.342 1.00 86.00 224 TRP A N 1
ATOM 1694 C CA . TRP A 1 224 ? 24.024 -1.260 -9.259 1.00 86.00 224 TRP A CA 1
ATOM 1695 C C . TRP A 1 224 ? 24.727 -1.335 -7.895 1.00 86.00 224 TRP A C 1
ATOM 1697 O O . TRP A 1 224 ? 24.113 -1.524 -6.840 1.00 86.00 224 TRP A O 1
ATOM 1707 N N . SER A 1 225 ? 26.041 -1.112 -7.913 1.00 77.75 225 SER A N 1
ATOM 1708 C CA . SER A 1 225 ? 26.851 -0.858 -6.720 1.00 77.75 225 SER A CA 1
ATOM 1709 C C . SER A 1 225 ? 27.944 0.181 -7.014 1.00 77.75 225 SER A C 1
ATOM 1711 O O . SER A 1 225 ? 28.186 0.514 -8.178 1.00 77.75 225 SER A O 1
ATOM 1713 N N . PRO A 1 226 ? 28.633 0.726 -5.994 1.00 75.50 226 PRO A N 1
ATOM 1714 C CA . PRO A 1 226 ? 29.792 1.593 -6.216 1.00 75.50 226 PRO A CA 1
ATOM 1715 C C . PRO A 1 226 ? 30.895 0.935 -7.063 1.00 75.50 226 PRO A C 1
ATOM 1717 O O . PRO A 1 226 ? 31.558 1.613 -7.842 1.00 75.50 226 PRO A O 1
ATOM 1720 N N . GLU A 1 227 ? 31.072 -0.381 -6.936 1.00 76.88 227 GLU A N 1
ATOM 1721 C CA . GLU A 1 227 ? 32.045 -1.178 -7.693 1.00 76.88 227 GLU A CA 1
ATOM 1722 C C . GLU A 1 227 ? 31.532 -1.579 -9.081 1.00 76.88 227 GLU A C 1
ATOM 1724 O O . GLU A 1 227 ? 32.331 -1.890 -9.962 1.00 76.88 227 GLU A O 1
ATOM 1729 N N . ASN A 1 228 ? 30.211 -1.581 -9.279 1.00 81.31 228 ASN A N 1
ATOM 1730 C CA . ASN A 1 228 ? 29.570 -1.956 -10.529 1.00 81.31 228 ASN A CA 1
ATOM 1731 C C . ASN A 1 228 ? 28.491 -0.937 -10.925 1.00 81.31 228 ASN A C 1
ATOM 1733 O O . ASN A 1 228 ? 27.309 -1.074 -10.596 1.00 81.31 228 ASN A O 1
ATOM 1737 N N . SER A 1 229 ? 28.927 0.098 -11.645 1.00 77.19 229 SER A N 1
ATOM 1738 C CA . SER A 1 229 ? 28.123 1.276 -11.987 1.00 77.19 229 SER A CA 1
ATOM 1739 C C . SER A 1 229 ? 26.941 1.004 -12.906 1.00 77.19 229 SER A C 1
ATOM 1741 O O . SER A 1 229 ? 26.024 1.814 -12.957 1.00 77.19 229 SER A O 1
ATOM 1743 N N . MET A 1 230 ? 26.973 -0.100 -13.651 1.00 81.31 230 MET A N 1
ATOM 1744 C CA . MET A 1 230 ? 25.909 -0.478 -14.581 1.00 81.31 230 MET A CA 1
ATOM 1745 C C . MET A 1 230 ? 24.927 -1.482 -13.970 1.00 81.31 230 MET A C 1
ATOM 1747 O O . MET A 1 230 ? 23.883 -1.754 -14.549 1.00 81.31 230 MET A O 1
ATOM 1751 N N . GLY A 1 231 ? 25.243 -2.018 -12.790 1.00 86.81 231 GLY A N 1
ATOM 1752 C CA . GLY A 1 231 ? 24.512 -3.131 -12.199 1.00 86.81 231 GLY A CA 1
ATOM 1753 C C . GLY A 1 231 ? 24.859 -4.463 -12.838 1.00 86.81 231 GLY A C 1
ATOM 1754 O O . GLY A 1 231 ? 25.980 -4.663 -13.297 1.00 86.81 231 GLY A O 1
ATOM 1755 N N . LYS A 1 232 ? 23.956 -5.439 -12.796 1.00 91.06 232 LYS A N 1
ATOM 1756 C CA . LYS A 1 232 ? 24.249 -6.778 -13.327 1.00 91.06 232 LYS A CA 1
ATOM 1757 C C . LYS A 1 232 ? 23.770 -6.919 -14.757 1.00 91.06 232 LYS A C 1
ATOM 1759 O O . LYS A 1 232 ? 22.817 -6.269 -15.158 1.00 91.06 232 LYS A O 1
ATOM 1764 N N . VAL A 1 233 ? 24.400 -7.812 -15.509 1.00 95.12 233 VAL A N 1
ATOM 1765 C CA . VAL A 1 233 ? 23.903 -8.177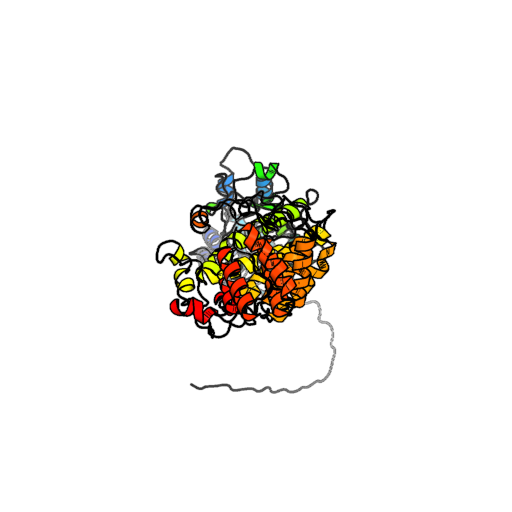 -16.835 1.00 95.12 233 VAL A CA 1
ATOM 1766 C C . VAL A 1 233 ? 22.474 -8.718 -16.738 1.00 95.12 233 VAL A C 1
ATOM 1768 O O . VAL A 1 233 ? 22.155 -9.549 -15.881 1.00 95.12 233 VAL A O 1
ATOM 1771 N N . ALA A 1 234 ? 21.598 -8.216 -17.598 1.00 95.81 234 ALA A N 1
ATOM 1772 C CA . ALA A 1 234 ? 20.189 -8.557 -17.620 1.00 95.81 234 ALA A CA 1
ATOM 1773 C C . ALA A 1 234 ? 19.960 -9.702 -18.608 1.00 95.81 234 ALA A C 1
ATOM 1775 O O . ALA A 1 234 ? 19.681 -9.460 -19.775 1.00 95.81 234 ALA A O 1
ATOM 1776 N N . SER A 1 235 ? 20.076 -10.945 -18.136 1.00 96.50 235 SER A N 1
ATOM 1777 C CA . SER A 1 235 ? 19.693 -12.135 -18.913 1.00 96.50 235 SER A CA 1
ATOM 1778 C C . SER A 1 235 ? 18.175 -12.223 -19.089 1.00 96.50 235 SER A C 1
ATOM 1780 O O . SER A 1 235 ? 17.445 -11.888 -18.147 1.00 96.50 235 SER A O 1
ATOM 1782 N N . GLY A 1 236 ? 17.696 -12.668 -20.251 1.00 96.62 236 GLY A N 1
ATOM 1783 C CA . GLY A 1 236 ? 16.267 -12.750 -20.553 1.00 96.62 236 GLY A CA 1
ATOM 1784 C C . GLY A 1 236 ? 15.607 -11.386 -20.786 1.00 96.62 236 GLY A C 1
ATOM 1785 O O . GLY A 1 236 ? 14.426 -11.212 -20.492 1.00 96.62 236 GLY A O 1
ATOM 1786 N N . ALA A 1 237 ? 16.386 -10.377 -21.179 1.00 97.94 237 ALA A N 1
ATOM 1787 C CA . ALA A 1 237 ? 15.882 -9.066 -21.570 1.00 97.94 237 ALA A CA 1
ATOM 1788 C C . ALA A 1 237 ? 15.606 -9.059 -23.075 1.00 97.94 237 ALA A C 1
ATOM 1790 O O . ALA A 1 237 ? 16.440 -9.514 -23.855 1.00 97.94 237 ALA A O 1
ATOM 1791 N N . GLN A 1 238 ? 14.468 -8.509 -23.478 1.00 98.38 238 GLN A N 1
ATOM 1792 C CA . GLN A 1 238 ? 14.103 -8.381 -24.879 1.00 98.38 238 GLN A CA 1
ATOM 1793 C C . GLN A 1 238 ? 14.797 -7.164 -25.484 1.00 98.38 238 GLN A C 1
ATOM 1795 O O . GLN A 1 238 ? 14.672 -6.062 -24.945 1.00 98.38 238 GLN A O 1
ATOM 1800 N N . VAL A 1 239 ? 15.517 -7.356 -26.588 1.00 98.31 239 VAL A N 1
ATOM 1801 C CA . VAL A 1 239 ? 16.216 -6.304 -27.333 1.00 98.31 239 VAL A CA 1
ATOM 1802 C C . VAL A 1 239 ? 15.618 -6.200 -28.726 1.00 98.31 239 VAL A C 1
ATOM 1804 O O . VAL A 1 239 ? 15.662 -7.151 -29.499 1.00 98.31 239 VAL A O 1
ATOM 1807 N N . ALA A 1 240 ? 15.100 -5.020 -29.045 1.00 97.75 240 ALA A N 1
ATOM 1808 C CA . ALA A 1 240 ? 14.491 -4.690 -30.320 1.00 97.75 240 ALA A CA 1
ATOM 1809 C C . ALA A 1 240 ? 15.301 -3.601 -31.038 1.00 97.75 240 ALA A C 1
ATOM 1811 O O . ALA A 1 240 ? 15.652 -2.579 -30.436 1.00 97.75 240 ALA A O 1
ATOM 1812 N N . ILE A 1 241 ? 15.566 -3.812 -32.327 1.00 93.94 241 ILE A N 1
ATOM 1813 C CA . ILE A 1 241 ? 16.259 -2.875 -33.216 1.00 93.94 241 ILE A CA 1
ATOM 1814 C C . ILE A 1 241 ? 15.255 -2.301 -34.213 1.00 93.94 241 ILE A C 1
ATOM 1816 O O . ILE A 1 241 ? 14.533 -3.051 -34.864 1.00 93.94 241 ILE A O 1
ATOM 1820 N N . TYR A 1 242 ? 15.233 -0.982 -34.369 1.00 89.31 242 TYR A N 1
ATOM 1821 C CA . TYR A 1 242 ? 14.339 -0.269 -35.281 1.00 89.31 242 TYR A CA 1
ATOM 1822 C C . TYR A 1 242 ? 15.139 0.551 -36.285 1.00 89.31 242 TYR A C 1
ATOM 1824 O O . TYR A 1 242 ? 16.183 1.108 -35.946 1.00 89.31 242 TYR A O 1
ATOM 1832 N N . ARG A 1 243 ? 14.628 0.669 -37.514 1.00 85.69 243 ARG A N 1
ATOM 1833 C CA . ARG A 1 243 ? 15.252 1.506 -38.546 1.00 85.69 243 ARG A CA 1
ATOM 1834 C C . ARG A 1 243 ? 14.928 2.983 -38.345 1.00 85.69 243 ARG A C 1
ATOM 1836 O O . ARG A 1 243 ? 15.765 3.843 -38.585 1.00 85.69 243 ARG A O 1
ATOM 1843 N N . THR A 1 244 ? 13.725 3.281 -37.861 1.00 83.62 244 THR A N 1
ATOM 1844 C CA . THR A 1 244 ? 13.284 4.645 -37.563 1.00 83.62 244 THR A CA 1
ATOM 1845 C C . THR A 1 244 ? 12.544 4.724 -36.226 1.00 83.62 244 THR A C 1
ATOM 1847 O O . THR A 1 244 ? 12.014 3.740 -35.712 1.00 83.62 244 THR A O 1
ATOM 1850 N N . GLN A 1 245 ? 12.440 5.930 -35.666 1.00 87.00 245 GLN A N 1
ATOM 1851 C CA . GLN A 1 245 ? 11.611 6.185 -34.479 1.00 87.00 245 GLN A CA 1
ATOM 1852 C C . GLN A 1 245 ? 10.108 5.982 -34.755 1.00 87.00 245 GLN A C 1
ATOM 1854 O O . GLN A 1 245 ? 9.340 5.693 -33.836 1.00 87.00 245 GLN A O 1
ATOM 1859 N N . LEU A 1 246 ? 9.689 6.097 -36.020 1.00 86.31 246 LEU A N 1
ATOM 1860 C CA . LEU A 1 246 ? 8.319 5.822 -36.446 1.00 86.31 246 LEU A CA 1
ATOM 1861 C C . LEU A 1 246 ? 8.014 4.319 -36.429 1.00 86.31 246 LEU A C 1
ATOM 1863 O O . LEU A 1 246 ? 6.926 3.930 -36.013 1.00 86.31 246 LEU A O 1
ATOM 1867 N N . ASP A 1 247 ? 8.979 3.476 -36.803 1.00 88.31 247 ASP A N 1
ATOM 1868 C CA . ASP A 1 247 ? 8.840 2.020 -36.684 1.00 88.31 247 ASP A CA 1
ATOM 1869 C C . ASP A 1 247 ? 8.605 1.611 -35.227 1.00 88.31 247 ASP A C 1
ATOM 1871 O O . ASP A 1 247 ? 7.713 0.817 -34.942 1.00 88.31 247 ASP A O 1
ATOM 1875 N N . TYR A 1 248 ? 9.327 2.229 -34.286 1.00 90.94 248 TYR A N 1
ATOM 1876 C CA . TYR A 1 248 ? 9.074 2.041 -32.856 1.00 90.94 248 TYR A CA 1
ATOM 1877 C C . TYR A 1 248 ? 7.690 2.540 -32.428 1.00 90.94 248 TYR A C 1
ATOM 1879 O O . TYR A 1 248 ? 7.000 1.878 -31.652 1.00 90.94 248 TYR A O 1
ATOM 1887 N N . ALA A 1 249 ? 7.255 3.701 -32.924 1.00 87.75 249 ALA A N 1
ATOM 1888 C CA . ALA A 1 249 ? 5.930 4.223 -32.604 1.00 87.75 249 ALA A CA 1
ATOM 1889 C C . ALA A 1 249 ? 4.795 3.286 -33.061 1.00 87.75 249 ALA A C 1
ATOM 1891 O O . ALA A 1 249 ? 3.743 3.242 -32.417 1.00 87.75 249 ALA A O 1
ATOM 1892 N N . ASN A 1 250 ? 5.051 2.518 -34.123 1.00 88.75 250 ASN A N 1
ATOM 1893 C CA . ASN A 1 250 ? 4.142 1.548 -34.724 1.00 88.75 250 ASN A CA 1
ATOM 1894 C C . ASN A 1 250 ? 4.374 0.098 -34.272 1.00 88.75 250 ASN A C 1
ATOM 1896 O O . ASN A 1 250 ? 3.706 -0.789 -34.798 1.00 88.75 250 ASN A O 1
ATOM 1900 N N . ASP A 1 251 ? 5.275 -0.141 -33.312 1.00 92.25 251 ASP A N 1
ATOM 1901 C CA . ASP A 1 251 ? 5.602 -1.478 -32.791 1.00 92.25 251 ASP A CA 1
ATOM 1902 C C . ASP A 1 251 ? 6.080 -2.457 -33.887 1.00 92.25 251 ASP A C 1
ATOM 1904 O O . ASP A 1 251 ? 5.672 -3.614 -33.947 1.00 92.25 251 ASP A O 1
ATOM 1908 N N . ASN A 1 252 ? 6.922 -1.965 -34.804 1.00 92.88 252 ASN A N 1
ATOM 1909 C CA . ASN A 1 252 ? 7.430 -2.706 -35.961 1.00 92.88 252 ASN A CA 1
ATOM 1910 C C . ASN A 1 252 ? 8.967 -2.861 -35.909 1.00 92.88 252 ASN A C 1
ATOM 1912 O O . ASN A 1 252 ? 9.677 -2.141 -36.616 1.00 92.88 252 ASN A O 1
ATOM 1916 N N . PRO A 1 253 ? 9.515 -3.740 -35.051 1.00 94.44 253 PRO A N 1
ATOM 1917 C CA . PRO A 1 253 ? 10.958 -3.948 -34.960 1.00 94.44 253 PRO A CA 1
ATOM 1918 C C . PRO A 1 253 ? 11.520 -4.604 -36.228 1.00 94.44 253 PRO A C 1
ATOM 1920 O O . PRO A 1 253 ? 10.897 -5.480 -36.824 1.00 94.44 253 PRO A O 1
ATOM 1923 N N . LEU A 1 254 ? 12.731 -4.202 -36.620 1.00 89.12 254 LEU A N 1
ATOM 1924 C CA . LEU A 1 254 ? 13.494 -4.853 -37.689 1.00 89.12 254 LEU A CA 1
ATOM 1925 C C . LEU A 1 254 ? 14.094 -6.178 -37.206 1.00 89.12 254 LEU A C 1
ATOM 1927 O O . LEU A 1 254 ? 14.040 -7.180 -37.915 1.00 89.12 254 LEU A O 1
ATOM 1931 N N . PHE A 1 255 ? 14.651 -6.171 -35.994 1.00 91.81 255 PHE A N 1
ATOM 1932 C CA . PHE A 1 255 ? 15.162 -7.359 -35.321 1.00 91.81 255 PHE A CA 1
ATOM 1933 C C . PHE A 1 255 ? 14.697 -7.373 -33.873 1.00 91.81 255 PHE A C 1
ATOM 1935 O O . PHE A 1 255 ? 14.585 -6.317 -33.248 1.00 91.81 255 PHE A O 1
ATOM 1942 N N . GLU A 1 256 ? 14.466 -8.565 -33.336 1.00 96.00 256 GLU A N 1
ATOM 1943 C CA . GLU A 1 256 ? 14.052 -8.744 -31.953 1.00 96.00 256 GLU A CA 1
ATOM 1944 C C . GLU A 1 256 ? 14.590 -10.067 -31.412 1.00 96.00 256 GLU A C 1
ATOM 1946 O O . GLU A 1 256 ? 14.294 -11.128 -31.962 1.00 96.00 256 GLU A O 1
ATOM 1951 N N . GLU A 1 257 ? 15.383 -10.011 -30.346 1.00 97.06 257 GLU A N 1
ATOM 1952 C CA . GLU A 1 257 ? 15.952 -11.198 -29.708 1.00 97.06 257 GLU A CA 1
ATOM 1953 C C . GLU A 1 257 ? 16.032 -11.038 -28.186 1.00 97.06 257 GLU A C 1
ATOM 1955 O O . GLU A 1 257 ? 16.075 -9.928 -27.649 1.00 97.06 257 GLU A O 1
ATOM 1960 N N . GLU A 1 258 ? 16.064 -12.173 -27.488 1.00 97.94 258 GLU A N 1
ATOM 1961 C CA . GLU A 1 258 ? 16.213 -12.239 -26.037 1.00 97.94 258 GLU A CA 1
ATOM 1962 C C . GLU A 1 258 ? 17.694 -12.393 -25.659 1.00 97.94 258 GLU A C 1
ATOM 1964 O O . GLU A 1 258 ? 18.427 -13.188 -26.249 1.00 97.94 258 GLU A O 1
ATOM 1969 N N . SER A 1 259 ? 18.137 -11.648 -24.647 1.00 97.94 259 SER A N 1
ATOM 1970 C CA . SER A 1 259 ? 19.520 -11.672 -24.180 1.00 97.94 259 SER A CA 1
ATOM 1971 C C . SER A 1 259 ? 19.916 -12.971 -23.471 1.00 97.94 259 SER A C 1
ATOM 1973 O O . SER A 1 259 ? 19.173 -13.537 -22.663 1.00 97.94 259 SER A O 1
ATOM 1975 N N . ASP A 1 260 ? 21.150 -13.413 -23.718 1.00 96.81 260 ASP A N 1
ATOM 1976 C CA . ASP A 1 260 ? 21.706 -14.646 -23.160 1.00 96.81 260 ASP A CA 1
ATOM 1977 C C . ASP A 1 260 ? 22.023 -14.557 -21.646 1.00 96.81 260 ASP A C 1
ATOM 1979 O O . ASP A 1 260 ? 21.691 -13.595 -20.948 1.00 96.81 260 ASP A O 1
ATOM 1983 N N . ALA A 1 261 ? 22.684 -15.578 -21.089 1.00 95.00 261 ALA A N 1
ATOM 1984 C CA . ALA A 1 261 ? 23.079 -15.616 -19.674 1.00 95.00 261 ALA A CA 1
ATOM 1985 C C . ALA A 1 261 ? 24.089 -14.518 -19.276 1.00 95.00 261 ALA A C 1
ATOM 1987 O O . ALA A 1 261 ? 24.263 -14.233 -18.089 1.00 95.00 261 ALA A O 1
ATOM 1988 N N . GLN A 1 262 ? 24.760 -13.914 -20.255 1.00 95.12 262 GLN A N 1
ATOM 1989 C CA . GLN A 1 262 ? 25.671 -12.786 -20.111 1.00 95.12 262 GLN A CA 1
ATOM 1990 C C . GLN A 1 262 ? 24.972 -11.452 -20.424 1.00 95.12 262 GLN A C 1
ATOM 1992 O O . GLN A 1 262 ? 25.633 -10.416 -20.439 1.00 95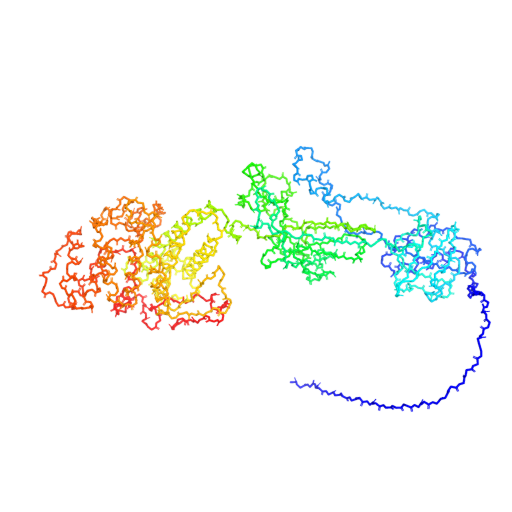.12 262 GLN A O 1
ATOM 1997 N N . GLY A 1 263 ? 23.648 -11.457 -20.628 1.00 95.81 263 GLY A N 1
ATOM 1998 C CA . GLY A 1 263 ? 22.858 -10.281 -20.983 1.00 95.81 263 GLY A CA 1
ATOM 1999 C C . GLY A 1 263 ? 23.159 -9.761 -22.386 1.00 95.81 263 GLY A C 1
ATOM 2000 O O . GLY A 1 263 ? 22.928 -8.585 -22.649 1.00 95.81 263 GLY A O 1
ATOM 2001 N N . LYS A 1 264 ? 23.683 -10.609 -23.272 1.00 97.06 264 LYS A N 1
ATOM 2002 C CA . LYS A 1 264 ? 24.176 -10.230 -24.590 1.00 97.06 264 LYS A CA 1
ATOM 2003 C C . LYS A 1 264 ? 23.245 -10.701 -25.709 1.00 97.06 264 LYS A C 1
ATOM 2005 O O . LYS A 1 264 ? 22.659 -11.777 -25.618 1.00 97.06 264 LYS A O 1
ATOM 2010 N N . VAL A 1 265 ? 23.141 -9.895 -26.761 1.00 96.12 265 VAL A N 1
ATOM 2011 C CA . VAL A 1 265 ? 22.483 -10.201 -28.040 1.00 96.12 265 VAL A CA 1
ATOM 2012 C C . VAL A 1 265 ? 23.416 -9.767 -29.170 1.00 96.12 265 VAL A C 1
ATOM 2014 O O . VAL A 1 265 ? 24.008 -8.690 -29.090 1.00 96.12 265 VAL A O 1
ATOM 2017 N N . THR A 1 266 ? 23.552 -10.575 -30.222 1.00 92.38 266 THR A N 1
ATOM 2018 C CA . THR A 1 266 ? 24.370 -10.227 -31.394 1.00 92.38 266 THR A CA 1
ATOM 2019 C C . THR A 1 266 ? 23.544 -10.343 -32.668 1.00 92.38 266 THR A C 1
ATOM 2021 O O . THR A 1 266 ? 23.204 -11.442 -33.094 1.00 92.38 266 THR A O 1
ATOM 2024 N N . PHE A 1 267 ? 23.296 -9.207 -33.314 1.00 88.81 267 PHE A N 1
ATOM 2025 C CA . PHE A 1 267 ? 22.667 -9.122 -34.627 1.00 88.81 267 PHE A CA 1
ATOM 2026 C C . PHE A 1 267 ? 23.762 -9.081 -35.696 1.00 88.81 267 PHE A C 1
ATOM 2028 O O . PHE A 1 267 ? 24.515 -8.112 -35.773 1.00 88.81 267 PHE A O 1
ATOM 2035 N N . ASN A 1 268 ? 23.879 -10.142 -36.495 1.00 83.44 268 ASN A N 1
ATOM 2036 C CA . ASN A 1 268 ? 24.864 -10.238 -37.578 1.00 83.44 268 ASN A CA 1
ATOM 2037 C C . ASN A 1 268 ? 24.244 -9.848 -38.924 1.00 83.44 268 ASN A C 1
ATOM 2039 O O . ASN A 1 268 ? 23.039 -10.004 -39.114 1.00 83.44 268 ASN A O 1
ATOM 2043 N N . ASN A 1 269 ? 25.088 -9.447 -39.877 1.00 76.12 269 ASN A N 1
ATOM 2044 C CA . ASN A 1 269 ? 24.702 -9.062 -41.238 1.00 76.12 269 ASN A CA 1
ATOM 2045 C C . ASN A 1 269 ? 23.693 -7.903 -41.254 1.00 76.12 269 ASN A C 1
ATOM 2047 O O . ASN A 1 269 ? 22.715 -7.921 -42.003 1.00 76.12 269 ASN A O 1
ATOM 2051 N N . VAL A 1 270 ? 23.912 -6.915 -40.385 1.00 79.19 270 VAL A N 1
ATOM 2052 C CA . VAL A 1 270 ? 23.097 -5.700 -40.347 1.00 79.19 270 VAL A CA 1
ATOM 2053 C C . VAL A 1 270 ? 23.666 -4.720 -41.364 1.00 79.19 270 VAL A C 1
ATOM 2055 O O . VAL A 1 270 ? 24.841 -4.371 -41.287 1.00 79.19 270 VAL A O 1
ATOM 2058 N N . GLU A 1 271 ? 22.846 -4.299 -42.323 1.00 74.50 271 GLU A N 1
ATOM 2059 C CA . GLU A 1 271 ? 23.253 -3.348 -43.366 1.00 74.50 271 GLU A CA 1
ATOM 2060 C C . GLU A 1 271 ? 23.758 -2.033 -42.736 1.00 74.50 271 GLU A C 1
ATOM 2062 O O . GLU A 1 271 ? 23.195 -1.616 -41.718 1.00 74.50 271 GLU A O 1
ATOM 2067 N N . PRO A 1 272 ? 24.764 -1.360 -43.320 1.00 74.44 272 PRO A N 1
ATOM 2068 C CA . PRO A 1 272 ? 25.247 -0.077 -42.818 1.00 74.44 272 PRO A CA 1
ATOM 2069 C C . PRO A 1 272 ? 24.140 0.973 -42.640 1.00 74.44 272 PRO A C 1
ATOM 2071 O O . PRO A 1 272 ? 23.171 1.031 -43.407 1.00 74.44 272 PRO A O 1
ATOM 2074 N N . GLY A 1 273 ? 24.287 1.818 -41.621 1.00 73.06 273 GLY A N 1
ATOM 2075 C CA . GLY A 1 273 ? 23.371 2.912 -41.308 1.00 73.06 273 GLY A CA 1
ATOM 2076 C C . GLY A 1 273 ? 22.989 3.013 -39.833 1.00 73.06 273 GLY A C 1
ATOM 2077 O O . GLY A 1 273 ? 23.471 2.267 -38.980 1.00 73.06 273 GLY A O 1
ATOM 2078 N N . ILE A 1 274 ? 22.086 3.953 -39.544 1.00 80.69 274 ILE A N 1
ATOM 2079 C CA . ILE A 1 274 ? 21.660 4.280 -38.182 1.00 80.69 274 ILE A CA 1
ATOM 2080 C C . ILE A 1 274 ? 20.475 3.410 -37.760 1.00 80.69 274 ILE A C 1
ATOM 2082 O O . ILE A 1 274 ? 19.455 3.344 -38.447 1.00 80.69 274 ILE A O 1
ATOM 2086 N N . TYR A 1 275 ? 20.586 2.810 -36.577 1.00 83.12 275 TYR A N 1
ATOM 2087 C CA . TYR A 1 275 ? 19.548 1.989 -35.961 1.00 83.12 275 TYR A CA 1
ATOM 2088 C C . TYR A 1 275 ? 19.248 2.441 -34.539 1.00 83.12 275 TYR A C 1
ATOM 2090 O O . TYR A 1 275 ? 20.138 2.883 -33.821 1.00 83.12 275 TYR A O 1
ATOM 2098 N N . TYR A 1 276 ? 17.999 2.276 -34.110 1.00 91.25 276 TYR A N 1
ATOM 2099 C CA . TYR A 1 276 ? 17.518 2.626 -32.776 1.00 91.25 276 TYR A CA 1
ATOM 2100 C C . TYR A 1 276 ? 17.305 1.381 -31.924 1.00 91.25 276 TYR A C 1
ATOM 2102 O O . TYR A 1 276 ? 16.779 0.380 -32.410 1.00 91.25 276 TYR A O 1
ATOM 2110 N N . ILE A 1 277 ? 17.670 1.453 -30.644 1.00 93.19 277 ILE A N 1
ATOM 2111 C CA . ILE A 1 277 ? 17.702 0.283 -29.759 1.00 93.19 277 ILE A CA 1
ATOM 2112 C C . ILE A 1 277 ? 16.751 0.468 -28.581 1.00 93.19 277 ILE A C 1
ATOM 2114 O O . ILE A 1 277 ? 16.832 1.440 -27.825 1.00 93.19 277 ILE A O 1
ATOM 2118 N N . VAL A 1 278 ? 15.878 -0.515 -28.380 1.00 97.56 278 VAL A N 1
ATOM 2119 C CA . VAL A 1 278 ? 15.015 -0.615 -27.202 1.00 97.56 278 VAL A CA 1
ATOM 2120 C C . VAL A 1 278 ? 15.313 -1.924 -26.494 1.00 97.56 278 VAL A C 1
ATOM 2122 O O . VAL A 1 278 ? 15.294 -2.980 -27.115 1.00 97.56 278 VAL A O 1
ATOM 2125 N N . ALA A 1 279 ? 15.561 -1.861 -25.190 1.00 97.69 279 ALA A N 1
ATOM 2126 C CA . ALA A 1 279 ? 15.694 -3.040 -24.349 1.00 97.69 279 ALA A CA 1
ATOM 2127 C C . ALA A 1 279 ? 14.654 -3.002 -23.226 1.00 97.69 279 ALA A C 1
ATOM 2129 O O . ALA A 1 279 ? 14.406 -1.947 -22.630 1.00 97.69 279 ALA A O 1
ATOM 2130 N N . THR A 1 280 ? 14.042 -4.148 -22.928 1.00 97.31 280 THR A N 1
ATOM 2131 C CA . THR A 1 280 ? 13.044 -4.289 -21.860 1.00 97.31 280 THR A CA 1
ATOM 2132 C C . THR A 1 280 ? 13.212 -5.591 -21.086 1.00 97.31 280 THR A C 1
ATOM 2134 O O . THR A 1 280 ? 13.679 -6.594 -21.615 1.00 97.31 280 THR A O 1
ATOM 2137 N N . LYS A 1 281 ? 12.829 -5.591 -19.808 1.00 95.44 281 LYS A N 1
ATOM 2138 C CA . LYS A 1 281 ? 12.706 -6.809 -18.997 1.00 95.44 281 LYS A CA 1
ATOM 2139 C C . LYS A 1 281 ? 11.631 -6.604 -17.937 1.00 95.44 281 LYS A C 1
ATOM 2141 O O . LYS A 1 281 ? 11.856 -5.908 -16.945 1.00 95.44 281 LYS A O 1
ATOM 2146 N N . GLY A 1 282 ? 10.461 -7.204 -18.147 1.00 89.31 282 GLY A N 1
ATOM 2147 C CA . GLY A 1 282 ? 9.269 -6.852 -17.373 1.00 89.31 282 GLY A CA 1
ATOM 2148 C C . GLY A 1 282 ? 8.970 -5.358 -17.525 1.00 89.31 282 GLY A C 1
ATOM 2149 O O . GLY A 1 282 ? 8.936 -4.850 -18.640 1.00 89.31 282 GLY A O 1
ATOM 2150 N N . ASP A 1 283 ? 8.836 -4.651 -16.406 1.00 86.44 283 ASP A N 1
ATOM 2151 C CA . ASP A 1 283 ? 8.568 -3.205 -16.379 1.00 86.44 283 ASP A CA 1
ATOM 2152 C C . ASP A 1 283 ? 9.835 -2.332 -16.510 1.00 86.44 283 ASP A C 1
ATOM 2154 O O . ASP A 1 283 ? 9.744 -1.103 -16.535 1.00 86.44 283 ASP A O 1
ATOM 2158 N N . MET A 1 284 ? 11.027 -2.938 -16.566 1.00 94.06 284 MET A N 1
ATOM 2159 C CA . MET A 1 284 ? 12.276 -2.201 -16.765 1.00 94.06 284 MET A CA 1
ATOM 2160 C C . MET A 1 284 ? 12.514 -1.931 -18.246 1.00 94.06 284 MET A C 1
ATOM 2162 O O . MET A 1 284 ? 12.333 -2.820 -19.078 1.00 94.06 284 MET A O 1
ATOM 2166 N N . SER A 1 285 ? 12.984 -0.731 -18.577 1.00 96.25 285 SER A N 1
ATOM 2167 C CA . SER A 1 285 ? 13.299 -0.335 -19.951 1.00 96.25 285 SER A CA 1
ATOM 2168 C C . SER A 1 285 ? 14.424 0.701 -19.994 1.00 96.25 285 SER A C 1
ATOM 2170 O O . SER A 1 285 ? 14.771 1.269 -18.961 1.00 96.25 285 SER A O 1
ATOM 2172 N N . ASN A 1 286 ? 14.987 0.950 -21.180 1.00 95.19 286 ASN A N 1
ATOM 2173 C CA . ASN A 1 286 ? 15.778 2.148 -21.492 1.00 95.19 286 ASN A CA 1
ATOM 2174 C C . ASN A 1 286 ? 14.914 3.313 -22.027 1.00 95.19 286 ASN A C 1
ATOM 2176 O O . ASN A 1 286 ? 15.436 4.370 -22.379 1.00 95.19 286 ASN A O 1
ATOM 2180 N N . ILE A 1 287 ? 13.593 3.127 -22.110 1.00 95.81 287 ILE A N 1
ATOM 2181 C CA . ILE A 1 287 ? 12.621 4.128 -22.550 1.00 95.81 287 ILE A CA 1
ATOM 2182 C C . ILE A 1 287 ? 11.887 4.676 -21.329 1.00 95.81 287 ILE A C 1
ATOM 2184 O O . ILE A 1 287 ? 11.119 3.969 -20.676 1.00 95.81 287 ILE A O 1
ATOM 2188 N N . PHE A 1 288 ? 12.070 5.966 -21.047 1.00 92.75 288 PHE A N 1
ATOM 2189 C CA . PHE A 1 288 ? 11.552 6.593 -19.831 1.00 92.75 288 PHE A CA 1
ATOM 2190 C C . PHE A 1 288 ? 10.564 7.721 -20.113 1.00 92.75 288 PHE A C 1
ATOM 2192 O O . PHE A 1 288 ? 10.720 8.498 -21.055 1.00 92.75 288 PHE A O 1
ATOM 2199 N N . TYR A 1 289 ? 9.551 7.833 -19.247 1.00 89.12 289 TYR A N 1
ATOM 2200 C CA . TYR A 1 289 ? 8.526 8.884 -19.278 1.00 89.12 289 TYR A CA 1
ATOM 2201 C C . TYR A 1 289 ? 7.860 9.076 -20.651 1.00 89.12 289 TYR A C 1
ATOM 2203 O O . TYR A 1 289 ? 7.539 10.202 -21.040 1.00 89.12 289 TYR A O 1
ATOM 2211 N N . LYS A 1 290 ? 7.655 7.971 -21.372 1.00 89.69 290 LYS A N 1
ATOM 2212 C CA . LYS A 1 290 ? 7.066 7.911 -22.713 1.00 89.69 290 LYS A CA 1
ATOM 2213 C C . LYS A 1 290 ? 5.707 8.618 -22.766 1.00 89.69 290 LYS A C 1
ATOM 2215 O O . LYS A 1 290 ? 4.747 8.152 -22.161 1.00 89.69 290 LYS A O 1
ATOM 2220 N N . ASN A 1 291 ? 5.619 9.685 -23.554 1.00 87.12 291 ASN A N 1
ATOM 2221 C CA . ASN A 1 291 ? 4.376 10.379 -23.889 1.00 87.12 291 ASN A CA 1
ATOM 2222 C C . ASN A 1 291 ? 4.215 10.439 -25.407 1.00 87.12 291 ASN A C 1
ATOM 2224 O O . ASN A 1 291 ? 5.196 10.618 -26.120 1.00 87.12 291 ASN A O 1
ATOM 2228 N N . LYS A 1 292 ? 2.989 10.295 -25.914 1.00 84.69 292 LYS A N 1
ATOM 2229 C CA . LYS A 1 292 ? 2.727 10.445 -27.351 1.00 84.69 292 LYS A CA 1
ATOM 2230 C C . LYS A 1 292 ? 2.674 11.931 -27.708 1.00 84.69 292 LYS A C 1
ATOM 2232 O O . LYS A 1 292 ? 1.950 12.685 -27.053 1.00 84.69 292 LYS A O 1
ATOM 2237 N N . ASN A 1 293 ? 3.422 12.344 -28.726 1.00 76.81 293 ASN A N 1
ATOM 2238 C CA . ASN A 1 293 ? 3.399 13.713 -29.216 1.00 76.81 293 ASN A CA 1
ATOM 2239 C C . ASN A 1 293 ? 2.066 14.013 -29.915 1.00 76.81 293 ASN A C 1
ATOM 2241 O O . ASN A 1 293 ? 1.613 13.239 -30.767 1.00 76.81 293 ASN A O 1
ATOM 2245 N N . PRO A 1 294 ? 1.422 15.149 -29.600 1.00 56.72 294 PRO A N 1
ATOM 2246 C CA . PRO A 1 294 ? 0.278 15.616 -30.365 1.00 56.72 294 PRO A CA 1
ATOM 2247 C C . PRO A 1 294 ? 0.746 16.146 -31.733 1.00 56.72 294 PRO A C 1
ATOM 2249 O O . PRO A 1 294 ? 1.174 17.292 -31.831 1.00 56.72 294 PRO A O 1
ATOM 2252 N N . GLY A 1 295 ? 0.660 15.334 -32.792 1.00 65.38 295 GLY A N 1
ATOM 2253 C CA . GLY A 1 295 ? 0.797 15.817 -34.177 1.00 65.38 295 GLY A CA 1
ATOM 2254 C C . GLY A 1 295 ? 1.516 14.899 -35.168 1.00 65.38 295 GLY A C 1
ATOM 2255 O O . GLY A 1 295 ? 1.172 14.933 -36.343 1.00 65.38 295 GLY A O 1
ATOM 2256 N N . ASP A 1 296 ? 2.462 14.075 -34.720 1.00 67.69 296 ASP A N 1
ATOM 2257 C CA . ASP A 1 296 ? 3.330 13.256 -35.590 1.00 67.69 296 ASP A CA 1
ATOM 2258 C C . ASP A 1 296 ? 3.337 11.761 -35.219 1.00 67.69 296 ASP A C 1
ATOM 2260 O O . ASP A 1 296 ? 4.102 10.982 -35.774 1.00 67.69 296 ASP A O 1
ATOM 2264 N N . GLU A 1 297 ? 2.470 11.357 -34.286 1.00 81.31 297 GLU A N 1
ATOM 2265 C CA . GLU A 1 297 ? 2.336 9.995 -33.744 1.00 81.31 297 GLU A CA 1
ATOM 2266 C C . GLU A 1 297 ? 3.586 9.413 -33.059 1.00 81.31 297 GLU A C 1
ATOM 2268 O O . GLU A 1 297 ? 3.506 8.312 -32.510 1.00 81.31 297 GLU A O 1
ATOM 2273 N N . LEU A 1 298 ? 4.688 10.162 -32.989 1.00 86.06 298 LEU A N 1
ATOM 2274 C CA . LEU A 1 298 ? 5.924 9.748 -32.335 1.00 86.06 298 LEU A CA 1
ATOM 2275 C C . LEU A 1 298 ? 5.815 9.843 -30.810 1.00 86.06 298 LEU A C 1
ATOM 2277 O O . LEU A 1 298 ? 4.946 10.511 -30.242 1.00 86.06 298 LEU A O 1
ATOM 2281 N N . PHE A 1 299 ? 6.726 9.162 -30.120 1.00 89.12 299 PHE A N 1
ATOM 2282 C CA . PHE A 1 299 ? 6.841 9.240 -28.668 1.00 89.12 299 PHE A CA 1
ATOM 2283 C C . PHE A 1 299 ? 7.967 10.182 -28.254 1.00 89.12 299 PHE A C 1
ATOM 2285 O O . PHE A 1 299 ? 9.015 10.211 -28.890 1.00 89.12 299 PHE A O 1
ATOM 2292 N N . THR A 1 300 ? 7.781 10.894 -27.144 1.00 90.50 300 THR A N 1
ATOM 2293 C CA . THR A 1 300 ? 8.828 11.666 -26.468 1.00 90.50 300 THR A CA 1
ATOM 2294 C C . THR A 1 300 ? 9.055 11.205 -25.039 1.00 90.50 300 THR A C 1
ATOM 2296 O O . THR A 1 300 ? 8.148 10.699 -24.372 1.00 90.50 300 THR A O 1
ATOM 2299 N N . GLY A 1 301 ? 10.273 11.392 -24.541 1.00 92.06 301 GLY A N 1
ATOM 2300 C CA . GLY A 1 301 ? 10.672 10.977 -23.201 1.00 92.06 301 GLY A CA 1
ATOM 2301 C C . GLY A 1 301 ? 12.009 11.555 -22.774 1.00 92.06 301 GLY A C 1
ATOM 2302 O O . GLY A 1 301 ? 12.566 12.415 -23.451 1.00 92.06 301 GLY A O 1
ATOM 2303 N N . MET A 1 302 ? 12.493 11.088 -21.629 1.00 90.38 302 MET A N 1
ATOM 2304 C CA . MET A 1 302 ? 13.749 11.550 -21.035 1.00 90.38 302 MET A CA 1
ATOM 2305 C C . MET A 1 302 ? 14.889 10.599 -21.383 1.00 90.38 302 MET A C 1
ATOM 2307 O O . MET A 1 302 ? 14.692 9.384 -21.419 1.00 90.38 302 MET A O 1
ATOM 2311 N N . VAL A 1 303 ? 16.087 11.151 -21.563 1.00 88.38 303 VAL A N 1
ATOM 2312 C CA . VAL A 1 303 ? 17.316 10.378 -21.784 1.00 88.38 303 VAL A CA 1
ATOM 2313 C C . VAL A 1 303 ? 18.106 10.301 -20.489 1.00 88.38 303 VAL A C 1
ATOM 2315 O O . VAL A 1 303 ? 18.271 11.307 -19.796 1.00 88.38 303 VAL A O 1
ATOM 2318 N N . SER A 1 304 ? 18.603 9.113 -20.159 1.00 88.12 304 SER A N 1
ATOM 2319 C CA . SER A 1 304 ? 19.537 8.926 -19.052 1.00 88.12 304 SER A CA 1
ATOM 2320 C C . SER A 1 304 ? 20.980 8.949 -19.545 1.00 88.12 304 SER A C 1
ATOM 2322 O O . SER A 1 304 ? 21.296 8.281 -20.526 1.00 88.12 304 SER A O 1
ATOM 2324 N N . VAL A 1 305 ? 21.875 9.613 -18.817 1.00 82.38 305 VAL A N 1
ATOM 2325 C CA . VAL A 1 305 ? 23.332 9.565 -19.066 1.00 82.38 305 VAL A CA 1
ATOM 2326 C C . VAL A 1 305 ? 24.072 8.619 -18.112 1.00 82.38 305 VAL A C 1
ATOM 2328 O O . VAL A 1 305 ? 25.286 8.440 -18.211 1.00 82.38 305 VAL A O 1
ATOM 2331 N N . GLY A 1 306 ? 23.344 7.994 -17.186 1.00 85.75 306 GLY A N 1
ATOM 2332 C CA . GLY A 1 306 ? 23.871 7.054 -16.204 1.00 85.75 306 GLY A CA 1
ATOM 2333 C C . GLY A 1 306 ? 22.953 6.941 -14.992 1.00 85.75 306 GLY A C 1
ATOM 2334 O O . GLY A 1 306 ? 21.760 7.225 -15.081 1.00 85.75 306 GLY A O 1
ATOM 2335 N N . ILE A 1 307 ? 23.524 6.554 -13.854 1.00 87.88 307 ILE A N 1
ATOM 2336 C CA . ILE A 1 307 ? 22.847 6.528 -12.555 1.00 87.88 307 ILE A CA 1
ATOM 2337 C C . ILE A 1 307 ? 23.650 7.314 -11.515 1.00 87.88 307 ILE A C 1
ATOM 2339 O O . ILE A 1 307 ? 24.879 7.382 -11.577 1.00 87.88 307 ILE A O 1
ATOM 2343 N N . PHE A 1 308 ? 22.972 7.859 -10.510 1.00 87.69 308 PHE A N 1
ATOM 2344 C CA . PHE A 1 308 ? 23.620 8.523 -9.384 1.00 87.69 308 PHE A CA 1
ATOM 2345 C C . PHE A 1 308 ? 24.303 7.511 -8.465 1.00 87.69 308 PHE A C 1
ATOM 2347 O O . PHE A 1 308 ? 23.644 6.806 -7.706 1.00 87.69 308 PHE A O 1
ATOM 2354 N N . GLN A 1 309 ? 25.632 7.472 -8.467 1.00 85.94 309 GLN A N 1
ATOM 2355 C CA . GLN A 1 309 ? 26.396 6.542 -7.631 1.00 85.94 309 GLN A CA 1
ATOM 2356 C C . GLN A 1 309 ? 26.907 7.172 -6.332 1.00 85.94 309 GLN A C 1
ATOM 2358 O O . GLN A 1 309 ? 27.213 6.463 -5.373 1.00 85.94 309 GLN A O 1
ATOM 2363 N N . THR A 1 310 ? 27.012 8.502 -6.285 1.00 85.19 310 THR A N 1
ATOM 2364 C CA . THR A 1 310 ? 27.590 9.249 -5.162 1.00 85.19 310 THR A CA 1
ATOM 2365 C C . THR A 1 310 ? 26.814 10.531 -4.864 1.00 85.19 310 THR A C 1
ATOM 2367 O O . THR A 1 310 ? 26.156 11.096 -5.738 1.00 85.19 310 THR A O 1
ATOM 2370 N N . GLN A 1 311 ? 26.934 11.030 -3.628 1.00 83.69 311 GLN A N 1
ATOM 2371 C CA . GLN A 1 311 ? 26.354 12.321 -3.241 1.00 83.69 311 GLN A CA 1
ATOM 2372 C C . GLN A 1 311 ? 26.911 13.472 -4.092 1.00 83.69 311 GLN A C 1
ATOM 2374 O O . GLN A 1 311 ? 26.145 14.308 -4.552 1.00 83.69 311 GLN A O 1
ATOM 2379 N N . GLY A 1 312 ? 28.214 13.457 -4.395 1.00 85.25 312 GLY A N 1
ATOM 2380 C CA . GLY A 1 312 ? 28.844 14.487 -5.224 1.00 85.25 312 GLY A CA 1
ATOM 2381 C C . GLY A 1 312 ? 28.267 14.578 -6.641 1.00 85.25 312 GLY A C 1
ATOM 2382 O O . GLY A 1 312 ? 28.111 15.680 -7.155 1.00 85.25 312 GLY A O 1
ATOM 2383 N N . GLN A 1 313 ? 27.887 13.449 -7.256 1.00 86.06 313 GLN A N 1
ATOM 2384 C CA . GLN A 1 313 ? 27.187 13.459 -8.551 1.00 86.06 313 GLN A CA 1
ATOM 2385 C C . GLN A 1 313 ? 25.803 14.110 -8.443 1.00 86.06 313 GLN A C 1
ATOM 2387 O O . GLN A 1 313 ? 25.435 14.918 -9.289 1.00 86.06 313 GLN A O 1
ATOM 2392 N N . MET A 1 314 ? 25.044 13.804 -7.387 1.00 87.12 314 MET A N 1
ATOM 2393 C CA . MET A 1 314 ? 23.718 14.402 -7.181 1.00 87.12 314 MET A CA 1
ATOM 2394 C C . MET A 1 314 ? 23.795 15.910 -6.924 1.00 87.12 314 MET A C 1
ATOM 2396 O O . MET A 1 314 ? 22.974 16.665 -7.457 1.00 87.12 314 MET A O 1
ATOM 2400 N N . ASP A 1 315 ? 24.785 16.340 -6.139 1.00 85.88 315 ASP A N 1
ATOM 2401 C CA . ASP A 1 315 ? 25.026 17.749 -5.824 1.00 85.88 315 ASP A CA 1
ATOM 2402 C C . ASP A 1 315 ? 25.421 18.546 -7.078 1.00 85.88 315 ASP A C 1
ATOM 2404 O O . ASP A 1 315 ? 25.036 19.706 -7.211 1.00 85.88 315 ASP A O 1
ATOM 2408 N N . ALA A 1 316 ? 26.148 17.920 -8.012 1.00 85.50 316 ALA A N 1
ATOM 2409 C CA . ALA A 1 316 ? 26.595 18.540 -9.259 1.00 85.50 316 ALA A CA 1
ATOM 2410 C C . ALA A 1 316 ? 25.554 18.516 -10.396 1.00 85.50 316 ALA A C 1
ATOM 2412 O O . ALA A 1 316 ? 25.651 19.322 -11.319 1.00 85.50 316 ALA A O 1
ATOM 2413 N N . ALA A 1 317 ? 24.579 17.603 -10.363 1.00 85.38 317 ALA A N 1
ATOM 2414 C CA . ALA A 1 317 ? 23.599 17.444 -11.439 1.00 85.38 317 ALA A CA 1
ATOM 2415 C C . ALA A 1 317 ? 22.549 18.573 -11.502 1.00 85.38 317 ALA A C 1
ATOM 2417 O O . ALA A 1 317 ? 22.293 19.264 -10.513 1.00 85.38 317 ALA A O 1
ATOM 2418 N N . ALA A 1 318 ? 21.851 18.697 -12.635 1.00 86.19 318 ALA A N 1
ATOM 2419 C CA . ALA A 1 318 ? 20.696 19.585 -12.810 1.00 86.19 318 ALA A CA 1
ATOM 2420 C C . ALA A 1 318 ? 19.559 19.253 -11.827 1.00 86.19 318 ALA A C 1
ATOM 2422 O O . ALA A 1 318 ? 19.310 18.083 -11.531 1.00 86.19 318 ALA A O 1
ATOM 2423 N N . ALA A 1 319 ? 18.880 20.262 -11.279 1.00 85.69 319 ALA A N 1
ATOM 2424 C CA . ALA A 1 319 ? 17.852 20.105 -10.250 1.00 85.69 319 ALA A CA 1
ATOM 2425 C C . ALA A 1 319 ? 16.689 19.220 -10.730 1.00 85.69 319 ALA A C 1
ATOM 2427 O O . ALA A 1 319 ? 16.110 19.470 -11.782 1.00 85.69 319 ALA A O 1
ATOM 2428 N N . ASN A 1 320 ? 16.335 18.188 -9.953 1.00 83.19 320 ASN A N 1
ATOM 2429 C CA . ASN A 1 320 ? 15.207 17.302 -10.251 1.00 83.19 320 ASN A CA 1
ATOM 2430 C C . ASN A 1 320 ? 14.694 16.600 -8.978 1.00 83.19 320 ASN A C 1
ATOM 2432 O O . ASN A 1 320 ? 15.437 16.464 -8.004 1.00 83.19 320 ASN A O 1
ATOM 2436 N N . GLN A 1 321 ? 13.426 16.171 -8.969 1.00 76.88 321 GLN A N 1
ATOM 2437 C CA . GLN A 1 321 ? 12.796 15.528 -7.799 1.00 76.88 321 GLN A CA 1
ATOM 2438 C C . GLN A 1 321 ? 13.227 14.065 -7.597 1.00 76.88 321 GLN A C 1
ATOM 2440 O O . GLN A 1 321 ? 13.096 13.528 -6.500 1.00 76.88 321 GLN A O 1
ATOM 2445 N N . SER A 1 322 ? 13.757 13.425 -8.641 1.00 76.81 322 SER A N 1
ATOM 2446 C CA . SER A 1 322 ? 14.172 12.018 -8.646 1.00 76.81 322 SER A CA 1
ATOM 2447 C C . SER A 1 322 ? 15.632 11.790 -8.224 1.00 76.81 322 SER A C 1
ATOM 2449 O O . SER A 1 322 ? 16.099 10.654 -8.286 1.00 76.81 322 SER A O 1
ATOM 2451 N N . LYS A 1 323 ? 16.372 12.830 -7.805 1.00 86.94 323 LYS A N 1
ATOM 2452 C CA . LYS A 1 323 ? 17.791 12.729 -7.422 1.00 86.94 323 LYS A CA 1
ATOM 2453 C C . LYS A 1 323 ? 17.973 11.884 -6.171 1.00 86.94 323 LYS A C 1
ATOM 2455 O O . LYS A 1 323 ? 17.851 12.372 -5.048 1.00 86.94 323 LYS A O 1
ATOM 2460 N N . LYS A 1 324 ? 18.302 10.616 -6.374 1.00 87.25 324 LYS A N 1
ATOM 2461 C CA . LYS A 1 324 ? 18.611 9.668 -5.309 1.00 87.25 324 LYS A CA 1
ATOM 2462 C C . LYS A 1 324 ? 19.690 8.710 -5.777 1.00 87.25 324 LYS A C 1
ATOM 2464 O O . LYS A 1 324 ? 19.760 8.389 -6.960 1.00 87.25 324 LYS A O 1
ATOM 2469 N N . LEU A 1 325 ? 20.501 8.221 -4.842 1.00 86.38 325 LEU A N 1
ATOM 2470 C CA . LEU A 1 325 ? 21.516 7.209 -5.131 1.00 86.38 325 LEU A CA 1
ATOM 2471 C C . LEU A 1 325 ? 20.871 5.969 -5.762 1.00 86.38 325 LEU A C 1
ATOM 2473 O O . LEU A 1 325 ? 20.107 5.278 -5.087 1.00 86.38 325 LEU A O 1
ATOM 2477 N N . GLY A 1 326 ? 21.238 5.669 -7.005 1.00 84.56 326 GLY A N 1
ATOM 2478 C CA . GLY A 1 326 ? 20.740 4.551 -7.804 1.00 84.56 326 GLY A CA 1
ATOM 2479 C C . GLY A 1 326 ? 19.678 4.896 -8.836 1.00 84.56 326 GLY A C 1
ATOM 2480 O O . GLY A 1 326 ? 19.379 4.069 -9.697 1.00 84.56 326 GLY A O 1
ATOM 2481 N N . ASN A 1 327 ? 19.128 6.106 -8.777 1.00 90.75 327 ASN A N 1
ATOM 2482 C CA . ASN A 1 327 ? 18.244 6.596 -9.824 1.00 90.75 327 ASN A CA 1
ATOM 2483 C C . ASN A 1 327 ? 19.033 7.033 -11.045 1.00 90.75 327 ASN A C 1
ATOM 2485 O O . ASN A 1 327 ? 20.204 7.403 -10.941 1.00 90.75 327 ASN A O 1
ATOM 2489 N N . PHE A 1 328 ? 18.358 7.011 -12.191 1.00 90.81 328 PHE A N 1
ATOM 2490 C CA . PHE A 1 328 ? 18.903 7.539 -13.428 1.00 90.81 328 PHE A CA 1
ATOM 2491 C C . PHE A 1 328 ? 19.235 9.029 -13.295 1.00 90.81 328 PHE A C 1
ATOM 2493 O O . PHE A 1 328 ? 18.484 9.818 -12.716 1.00 90.81 328 PHE A O 1
ATOM 2500 N N . GLU A 1 329 ? 20.388 9.396 -13.840 1.00 90.31 329 GLU A N 1
ATOM 2501 C CA . GLU A 1 329 ? 20.786 10.776 -14.068 1.00 90.31 329 GLU A CA 1
ATOM 2502 C C . GLU A 1 329 ? 20.207 11.207 -15.416 1.00 90.31 329 GLU A C 1
ATOM 2504 O O . GLU A 1 329 ? 20.615 10.706 -16.466 1.00 90.31 329 GLU A O 1
ATOM 2509 N N . TRP A 1 330 ? 19.217 12.097 -15.378 1.00 90.69 330 TRP A N 1
ATOM 2510 C CA . TRP A 1 330 ? 18.568 12.622 -16.577 1.00 90.69 330 TRP A CA 1
ATOM 2511 C C . TRP A 1 330 ? 19.440 13.666 -17.265 1.00 90.69 330 TRP A C 1
ATOM 2513 O O . TRP A 1 330 ? 20.083 14.482 -16.602 1.00 90.69 330 TRP A O 1
ATOM 2523 N N . MET A 1 331 ? 19.425 13.653 -18.593 1.00 86.38 331 MET A N 1
ATOM 2524 C CA . MET A 1 331 ? 20.080 14.666 -19.406 1.00 86.38 331 MET A CA 1
ATOM 2525 C C . MET A 1 331 ? 19.286 15.974 -19.375 1.00 86.38 331 MET A C 1
ATOM 2527 O O . MET A 1 331 ? 18.091 15.982 -19.660 1.00 86.38 331 MET A O 1
ATOM 2531 N N . ASP A 1 332 ? 19.969 17.067 -19.048 1.00 83.62 332 ASP A N 1
ATOM 2532 C CA . ASP A 1 332 ? 19.486 18.436 -19.240 1.00 83.62 332 ASP A CA 1
ATOM 2533 C C . ASP A 1 332 ? 19.753 18.826 -20.702 1.00 83.62 332 ASP A C 1
ATOM 2535 O O . ASP A 1 332 ? 20.901 19.066 -21.095 1.00 83.62 332 ASP A O 1
ATOM 2539 N N . MET A 1 333 ? 18.714 18.777 -21.536 1.00 82.81 333 MET A N 1
ATOM 2540 C CA . MET A 1 333 ? 18.840 18.950 -22.987 1.00 82.81 333 MET A CA 1
ATOM 2541 C C . MET A 1 333 ? 18.907 20.423 -23.383 1.00 82.81 333 MET A C 1
ATOM 2543 O O . MET A 1 333 ? 19.471 20.752 -24.432 1.00 82.81 333 MET A O 1
ATOM 2547 N N . ASN A 1 334 ? 18.309 21.310 -22.586 1.00 81.31 334 ASN A N 1
ATOM 2548 C CA . ASN A 1 334 ? 18.268 22.741 -22.876 1.00 81.31 334 ASN A CA 1
ATOM 2549 C C . ASN A 1 334 ? 19.386 23.529 -22.147 1.00 81.31 334 ASN A C 1
ATOM 2551 O O . ASN A 1 334 ? 19.687 24.666 -22.533 1.00 81.31 334 ASN A O 1
ATOM 2555 N N . GLY A 1 335 ? 20.051 22.904 -21.170 1.00 84.62 335 GLY A N 1
ATOM 2556 C CA . GLY A 1 335 ? 21.173 23.438 -20.405 1.00 84.62 335 GLY A CA 1
ATOM 2557 C C . GLY A 1 335 ? 20.778 24.511 -19.389 1.00 84.62 335 GLY A C 1
ATOM 2558 O O . GLY A 1 335 ? 21.593 25.398 -19.113 1.00 84.62 335 GLY A O 1
ATOM 2559 N N . ASP A 1 336 ? 19.538 24.504 -18.897 1.00 85.00 336 ASP A N 1
ATOM 2560 C CA . ASP A 1 336 ? 19.023 25.489 -17.937 1.00 85.00 336 ASP A CA 1
ATOM 2561 C C . ASP A 1 336 ? 19.273 25.109 -16.463 1.00 85.00 336 ASP A C 1
ATOM 2563 O O . ASP A 1 336 ? 19.053 25.925 -15.560 1.00 85.00 336 ASP A O 1
ATOM 2567 N N . GLY A 1 337 ? 19.806 23.910 -16.216 1.00 86.00 337 GLY A N 1
ATOM 2568 C CA . GLY A 1 337 ? 20.108 23.381 -14.894 1.00 86.00 337 GLY A CA 1
ATOM 2569 C C . GLY A 1 337 ? 18.907 22.776 -14.165 1.00 86.00 337 GLY A C 1
ATOM 2570 O O . GLY A 1 337 ? 19.024 22.505 -12.963 1.00 86.00 337 GLY A O 1
ATOM 2571 N N . VAL A 1 338 ? 17.769 22.550 -14.831 1.00 88.19 338 VAL A N 1
ATOM 2572 C CA . VAL A 1 338 ? 16.525 22.023 -14.250 1.00 88.19 338 VAL A CA 1
ATOM 2573 C C . VAL A 1 338 ? 15.899 20.963 -15.156 1.00 88.19 338 VAL A C 1
ATOM 2575 O O . VAL A 1 338 ? 15.348 21.277 -16.199 1.00 88.19 338 VAL A O 1
ATOM 2578 N N . ILE A 1 339 ? 15.824 19.718 -14.679 1.00 88.81 339 ILE A N 1
ATOM 2579 C CA . ILE A 1 339 ? 15.178 18.637 -15.437 1.00 88.81 339 ILE A CA 1
ATOM 2580 C C . ILE A 1 339 ? 13.657 18.799 -15.411 1.00 88.81 339 ILE A C 1
ATOM 2582 O O . ILE A 1 339 ? 13.028 18.695 -14.349 1.00 88.81 339 ILE A O 1
ATOM 2586 N N . ASN A 1 340 ? 13.059 19.014 -16.577 1.00 88.38 340 ASN A N 1
ATOM 2587 C CA . ASN A 1 340 ? 11.630 19.231 -16.742 1.00 88.38 340 ASN A CA 1
ATOM 2588 C C . ASN A 1 340 ? 11.109 18.722 -18.110 1.00 88.38 340 ASN A C 1
ATOM 2590 O O . ASN A 1 340 ? 11.723 17.877 -18.754 1.00 88.38 340 ASN A O 1
ATOM 2594 N N . ASN A 1 341 ? 9.908 19.143 -18.526 1.00 89.06 341 ASN A N 1
ATOM 2595 C CA . ASN A 1 341 ? 9.306 18.672 -19.781 1.00 89.06 341 ASN A CA 1
ATOM 2596 C C . ASN A 1 341 ? 9.994 19.221 -21.041 1.00 89.06 341 ASN A C 1
ATOM 2598 O O . ASN A 1 341 ? 9.857 18.604 -22.097 1.00 89.06 341 ASN A O 1
ATOM 2602 N N . ASP A 1 342 ? 10.720 20.332 -20.935 1.00 87.12 342 ASP A N 1
ATOM 2603 C CA . ASP A 1 342 ? 11.471 20.940 -22.036 1.00 87.12 342 ASP A CA 1
ATOM 2604 C C . ASP A 1 342 ? 12.739 20.139 -22.386 1.00 87.12 342 ASP A C 1
ATOM 2606 O O . ASP A 1 342 ? 13.340 20.368 -23.435 1.00 87.12 342 ASP A O 1
ATOM 2610 N N . ASP A 1 343 ? 13.103 19.154 -21.555 1.00 85.50 343 ASP A N 1
ATOM 2611 C CA . ASP A 1 343 ? 14.236 18.248 -21.774 1.00 85.50 343 ASP A CA 1
ATOM 2612 C C . ASP A 1 343 ? 13.878 16.967 -22.530 1.00 85.50 343 ASP A C 1
ATOM 2614 O O . ASP A 1 343 ? 14.707 16.074 -22.724 1.00 85.50 343 ASP A O 1
ATOM 2618 N N . ARG A 1 344 ? 12.617 16.831 -22.937 1.00 88.62 344 ARG A N 1
ATOM 2619 C CA . ARG A 1 344 ? 12.147 15.633 -23.625 1.00 88.62 344 ARG A CA 1
ATOM 2620 C C . ARG A 1 344 ? 12.656 15.586 -25.062 1.00 88.62 344 ARG A C 1
ATOM 2622 O O . ARG A 1 344 ? 12.627 16.581 -25.782 1.00 88.62 344 ARG A O 1
ATOM 2629 N N . VAL A 1 345 ? 13.022 14.390 -25.510 1.00 86.88 345 VAL A N 1
ATOM 2630 C CA . VAL A 1 345 ? 13.428 14.103 -26.894 1.00 86.88 345 VAL A CA 1
ATOM 2631 C C . VAL A 1 345 ? 12.536 13.043 -27.515 1.00 86.88 345 VAL A C 1
ATOM 2633 O O . VAL A 1 345 ? 11.864 12.298 -26.799 1.00 86.88 345 VAL A O 1
ATOM 2636 N N . THR A 1 346 ? 12.545 12.951 -28.842 1.00 87.50 346 THR A N 1
ATOM 2637 C CA . THR A 1 346 ? 11.886 11.863 -29.572 1.00 87.50 346 THR A CA 1
ATOM 2638 C C . THR A 1 346 ? 12.534 10.518 -29.233 1.00 87.50 346 THR A C 1
ATOM 2640 O O . THR A 1 346 ? 13.757 10.426 -29.133 1.00 87.50 346 THR A O 1
ATOM 2643 N N . LEU A 1 347 ? 11.718 9.481 -29.039 1.00 89.31 347 LEU A N 1
ATOM 2644 C CA . LEU A 1 347 ? 12.137 8.129 -28.664 1.00 89.31 347 LEU A CA 1
ATOM 2645 C C . LEU A 1 347 ? 11.991 7.134 -29.833 1.00 89.31 347 LEU A C 1
ATOM 2647 O O . LEU A 1 347 ? 11.048 7.275 -30.611 1.00 89.31 347 LEU A O 1
ATOM 2651 N N . PRO A 1 348 ? 12.832 6.081 -29.894 1.00 93.06 348 PRO A N 1
ATOM 2652 C CA . PRO A 1 348 ? 13.935 5.787 -28.975 1.00 93.06 348 PRO A CA 1
ATOM 2653 C C . PRO A 1 348 ? 15.102 6.750 -29.193 1.00 93.06 348 PRO A C 1
ATOM 2655 O O . PRO A 1 348 ? 15.350 7.171 -30.318 1.00 93.06 348 PRO A O 1
ATOM 2658 N N . ALA A 1 349 ? 15.782 7.135 -28.114 1.00 85.00 349 ALA A N 1
ATOM 2659 C CA . ALA A 1 349 ? 16.897 8.079 -28.191 1.00 85.00 349 ALA A CA 1
ATOM 2660 C C . ALA A 1 349 ? 18.254 7.386 -28.379 1.00 85.00 349 ALA A C 1
ATOM 2662 O O . ALA A 1 349 ? 19.161 7.987 -28.943 1.00 85.00 349 ALA A O 1
ATOM 2663 N N . GLU A 1 350 ? 18.401 6.142 -27.911 1.00 86.12 350 GLU A N 1
ATOM 2664 C CA . GLU A 1 350 ? 19.635 5.384 -28.118 1.00 86.12 350 GLU A CA 1
ATOM 2665 C C . GLU A 1 350 ? 19.691 4.881 -29.563 1.00 86.12 350 GLU A C 1
ATOM 2667 O O . GLU A 1 350 ? 18.778 4.180 -30.018 1.00 86.12 350 GLU A O 1
ATOM 2672 N N . SER A 1 351 ? 20.774 5.222 -30.259 1.00 85.06 351 SER A N 1
ATOM 2673 C CA . SER A 1 351 ? 21.043 4.772 -31.617 1.00 85.06 351 SER A CA 1
ATOM 2674 C C . SER A 1 351 ? 22.490 4.323 -31.793 1.00 85.06 351 SER A C 1
ATOM 2676 O O . SER A 1 351 ? 23.369 4.684 -31.012 1.00 85.06 351 SER A O 1
ATOM 2678 N N . VAL A 1 352 ? 22.730 3.541 -32.838 1.00 80.75 352 VAL A N 1
ATOM 2679 C CA . VAL A 1 352 ? 24.053 3.095 -33.271 1.00 80.75 352 VAL A CA 1
ATOM 2680 C C . VAL A 1 352 ? 24.178 3.313 -34.771 1.00 80.75 352 VAL A C 1
ATOM 2682 O O . VAL A 1 352 ? 23.225 3.050 -35.500 1.00 80.75 352 VAL A O 1
ATOM 2685 N N . ASP A 1 353 ? 25.328 3.814 -35.209 1.00 79.81 353 ASP A N 1
ATOM 2686 C CA . ASP A 1 353 ? 25.688 3.898 -36.622 1.00 79.81 353 ASP A CA 1
ATOM 2687 C C . ASP A 1 353 ? 26.594 2.715 -36.965 1.00 79.81 353 ASP A C 1
ATOM 2689 O O . ASP A 1 353 ? 27.564 2.442 -36.250 1.00 79.81 353 ASP A O 1
ATOM 2693 N N . ILE A 1 354 ? 26.226 1.964 -37.995 1.00 72.38 354 ILE A N 1
ATOM 2694 C CA . ILE A 1 354 ? 26.937 0.763 -38.420 1.00 72.38 354 ILE A CA 1
ATOM 2695 C C . ILE A 1 354 ? 27.662 1.070 -39.715 1.00 72.38 354 ILE A C 1
ATOM 2697 O O . ILE A 1 354 ? 27.043 1.415 -40.718 1.00 72.38 354 ILE A O 1
ATOM 2701 N N . GLU A 1 355 ? 28.969 0.854 -39.697 1.00 72.56 355 GLU A N 1
ATOM 2702 C CA . GLU A 1 355 ? 29.801 0.853 -40.891 1.00 72.56 355 GLU A CA 1
ATOM 2703 C C . GLU A 1 355 ? 29.985 -0.579 -41.409 1.00 72.56 355 GLU A C 1
ATOM 2705 O O . GLU A 1 355 ? 29.902 -1.561 -40.660 1.00 72.56 355 GLU A O 1
ATOM 2710 N N . GLU A 1 356 ? 30.258 -0.701 -42.704 1.00 70.69 356 GLU A N 1
ATOM 2711 C CA . GLU A 1 356 ? 30.548 -1.984 -43.336 1.00 70.69 356 GLU A CA 1
ATOM 2712 C C . GLU A 1 356 ? 31.723 -2.689 -42.639 1.00 70.69 356 GLU A C 1
ATOM 2714 O O . GLU A 1 356 ? 32.727 -2.074 -42.276 1.00 70.69 356 GLU A O 1
ATOM 2719 N N . GLY A 1 357 ? 31.602 -3.999 -42.413 1.00 68.62 357 GLY A N 1
ATOM 2720 C CA . GLY A 1 357 ? 32.664 -4.778 -41.779 1.00 68.62 357 GLY A CA 1
ATOM 2721 C C . GLY A 1 357 ? 32.787 -4.669 -40.266 1.00 68.62 357 GLY A C 1
ATOM 2722 O O . GLY A 1 357 ? 33.607 -5.386 -39.687 1.00 68.62 357 GLY A O 1
ATOM 2723 N N . ASN A 1 358 ? 31.972 -3.835 -39.617 1.00 75.19 358 ASN A N 1
ATOM 2724 C CA . ASN A 1 358 ? 32.085 -3.567 -38.190 1.00 75.19 358 ASN A CA 1
ATOM 2725 C C . ASN A 1 358 ? 30.913 -4.162 -37.398 1.00 75.19 358 ASN A C 1
ATOM 2727 O O . ASN A 1 358 ? 29.745 -3.865 -37.648 1.00 75.19 358 ASN A O 1
ATOM 2731 N N . ILE A 1 359 ? 31.230 -4.972 -36.381 1.00 81.00 359 ILE A N 1
ATOM 2732 C CA . ILE A 1 359 ? 30.277 -5.328 -35.322 1.00 81.00 359 ILE A CA 1
ATOM 2733 C C . ILE A 1 359 ? 30.446 -4.315 -34.195 1.00 81.00 359 ILE A C 1
ATOM 2735 O O . ILE A 1 359 ? 31.484 -4.296 -33.532 1.00 81.00 359 ILE A O 1
ATOM 2739 N N . VAL A 1 360 ? 29.435 -3.478 -33.974 1.00 82.69 360 VAL A N 1
ATOM 2740 C CA . VAL A 1 360 ? 29.502 -2.389 -32.997 1.00 82.69 360 VAL A CA 1
ATOM 2741 C C . VAL A 1 360 ? 28.992 -2.870 -31.633 1.00 82.69 360 VAL A C 1
ATOM 2743 O O . VAL A 1 360 ? 27.802 -3.177 -31.501 1.00 82.69 360 VAL A O 1
ATOM 2746 N N . PRO A 1 361 ? 29.847 -2.941 -30.592 1.00 85.31 361 PRO A N 1
ATOM 2747 C CA . PRO A 1 361 ? 29.403 -3.268 -29.247 1.00 85.31 361 PRO A CA 1
ATOM 2748 C C . PRO A 1 361 ? 28.761 -2.052 -28.570 1.00 85.31 361 PRO A C 1
ATOM 2750 O O . PRO A 1 361 ? 29.368 -0.987 -28.459 1.00 85.31 361 PRO A O 1
ATOM 2753 N N . ILE A 1 362 ? 27.555 -2.228 -28.039 1.00 87.94 362 ILE A N 1
ATOM 2754 C CA . ILE A 1 362 ? 26.802 -1.209 -27.308 1.00 87.94 362 ILE A CA 1
ATOM 2755 C C . ILE A 1 362 ? 26.297 -1.762 -25.977 1.00 87.94 362 ILE A C 1
ATOM 2757 O O . ILE A 1 362 ? 25.964 -2.937 -25.841 1.00 87.94 362 ILE A O 1
ATOM 2761 N N . SER A 1 363 ? 26.260 -0.912 -24.951 1.00 89.38 363 SER A N 1
ATOM 2762 C CA . SER A 1 363 ? 25.729 -1.278 -23.637 1.00 89.38 363 SER A CA 1
ATOM 2763 C C . SER A 1 363 ? 24.520 -0.430 -23.278 1.00 89.38 363 SER A C 1
ATOM 2765 O O . SER A 1 363 ? 24.620 0.798 -23.217 1.00 89.38 363 SER A O 1
ATOM 2767 N N . ILE A 1 364 ? 23.412 -1.106 -22.983 1.00 92.50 364 ILE A N 1
ATOM 2768 C CA . ILE A 1 364 ? 22.118 -0.504 -22.665 1.00 92.50 364 ILE A CA 1
ATOM 2769 C C . ILE A 1 364 ? 21.812 -0.720 -21.189 1.00 92.50 364 ILE A C 1
ATOM 2771 O O . ILE A 1 364 ? 21.850 -1.848 -20.705 1.00 92.50 364 ILE A O 1
ATOM 2775 N N . LEU A 1 365 ? 21.489 0.357 -20.476 1.00 93.81 365 LEU A N 1
ATOM 2776 C CA . LEU A 1 365 ? 20.953 0.279 -19.121 1.00 93.81 365 LEU A CA 1
ATOM 2777 C C . LEU A 1 365 ? 19.432 0.221 -19.184 1.00 93.81 365 LEU A C 1
ATOM 2779 O O . LEU A 1 365 ? 18.807 1.093 -19.781 1.00 93.81 365 LEU A O 1
ATOM 2783 N N . ILE A 1 366 ? 18.851 -0.773 -18.524 1.00 96.38 366 ILE A N 1
ATOM 2784 C CA . ILE A 1 366 ? 17.416 -0.846 -18.275 1.00 96.38 366 ILE A CA 1
ATOM 2785 C C . ILE A 1 366 ? 17.142 -0.676 -16.785 1.00 96.38 366 ILE A C 1
ATOM 2787 O O . ILE A 1 366 ? 17.925 -1.092 -15.932 1.00 96.38 366 ILE A O 1
ATOM 2791 N N . GLY A 1 367 ? 16.016 -0.058 -16.465 1.00 94.19 367 GLY A N 1
ATOM 2792 C CA . GLY A 1 367 ? 15.533 0.070 -15.098 1.00 94.19 367 GLY A CA 1
ATOM 2793 C C . GLY A 1 367 ? 14.136 0.665 -15.077 1.00 94.19 367 GLY A C 1
ATOM 2794 O O . GLY A 1 367 ? 13.474 0.769 -16.109 1.00 94.19 367 GLY A O 1
ATOM 2795 N N . TYR A 1 368 ? 13.685 1.069 -13.900 1.00 91.50 368 TYR A N 1
ATOM 2796 C CA . TYR A 1 368 ? 12.432 1.794 -13.741 1.00 91.50 368 TYR A CA 1
ATOM 2797 C C . TYR A 1 368 ? 12.652 3.296 -13.941 1.00 91.50 368 TYR A C 1
ATOM 2799 O O . TYR A 1 368 ? 13.756 3.806 -13.752 1.00 91.50 368 TYR A O 1
ATOM 2807 N N . SER A 1 369 ? 11.582 4.042 -14.230 1.00 85.06 369 SER A N 1
ATOM 2808 C CA . SER A 1 369 ? 11.643 5.513 -14.254 1.00 85.06 369 SER A CA 1
ATOM 2809 C C . SER A 1 369 ? 12.087 6.113 -12.911 1.00 85.06 369 SER A C 1
ATOM 2811 O O . SER A 1 369 ? 12.644 7.206 -12.880 1.00 85.06 369 SER A O 1
ATOM 2813 N N . ASP A 1 370 ? 11.865 5.393 -11.807 1.00 86.69 370 ASP A N 1
ATOM 2814 C CA . ASP A 1 370 ? 12.422 5.678 -10.483 1.00 86.69 370 ASP A CA 1
ATOM 2815 C C . ASP A 1 370 ? 12.874 4.355 -9.836 1.00 86.69 370 ASP A C 1
ATOM 2817 O O . ASP A 1 370 ? 12.068 3.598 -9.285 1.00 86.69 370 ASP A O 1
ATOM 2821 N N . ASN A 1 371 ? 14.170 4.048 -9.945 1.00 86.88 371 ASN A N 1
ATOM 2822 C CA . ASN A 1 371 ? 14.761 2.821 -9.403 1.00 86.88 371 ASN A CA 1
ATOM 2823 C C . ASN A 1 371 ? 14.663 2.746 -7.873 1.00 86.88 371 ASN A C 1
ATOM 2825 O O . ASN A 1 371 ? 14.510 1.659 -7.328 1.00 86.88 371 ASN A O 1
ATOM 2829 N N . ASP A 1 372 ? 14.734 3.869 -7.164 1.00 80.12 372 ASP A N 1
ATOM 2830 C CA . ASP A 1 372 ? 14.609 3.921 -5.710 1.00 80.12 372 ASP A CA 1
ATOM 2831 C C . ASP A 1 372 ? 13.179 3.571 -5.281 1.00 80.12 372 ASP A C 1
ATOM 2833 O O . ASP A 1 372 ? 12.964 2.743 -4.387 1.00 80.12 372 ASP A O 1
ATOM 2837 N N . ALA A 1 373 ? 12.186 4.135 -5.972 1.00 73.75 373 ALA A N 1
ATOM 2838 C CA . ALA A 1 373 ? 10.784 3.853 -5.692 1.00 73.75 373 ALA A CA 1
ATOM 2839 C C . ALA A 1 373 ? 10.382 2.422 -6.086 1.00 73.75 373 ALA A C 1
ATOM 2841 O O . ALA A 1 373 ? 9.715 1.734 -5.307 1.00 73.75 373 ALA A O 1
ATOM 2842 N N . MET A 1 374 ? 10.803 1.941 -7.258 1.00 75.50 374 MET A N 1
ATOM 2843 C CA . MET A 1 374 ? 10.270 0.710 -7.863 1.00 75.50 374 MET A CA 1
ATOM 2844 C C . MET A 1 374 ? 11.223 -0.493 -7.778 1.00 75.50 374 MET A C 1
ATOM 2846 O O . MET A 1 374 ? 10.767 -1.629 -7.647 1.00 75.50 374 MET A O 1
ATOM 2850 N N . GLY A 1 375 ? 12.537 -0.262 -7.771 1.00 79.81 375 GLY A N 1
ATOM 2851 C CA . GLY A 1 375 ? 13.558 -1.309 -7.683 1.00 79.81 375 GLY A CA 1
ATOM 2852 C C . GLY A 1 375 ? 13.656 -1.951 -6.293 1.00 79.81 375 GLY A C 1
ATOM 2853 O O . GLY A 1 375 ? 13.155 -1.395 -5.312 1.00 79.81 375 GLY A O 1
ATOM 2854 N N . PRO A 1 376 ? 14.275 -3.137 -6.175 1.00 82.19 376 PRO A N 1
ATOM 2855 C CA . PRO A 1 376 ? 14.390 -3.855 -4.908 1.00 82.19 376 PRO A CA 1
ATOM 2856 C C . PRO A 1 376 ? 15.234 -3.101 -3.869 1.00 82.19 376 PRO A C 1
ATOM 2858 O O . PRO A 1 376 ? 16.227 -2.453 -4.198 1.00 82.19 376 PRO A O 1
ATOM 2861 N N . LEU A 1 377 ? 14.893 -3.233 -2.585 1.00 86.12 377 LEU A N 1
ATOM 2862 C CA . LEU A 1 377 ? 15.706 -2.700 -1.486 1.00 86.12 377 LEU A CA 1
ATOM 2863 C C . LEU A 1 377 ? 16.980 -3.546 -1.324 1.00 86.12 377 LEU A C 1
ATOM 2865 O O . LEU A 1 377 ? 16.904 -4.762 -1.153 1.00 86.12 377 LEU A O 1
ATOM 2869 N N . ARG A 1 378 ? 18.163 -2.916 -1.363 1.00 80.69 378 ARG A N 1
ATOM 2870 C CA . ARG A 1 378 ? 19.462 -3.627 -1.283 1.00 80.69 378 ARG A CA 1
ATOM 2871 C C . ARG A 1 378 ? 20.365 -3.167 -0.139 1.00 80.69 378 ARG A C 1
ATOM 2873 O O . ARG A 1 378 ? 21.270 -3.900 0.256 1.00 80.69 378 ARG A O 1
ATOM 2880 N N . ARG A 1 379 ? 20.127 -1.973 0.409 1.00 84.31 379 ARG A N 1
ATOM 2881 C CA . ARG A 1 379 ? 20.927 -1.370 1.487 1.00 84.31 379 ARG A CA 1
ATOM 2882 C C . ARG A 1 379 ? 20.116 -1.252 2.768 1.00 84.31 379 ARG A C 1
ATOM 2884 O O . ARG A 1 379 ? 18.926 -0.948 2.721 1.00 84.31 379 ARG A O 1
ATOM 2891 N N . GLU A 1 380 ? 20.784 -1.412 3.908 1.00 88.56 380 GLU A N 1
ATOM 2892 C CA . GLU A 1 380 ? 20.160 -1.231 5.223 1.00 88.56 380 GLU A CA 1
ATOM 2893 C C . GLU A 1 380 ? 19.528 0.161 5.365 1.00 88.56 380 GLU A C 1
ATOM 2895 O O . GLU A 1 380 ? 18.399 0.263 5.829 1.00 88.56 380 GLU A O 1
ATOM 2900 N N . SER A 1 381 ? 20.183 1.221 4.876 1.00 84.88 381 SER A N 1
ATOM 2901 C CA . SER A 1 381 ? 19.619 2.578 4.907 1.00 84.88 381 SER A CA 1
ATOM 2902 C C . SER A 1 381 ? 18.286 2.681 4.162 1.00 84.88 381 SER A C 1
ATOM 2904 O O . SER A 1 381 ? 17.329 3.200 4.718 1.00 84.88 381 SER A O 1
ATOM 2906 N N . GLN A 1 382 ? 18.179 2.103 2.959 1.00 86.12 382 GLN A N 1
ATOM 2907 C CA . GLN A 1 382 ? 16.927 2.100 2.191 1.00 86.12 382 GLN A CA 1
ATOM 2908 C C . GLN A 1 382 ? 15.821 1.339 2.920 1.00 86.12 382 GLN A C 1
ATOM 2910 O O . GLN A 1 382 ? 14.681 1.784 2.939 1.00 86.12 382 GLN A O 1
ATOM 2915 N N . VAL A 1 383 ? 16.153 0.208 3.547 1.00 91.81 383 VAL A N 1
ATOM 2916 C CA . VAL A 1 383 ? 15.198 -0.546 4.368 1.00 91.81 383 VAL A CA 1
ATOM 2917 C C . VAL A 1 383 ? 14.687 0.303 5.532 1.00 91.81 383 VAL A C 1
ATOM 2919 O O . VAL A 1 383 ? 13.481 0.345 5.772 1.00 91.81 383 VAL A O 1
ATOM 2922 N N . LEU A 1 384 ? 15.583 0.984 6.250 1.00 89.69 384 LEU A N 1
ATOM 2923 C CA . LEU A 1 384 ? 15.224 1.813 7.401 1.00 89.69 384 LEU A CA 1
ATOM 2924 C C . LEU A 1 384 ? 14.426 3.058 6.994 1.00 89.69 384 LEU A C 1
ATOM 2926 O O . LEU A 1 384 ? 13.439 3.379 7.660 1.00 89.69 384 LEU A O 1
ATOM 2930 N N . ASP A 1 385 ? 14.793 3.715 5.895 1.00 86.44 385 ASP A N 1
ATOM 2931 C CA . ASP A 1 385 ? 14.068 4.863 5.341 1.00 86.44 385 ASP A CA 1
ATOM 2932 C C . ASP A 1 385 ? 12.662 4.451 4.900 1.00 86.44 385 ASP A C 1
ATOM 2934 O O . ASP A 1 385 ? 11.676 5.111 5.232 1.00 86.44 385 ASP A O 1
ATOM 2938 N N . PHE A 1 386 ? 12.550 3.312 4.216 1.00 88.31 386 PHE A N 1
ATOM 2939 C CA . PHE A 1 386 ? 11.278 2.793 3.733 1.00 88.31 386 PHE A CA 1
ATOM 2940 C C . PHE A 1 386 ? 10.364 2.355 4.889 1.00 88.31 386 PHE A C 1
ATOM 2942 O O . PHE A 1 386 ? 9.175 2.676 4.893 1.00 88.31 386 PHE A O 1
ATOM 2949 N N . LEU A 1 387 ? 10.908 1.686 5.914 1.00 90.38 387 LEU A N 1
ATOM 2950 C CA . LEU A 1 387 ? 10.162 1.339 7.128 1.00 90.38 387 LEU A CA 1
ATOM 2951 C C . LEU A 1 387 ? 9.698 2.595 7.881 1.00 90.38 387 LEU A C 1
ATOM 2953 O O . LEU A 1 387 ? 8.544 2.667 8.301 1.00 90.38 387 LEU A O 1
ATOM 2957 N N . THR A 1 388 ? 10.566 3.601 8.007 1.00 88.44 388 THR A N 1
ATOM 2958 C CA . THR A 1 388 ? 10.241 4.875 8.667 1.00 88.44 388 THR A CA 1
ATOM 2959 C C . THR A 1 388 ? 9.155 5.636 7.910 1.00 88.44 388 THR A C 1
ATOM 2961 O O . THR A 1 388 ? 8.186 6.087 8.519 1.00 88.44 388 THR A O 1
ATOM 2964 N N . GLY A 1 389 ? 9.259 5.727 6.581 1.00 87.44 389 GLY A N 1
ATOM 2965 C CA . GLY A 1 389 ? 8.211 6.294 5.731 1.00 87.44 389 GLY A CA 1
ATOM 2966 C C . GLY A 1 389 ? 6.887 5.541 5.869 1.00 87.44 389 GLY A C 1
ATOM 2967 O O . GLY A 1 389 ? 5.832 6.163 5.985 1.00 87.44 389 GLY A O 1
ATOM 2968 N N . GLY A 1 390 ? 6.944 4.208 5.958 1.00 89.38 390 GLY A N 1
ATOM 2969 C CA . GLY A 1 390 ? 5.794 3.360 6.267 1.00 89.38 390 GLY A CA 1
ATOM 2970 C C . GLY A 1 390 ? 5.145 3.710 7.608 1.00 89.38 390 GLY A C 1
ATOM 2971 O O . GLY A 1 390 ? 3.931 3.904 7.656 1.00 89.38 390 GLY A O 1
ATOM 2972 N N . TYR A 1 391 ? 5.930 3.867 8.682 1.00 90.12 391 TYR A N 1
ATOM 2973 C CA . TYR A 1 391 ? 5.401 4.298 9.981 1.00 90.12 391 TYR A CA 1
ATOM 2974 C C . TYR A 1 391 ? 4.676 5.627 9.893 1.00 90.12 391 TYR A C 1
ATOM 2976 O O . TYR A 1 391 ? 3.566 5.733 10.409 1.00 90.12 391 TYR A O 1
ATOM 2984 N N . ILE A 1 392 ? 5.279 6.616 9.238 1.00 88.06 392 ILE A N 1
ATOM 2985 C CA . ILE A 1 392 ? 4.695 7.947 9.100 1.00 88.06 392 ILE A CA 1
ATOM 2986 C C . ILE A 1 392 ? 3.369 7.846 8.356 1.00 88.06 392 ILE A C 1
ATOM 2988 O O . ILE A 1 392 ? 2.336 8.192 8.917 1.00 88.06 392 ILE A O 1
ATOM 2992 N N . ASN A 1 393 ? 3.387 7.311 7.135 1.00 89.62 393 ASN A N 1
ATOM 2993 C CA . ASN A 1 393 ? 2.227 7.309 6.248 1.00 89.62 393 ASN A CA 1
ATOM 2994 C C . ASN A 1 393 ? 1.054 6.518 6.834 1.00 89.62 393 ASN A C 1
ATOM 2996 O O . ASN A 1 393 ? -0.084 6.985 6.825 1.00 89.62 393 ASN A O 1
ATOM 3000 N N . ILE A 1 394 ? 1.327 5.332 7.383 1.00 93.81 394 ILE A N 1
ATOM 3001 C CA . ILE A 1 394 ? 0.284 4.469 7.944 1.00 93.81 394 ILE A CA 1
ATOM 3002 C C . ILE A 1 394 ? -0.269 5.074 9.233 1.00 93.81 394 ILE A C 1
ATOM 3004 O O . ILE A 1 394 ? -1.479 5.051 9.447 1.00 93.81 394 ILE A O 1
ATOM 3008 N N . THR A 1 395 ? 0.584 5.642 10.086 1.00 90.50 395 THR A N 1
ATOM 3009 C CA . THR A 1 395 ? 0.115 6.270 11.326 1.00 90.50 395 THR A CA 1
ATOM 3010 C C . THR A 1 395 ? -0.674 7.543 11.048 1.00 90.50 395 THR A C 1
ATOM 3012 O O . THR A 1 395 ? -1.684 7.782 11.708 1.00 90.50 395 THR A O 1
ATOM 3015 N N . ASP A 1 396 ? -0.257 8.348 10.071 1.00 88.50 396 ASP A N 1
ATOM 3016 C CA . ASP A 1 396 ? -0.981 9.547 9.645 1.00 88.50 396 ASP A CA 1
ATOM 3017 C C . ASP A 1 396 ? -2.398 9.180 9.202 1.00 88.50 396 ASP A C 1
ATOM 3019 O O . ASP A 1 396 ? -3.384 9.679 9.743 1.00 88.50 396 ASP A O 1
ATOM 3023 N N . TRP A 1 397 ? -2.491 8.192 8.315 1.00 91.81 397 TRP A N 1
ATOM 3024 C CA . TRP A 1 397 ? -3.750 7.654 7.826 1.00 91.81 397 TRP A CA 1
ATOM 3025 C C . TRP A 1 397 ? -4.640 7.094 8.952 1.00 91.81 397 TRP A C 1
ATOM 3027 O O . TRP A 1 397 ? -5.809 7.472 9.069 1.00 91.81 397 TRP A O 1
ATOM 3037 N N . LEU A 1 398 ? -4.094 6.248 9.832 1.00 93.44 398 LEU A N 1
ATOM 3038 C CA . LEU A 1 398 ? -4.850 5.615 10.921 1.00 93.44 398 LEU A CA 1
ATOM 3039 C C . LEU A 1 398 ? -5.241 6.575 12.053 1.00 93.44 398 LEU A C 1
ATOM 3041 O O . LEU A 1 398 ? -6.229 6.317 12.735 1.00 93.44 398 LEU A O 1
ATOM 3045 N N . SER A 1 399 ? -4.488 7.654 12.283 1.00 90.62 399 SER A N 1
ATOM 3046 C CA . SER A 1 399 ? -4.781 8.632 13.346 1.00 90.62 399 SER A CA 1
ATOM 3047 C C . SER A 1 399 ? -5.653 9.797 12.883 1.00 90.62 399 SER A C 1
ATOM 3049 O O . SER A 1 399 ? -6.211 10.502 13.725 1.00 90.62 399 SER A O 1
ATOM 3051 N N . LYS A 1 400 ? -5.779 10.012 11.566 1.00 89.62 400 LYS A N 1
ATOM 3052 C CA . LYS A 1 400 ? -6.473 11.173 10.992 1.00 89.62 400 LYS A CA 1
ATOM 3053 C C . LYS A 1 400 ? -7.605 10.784 10.054 1.00 89.62 400 LYS A C 1
ATOM 3055 O O . LYS A 1 400 ? -8.755 11.122 10.321 1.00 89.62 400 LYS A O 1
ATOM 3060 N N . GLU A 1 401 ? -7.294 10.083 8.967 1.00 90.50 401 GLU A N 1
ATOM 3061 C CA . GLU A 1 401 ? -8.255 9.826 7.890 1.00 90.50 401 GLU A CA 1
ATOM 3062 C C . GLU A 1 401 ? -9.313 8.799 8.299 1.00 90.50 401 GLU A C 1
ATOM 3064 O O . GLU A 1 401 ? -10.505 9.040 8.104 1.00 90.50 401 GLU A O 1
ATOM 3069 N N . ILE A 1 402 ? -8.901 7.692 8.928 1.00 94.06 402 ILE A N 1
ATOM 3070 C CA . ILE A 1 402 ? -9.838 6.678 9.433 1.00 94.06 402 ILE A CA 1
ATOM 3071 C C . ILE A 1 402 ? -10.789 7.261 10.495 1.00 94.06 402 ILE A C 1
ATOM 3073 O O . ILE A 1 402 ? -12.002 7.111 10.327 1.00 94.06 402 ILE A O 1
ATOM 3077 N N . PRO A 1 403 ? -10.313 7.946 11.558 1.00 94.31 403 PRO A N 1
ATOM 3078 C CA . PRO A 1 403 ? -11.207 8.520 12.560 1.00 94.31 403 PRO A CA 1
ATOM 3079 C C . PRO A 1 403 ? -12.121 9.613 12.013 1.00 94.31 403 PRO A C 1
ATOM 3081 O O . PRO A 1 403 ? -13.247 9.741 12.487 1.00 94.31 403 PRO A O 1
ATOM 3084 N N . LEU A 1 404 ? -11.664 10.397 11.028 1.00 92.38 404 LEU A N 1
ATOM 3085 C CA . LEU A 1 404 ? -12.501 11.383 10.344 1.00 92.38 404 LEU A CA 1
ATOM 3086 C C . LEU A 1 404 ? -13.641 10.699 9.585 1.00 92.38 404 LEU A C 1
ATOM 3088 O O . LEU A 1 404 ? -14.800 11.070 9.754 1.00 92.38 404 LEU A O 1
ATOM 3092 N N . LEU A 1 405 ? -13.319 9.686 8.777 1.00 94.19 405 LEU A N 1
ATOM 3093 C CA . LEU A 1 405 ? -14.315 8.954 8.006 1.00 94.19 405 LEU A CA 1
ATOM 3094 C C . LEU A 1 405 ? -15.340 8.260 8.913 1.00 94.19 405 LEU A C 1
ATOM 3096 O O . LEU A 1 405 ? -16.539 8.381 8.683 1.00 94.19 405 LEU A O 1
ATOM 3100 N N . ASP A 1 406 ? -14.880 7.556 9.949 1.00 96.44 406 ASP A N 1
ATOM 3101 C CA . ASP A 1 406 ? -15.753 6.867 10.907 1.00 96.44 406 ASP A CA 1
ATOM 3102 C C . ASP A 1 406 ? -16.624 7.846 11.709 1.00 96.44 406 ASP A C 1
ATOM 3104 O O . ASP A 1 406 ? -17.803 7.575 11.948 1.00 96.44 406 ASP A O 1
ATOM 3108 N N . GLY A 1 407 ? -16.085 9.015 12.067 1.00 95.69 407 GLY A N 1
ATOM 3109 C CA . GLY A 1 407 ? -16.854 10.067 12.723 1.00 95.69 407 GLY A CA 1
ATOM 3110 C C . GLY A 1 407 ? -17.994 10.589 11.854 1.00 95.69 407 GLY A C 1
ATOM 3111 O O . GLY A 1 407 ? -19.103 10.761 12.354 1.00 95.69 407 GLY A O 1
ATOM 3112 N N . VAL A 1 408 ? -17.743 10.805 10.558 1.00 95.25 408 VAL A N 1
ATOM 3113 C CA . VAL A 1 408 ? -18.762 11.249 9.587 1.00 95.25 408 VAL A CA 1
ATOM 3114 C C . VAL A 1 408 ? -19.775 10.136 9.296 1.00 95.25 408 VAL A C 1
ATOM 3116 O O . VAL A 1 408 ? -20.971 10.391 9.193 1.00 95.25 408 VAL A O 1
ATOM 3119 N N . LEU A 1 409 ? -19.326 8.879 9.237 1.00 96.50 409 LEU A N 1
ATOM 3120 C CA . LEU A 1 409 ? -20.202 7.705 9.139 1.00 96.50 409 LEU A CA 1
ATOM 3121 C C . LEU A 1 409 ? -21.020 7.449 10.414 1.00 96.50 409 LEU A C 1
ATOM 3123 O O . LEU A 1 409 ? -21.838 6.532 10.436 1.00 96.50 409 LEU A O 1
ATOM 3127 N N . SER A 1 410 ? -20.814 8.202 11.493 1.00 97.06 410 SER A N 1
ATOM 3128 C CA . SER A 1 410 ? -21.479 7.978 12.774 1.00 97.06 410 SER A CA 1
ATOM 3129 C C . SER A 1 410 ? -22.174 9.232 13.312 1.00 97.06 410 SER A C 1
ATOM 3131 O O . SER A 1 410 ? -22.486 10.170 12.579 1.00 97.06 410 SER A O 1
ATOM 3133 N N . ASP A 1 411 ? -22.504 9.201 14.604 1.00 95.56 411 ASP A N 1
ATOM 3134 C CA . ASP A 1 411 ? -23.082 10.302 15.370 1.00 95.56 411 ASP A CA 1
ATOM 3135 C C . ASP A 1 411 ? -22.018 11.134 16.119 1.00 95.56 411 ASP A C 1
ATOM 3137 O O . ASP A 1 411 ? -22.364 11.864 17.050 1.00 95.56 411 ASP A O 1
ATOM 3141 N N . ASP A 1 412 ? -20.737 11.019 15.742 1.00 94.69 412 ASP A N 1
ATOM 3142 C CA . ASP A 1 412 ? -19.615 11.756 16.354 1.00 94.69 412 ASP A CA 1
ATOM 3143 C C . ASP A 1 412 ? -19.294 13.085 15.640 1.00 94.69 412 ASP A C 1
ATOM 3145 O O . ASP A 1 412 ? -18.758 14.031 16.247 1.00 94.69 412 ASP A O 1
ATOM 3149 N N . SER A 1 413 ? -19.606 13.180 14.348 1.00 93.69 413 SER A N 1
ATOM 3150 C CA . SER A 1 413 ? -19.440 14.399 13.558 1.00 93.69 413 SER A CA 1
ATOM 3151 C C . SER A 1 413 ? -20.363 14.430 12.349 1.00 93.69 413 SER A C 1
ATOM 3153 O O . SER A 1 413 ? -20.716 13.383 11.817 1.00 93.69 413 SER A O 1
ATOM 3155 N N . ASP A 1 414 ? -20.647 15.637 11.875 1.00 91.69 414 ASP A N 1
ATOM 3156 C CA . ASP A 1 414 ? -21.331 15.865 10.606 1.00 91.69 414 ASP A CA 1
ATOM 3157 C C . ASP A 1 414 ? -20.359 16.485 9.597 1.00 91.69 414 ASP A C 1
ATOM 3159 O O . ASP A 1 414 ? -19.441 17.233 9.964 1.00 91.69 414 ASP A O 1
ATOM 3163 N N . ALA A 1 415 ? -20.559 16.182 8.317 1.00 89.81 415 ALA A N 1
ATOM 3164 C CA . ALA A 1 415 ? -19.765 16.758 7.244 1.00 89.81 415 ALA A CA 1
ATOM 3165 C C . ALA A 1 415 ? -20.294 18.159 6.888 1.00 89.81 415 ALA A C 1
ATOM 3167 O O . ALA A 1 415 ? -21.497 18.322 6.646 1.00 89.81 415 ALA A O 1
ATOM 3168 N N . PRO A 1 416 ? -19.417 19.176 6.766 1.00 85.06 416 PRO A N 1
ATOM 3169 C CA . PRO A 1 416 ? -19.803 20.450 6.170 1.00 85.06 416 PRO A CA 1
ATOM 3170 C C . PRO A 1 416 ? -20.386 20.222 4.774 1.00 85.06 416 PRO A C 1
ATOM 3172 O O . PRO A 1 416 ? -19.878 19.390 4.020 1.00 85.06 416 PRO A O 1
ATOM 3175 N N . GLN A 1 417 ? -21.440 20.956 4.427 1.00 83.25 417 GLN A N 1
ATOM 3176 C CA . GLN A 1 417 ? -22.163 20.794 3.157 1.00 83.25 417 GLN A CA 1
ATOM 3177 C C . GLN A 1 417 ? -21.580 21.663 2.025 1.00 83.25 417 GLN A C 1
ATOM 3179 O O . GLN A 1 417 ? -22.182 21.798 0.962 1.00 83.25 417 GLN A O 1
ATOM 3184 N N . ASP A 1 418 ? -20.411 22.260 2.251 1.00 78.19 418 ASP A N 1
ATOM 3185 C CA . ASP A 1 418 ? -19.724 23.198 1.374 1.00 78.19 418 ASP A CA 1
ATOM 3186 C C . ASP A 1 418 ? -18.192 23.035 1.437 1.00 78.19 418 ASP A C 1
ATOM 3188 O O . ASP A 1 418 ? -17.636 22.323 2.270 1.00 78.19 418 ASP A O 1
ATOM 3192 N N . GLY A 1 419 ? -17.476 23.687 0.517 1.00 78.25 419 GLY A N 1
ATOM 3193 C CA . GLY A 1 419 ? -16.012 23.712 0.523 1.00 78.25 419 GLY A CA 1
ATOM 3194 C C . GLY A 1 419 ? -15.357 22.348 0.271 1.00 78.25 419 GLY A C 1
ATOM 3195 O O . GLY A 1 419 ? -15.860 21.521 -0.488 1.00 78.25 419 GLY A O 1
ATOM 3196 N N . TYR A 1 420 ? -14.194 22.121 0.885 1.00 72.56 420 TYR A N 1
ATOM 3197 C CA . TYR A 1 420 ? -13.331 20.967 0.593 1.00 72.56 420 TYR A CA 1
ATOM 3198 C C . TYR A 1 420 ? -13.965 19.604 0.938 1.00 72.56 420 TYR A C 1
ATOM 3200 O O . TYR A 1 420 ? -13.654 18.600 0.299 1.00 72.56 420 TYR A O 1
ATOM 3208 N N . SER A 1 421 ? -14.908 19.547 1.885 1.00 76.38 421 SER A N 1
ATOM 3209 C CA . SER A 1 421 ? -15.632 18.309 2.220 1.00 76.38 421 SER A CA 1
ATOM 3210 C C . SER A 1 421 ? -16.489 17.802 1.054 1.00 76.38 421 SER A C 1
ATOM 3212 O O . SER A 1 421 ? -16.572 16.591 0.840 1.00 76.38 421 SER A O 1
ATOM 3214 N N . THR A 1 422 ? -17.098 18.708 0.277 1.00 73.19 422 THR A N 1
ATOM 3215 C CA . THR A 1 422 ? -17.904 18.352 -0.904 1.00 73.19 422 THR A CA 1
ATOM 3216 C C . THR A 1 422 ? -17.044 17.732 -1.999 1.00 73.19 422 THR A C 1
ATOM 3218 O O . THR A 1 422 ? -17.442 16.726 -2.582 1.00 73.19 422 THR A O 1
ATOM 3221 N N . TYR A 1 423 ? -15.834 18.262 -2.208 1.00 71.81 423 TYR A N 1
ATOM 3222 C CA . TYR A 1 423 ? -14.864 17.724 -3.161 1.00 71.81 423 TYR A CA 1
ATOM 3223 C C . TYR A 1 423 ? -14.435 16.293 -2.805 1.00 71.81 423 TYR A C 1
ATOM 3225 O O . TYR A 1 423 ? -14.347 15.434 -3.678 1.00 71.81 423 TYR A O 1
ATOM 3233 N N . LEU A 1 424 ? -14.244 16.008 -1.514 1.00 81.06 424 LEU A N 1
ATOM 3234 C CA . LEU A 1 424 ? -13.929 14.661 -1.031 1.00 81.06 424 LEU A CA 1
ATOM 3235 C C . LEU A 1 424 ? -15.143 13.713 -1.012 1.00 81.06 424 LEU A C 1
ATOM 3237 O O . LEU A 1 424 ? -14.992 12.522 -0.754 1.00 81.06 424 LEU A O 1
ATOM 3241 N N . GLY A 1 425 ? -16.356 14.209 -1.272 1.00 89.94 425 GLY A N 1
ATOM 3242 C CA . GLY A 1 425 ? -17.579 13.407 -1.221 1.00 89.94 425 GLY A CA 1
ATOM 3243 C C . GLY A 1 425 ? -18.048 13.056 0.198 1.00 89.94 425 GLY A C 1
ATOM 3244 O O . GLY A 1 425 ? -18.842 12.125 0.354 1.00 89.94 425 GLY A O 1
ATOM 3245 N N . MET A 1 426 ? -17.600 13.790 1.223 1.00 93.00 426 MET A N 1
ATOM 3246 C CA . MET A 1 426 ? -17.970 13.557 2.629 1.00 93.00 426 MET A CA 1
ATOM 3247 C C . MET A 1 426 ? -19.462 13.786 2.936 1.00 93.00 426 MET A C 1
ATOM 3249 O O . MET A 1 426 ? -20.022 12.992 3.685 1.00 93.00 426 MET A O 1
ATOM 3253 N N . PRO A 1 427 ? -20.172 14.768 2.342 1.00 94.88 427 PRO A N 1
ATOM 3254 C CA . PRO A 1 427 ? -21.619 14.913 2.547 1.00 94.88 427 PRO A CA 1
ATOM 3255 C C . PRO A 1 427 ? -22.442 13.692 2.135 1.00 94.88 427 PRO A C 1
ATOM 3257 O O . PRO A 1 427 ? -23.476 13.402 2.733 1.00 94.88 427 PRO A O 1
ATOM 3260 N N . ALA A 1 428 ? -21.996 12.967 1.105 1.00 95.88 428 ALA A N 1
ATOM 3261 C CA . ALA A 1 428 ? -22.670 11.747 0.678 1.00 95.88 428 ALA A CA 1
ATOM 3262 C C . ALA A 1 428 ? -22.458 10.613 1.688 1.00 95.88 428 ALA A C 1
ATOM 3264 O O . ALA A 1 428 ? -23.374 9.826 1.910 1.00 95.88 428 ALA A O 1
ATOM 3265 N N . ILE A 1 429 ? -21.272 10.558 2.307 1.00 96.56 429 ILE A N 1
ATOM 3266 C CA . ILE A 1 429 ? -20.939 9.648 3.411 1.00 96.56 429 ILE A CA 1
ATOM 3267 C C . ILE A 1 429 ? -21.833 9.946 4.618 1.00 96.56 429 ILE A C 1
ATOM 3269 O O . ILE A 1 429 ? -22.514 9.049 5.104 1.00 96.56 429 ILE A O 1
ATOM 3273 N N . ASP A 1 430 ? -21.896 11.215 5.015 1.00 96.38 430 ASP A N 1
ATOM 3274 C CA . ASP A 1 430 ? -22.667 11.707 6.158 1.00 96.38 430 ASP A CA 1
ATOM 3275 C C . ASP A 1 430 ? -24.166 11.388 6.050 1.00 96.38 430 ASP A C 1
ATOM 3277 O O . ASP A 1 430 ? -24.803 10.950 7.004 1.00 96.38 430 ASP A O 1
ATOM 3281 N N . ASN A 1 431 ? -24.720 11.546 4.846 1.00 96.19 431 ASN A N 1
ATOM 3282 C CA . ASN A 1 431 ? -26.137 11.321 4.558 1.00 96.19 431 ASN A CA 1
ATOM 3283 C C . ASN A 1 431 ? -26.443 9.919 4.008 1.00 96.19 431 ASN A C 1
ATOM 3285 O O . ASN A 1 431 ? -27.530 9.698 3.473 1.00 96.19 431 ASN A O 1
ATOM 3289 N N . PHE A 1 432 ? -25.487 8.983 4.045 1.00 97.38 432 PHE A N 1
ATOM 3290 C CA . PHE A 1 432 ? -25.678 7.615 3.547 1.00 97.38 432 PHE A CA 1
ATOM 3291 C C . PHE A 1 432 ? -26.218 7.526 2.101 1.00 97.38 432 PHE A C 1
ATOM 3293 O O . PHE A 1 432 ? -27.017 6.656 1.754 1.00 97.38 432 PHE A O 1
ATOM 3300 N N . THR A 1 433 ? -25.768 8.433 1.233 1.00 96.38 433 THR A N 1
ATOM 3301 C CA . THR A 1 433 ? -26.114 8.485 -0.204 1.00 96.38 433 THR A CA 1
ATOM 3302 C C . THR A 1 433 ? -24.932 8.145 -1.115 1.00 96.38 433 THR A C 1
ATOM 3304 O O . THR A 1 433 ? -25.036 8.231 -2.338 1.00 96.38 433 THR A O 1
ATOM 3307 N N . PHE A 1 434 ? -23.798 7.748 -0.537 1.00 96.25 434 PHE A N 1
ATOM 3308 C CA . PHE A 1 434 ? -22.580 7.412 -1.264 1.00 96.25 434 PHE A CA 1
ATOM 3309 C C . PHE A 1 434 ? -22.735 6.188 -2.185 1.00 96.25 434 PHE A C 1
ATOM 3311 O O . PHE A 1 434 ? -23.503 5.256 -1.931 1.00 96.25 434 PHE A O 1
ATOM 3318 N N . LEU A 1 435 ? -21.964 6.204 -3.273 1.00 96.00 435 LEU A N 1
ATOM 3319 C CA . LEU A 1 435 ? -21.873 5.150 -4.285 1.00 96.00 435 LEU A CA 1
ATOM 3320 C C . LEU A 1 435 ? -20.448 4.578 -4.324 1.00 96.00 435 LEU A C 1
ATOM 3322 O O . LEU A 1 435 ? -19.527 5.164 -3.755 1.00 96.00 435 LEU A O 1
ATOM 3326 N N . ALA A 1 436 ? -20.247 3.482 -5.060 1.00 97.00 436 ALA A N 1
ATOM 3327 C CA . ALA A 1 436 ? -18.927 2.878 -5.284 1.00 97.00 436 ALA A CA 1
ATOM 3328 C C . ALA A 1 436 ? -17.922 3.809 -5.999 1.00 97.00 436 ALA A C 1
ATOM 3330 O O . ALA A 1 436 ? -16.724 3.542 -6.016 1.00 97.00 436 ALA A O 1
ATOM 3331 N N . THR A 1 437 ? -18.389 4.918 -6.576 1.00 96.06 437 THR A N 1
ATOM 3332 C CA . THR A 1 437 ? -17.569 5.961 -7.211 1.00 96.06 437 THR A CA 1
ATOM 3333 C C . THR A 1 437 ? -17.191 7.106 -6.264 1.00 96.06 437 THR A C 1
ATOM 3335 O O . THR A 1 437 ? -16.567 8.073 -6.698 1.00 96.06 437 THR A O 1
ATOM 3338 N N . ASN A 1 438 ? -17.570 7.044 -4.981 1.00 96.31 438 ASN A N 1
ATOM 3339 C CA . ASN A 1 438 ? -17.260 8.098 -4.017 1.00 96.31 438 ASN A CA 1
ATOM 3340 C C . ASN A 1 438 ? -15.739 8.259 -3.827 1.00 96.31 438 ASN A C 1
ATOM 3342 O O . ASN A 1 438 ? -15.016 7.284 -3.610 1.00 96.31 438 ASN A O 1
ATOM 3346 N N . VAL A 1 439 ? -15.273 9.510 -3.882 1.00 93.88 439 VAL A N 1
ATOM 3347 C CA . VAL A 1 439 ? -13.846 9.864 -3.876 1.00 93.88 439 VAL A CA 1
ATOM 3348 C C . VAL A 1 439 ? -13.156 9.444 -2.578 1.00 93.88 439 VAL A C 1
ATOM 3350 O O . VAL A 1 439 ? -12.118 8.791 -2.646 1.00 93.88 439 VAL A O 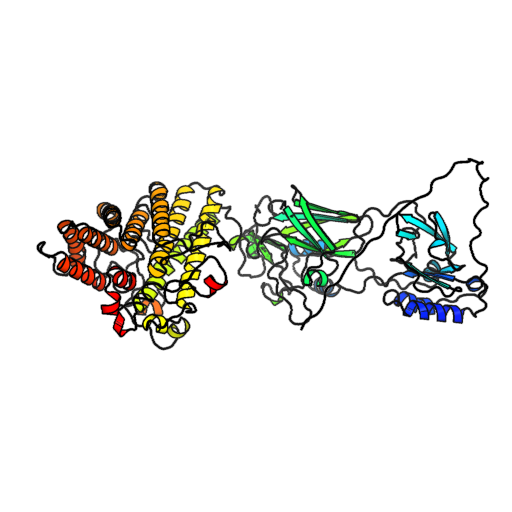1
ATOM 3353 N N . ALA A 1 440 ? -13.729 9.749 -1.410 1.00 91.94 440 ALA A N 1
ATOM 3354 C CA . ALA A 1 440 ? -13.141 9.383 -0.121 1.00 91.94 440 ALA A CA 1
ATOM 3355 C C . ALA A 1 440 ? -13.063 7.862 0.086 1.00 91.94 440 ALA A C 1
ATOM 3357 O O . ALA A 1 440 ? -12.066 7.364 0.605 1.00 91.94 440 ALA A O 1
ATOM 3358 N N . ILE A 1 441 ? -14.073 7.112 -0.368 1.00 95.75 441 ILE A N 1
ATOM 3359 C CA . ILE A 1 441 ? -14.063 5.640 -0.303 1.00 95.75 441 ILE A CA 1
ATOM 3360 C C . ILE A 1 441 ? -12.957 5.080 -1.207 1.00 95.75 441 ILE A C 1
ATOM 3362 O O . ILE A 1 441 ? -12.141 4.268 -0.776 1.00 95.75 441 ILE A O 1
ATOM 3366 N N . ASN A 1 442 ? -12.853 5.573 -2.443 1.00 94.62 442 ASN A N 1
ATOM 3367 C CA . ASN A 1 442 ? -11.777 5.180 -3.351 1.00 94.62 442 ASN A CA 1
ATOM 3368 C C . ASN A 1 442 ? -10.384 5.536 -2.799 1.00 94.62 442 ASN A C 1
ATOM 3370 O O . ASN A 1 442 ? -9.464 4.723 -2.857 1.00 94.62 442 ASN A O 1
ATOM 3374 N N . GLN A 1 443 ? -10.223 6.729 -2.222 1.00 92.00 443 GLN A N 1
ATOM 3375 C CA . GLN A 1 443 ? -8.966 7.154 -1.608 1.00 92.00 443 GLN A CA 1
ATOM 3376 C C . GLN A 1 443 ? -8.573 6.232 -0.451 1.00 92.00 443 GLN A C 1
ATOM 3378 O O . GLN A 1 443 ? -7.435 5.770 -0.410 1.00 92.00 443 GLN A O 1
ATOM 3383 N N . LEU A 1 444 ? -9.517 5.898 0.432 1.00 94.12 444 LEU A N 1
ATOM 3384 C CA . LEU A 1 444 ? -9.283 4.979 1.540 1.00 94.12 444 LEU A CA 1
ATOM 3385 C C . LEU A 1 444 ? -8.752 3.620 1.052 1.00 94.12 444 LEU A C 1
ATOM 3387 O O . LEU A 1 444 ? -7.784 3.087 1.601 1.00 94.12 444 LEU A O 1
ATOM 3391 N N . TRP A 1 445 ? -9.381 3.064 0.015 1.00 96.44 445 TRP A N 1
ATOM 3392 C CA . TRP A 1 445 ? -8.959 1.804 -0.595 1.00 96.44 445 TRP A CA 1
ATOM 3393 C C . TRP A 1 445 ? -7.549 1.895 -1.189 1.00 96.44 445 TRP A C 1
ATOM 3395 O O . TRP A 1 445 ? -6.694 1.059 -0.893 1.00 96.44 445 TRP A O 1
ATOM 3405 N N . ASN A 1 446 ? -7.282 2.937 -1.980 1.00 94.62 446 ASN A N 1
ATOM 3406 C CA . ASN A 1 446 ? -6.000 3.115 -2.663 1.00 94.62 446 ASN A CA 1
ATOM 3407 C C . ASN A 1 446 ? -4.847 3.337 -1.682 1.00 94.62 446 ASN A C 1
ATOM 3409 O O . ASN A 1 446 ? -3.788 2.734 -1.843 1.00 94.62 446 ASN A O 1
ATOM 3413 N N . VAL A 1 447 ? -5.054 4.139 -0.633 1.00 95.06 447 VAL A N 1
ATOM 3414 C CA . VAL A 1 447 ? -4.056 4.332 0.431 1.00 95.06 447 VAL A CA 1
ATOM 3415 C C . VAL A 1 447 ? -3.785 3.014 1.161 1.00 95.06 447 VAL A C 1
ATOM 3417 O O . VAL A 1 447 ? -2.630 2.700 1.450 1.00 95.06 447 VAL A O 1
ATOM 3420 N N . SER A 1 448 ? -4.817 2.201 1.408 1.00 96.69 448 SER A N 1
ATOM 3421 C CA . SER A 1 448 ? -4.658 0.895 2.060 1.00 96.69 448 SER A CA 1
ATOM 3422 C C . SER A 1 448 ? -3.788 -0.055 1.228 1.00 96.69 448 SER A C 1
ATOM 3424 O O . SER A 1 448 ? -2.768 -0.542 1.716 1.00 96.69 448 SER A O 1
ATOM 3426 N N . TYR A 1 449 ? -4.145 -0.288 -0.039 1.00 96.81 449 TYR A N 1
ATOM 3427 C CA . TYR A 1 449 ? -3.414 -1.226 -0.901 1.00 96.81 449 TYR A CA 1
ATOM 3428 C C . TYR A 1 449 ? -2.060 -0.692 -1.379 1.00 96.81 449 TYR A C 1
ATOM 3430 O O . TYR A 1 449 ? -1.128 -1.478 -1.553 1.00 96.81 449 TYR A O 1
ATOM 3438 N N . GLY A 1 450 ? -1.892 0.628 -1.493 1.00 94.06 450 GLY A N 1
ATOM 3439 C CA . GLY A 1 450 ? -0.584 1.249 -1.707 1.00 94.06 450 GLY A CA 1
ATOM 3440 C C . GLY A 1 450 ? 0.369 0.989 -0.536 1.00 94.06 450 GLY A C 1
ATOM 3441 O O . GLY A 1 450 ? 1.500 0.551 -0.739 1.00 94.06 450 GLY A O 1
ATOM 3442 N N . ASN A 1 451 ? -0.103 1.159 0.704 1.00 95.44 451 ASN A N 1
ATOM 3443 C CA . ASN A 1 451 ? 0.694 0.830 1.887 1.00 95.44 451 ASN A CA 1
ATOM 3444 C C . ASN A 1 451 ? 0.962 -0.680 2.012 1.00 95.44 451 ASN A C 1
ATOM 3446 O O . ASN A 1 451 ? 2.079 -1.059 2.351 1.00 95.44 451 ASN A O 1
ATOM 3450 N N . ILE A 1 452 ? -0.005 -1.550 1.694 1.00 97.06 452 ILE A N 1
ATOM 3451 C CA . ILE A 1 452 ? 0.220 -3.008 1.650 1.00 97.06 452 ILE A CA 1
ATOM 3452 C C . ILE A 1 452 ? 1.313 -3.358 0.635 1.00 97.06 452 ILE A C 1
ATOM 3454 O O . ILE A 1 452 ? 2.232 -4.095 0.974 1.00 97.06 452 ILE A O 1
ATOM 3458 N N . SER A 1 453 ? 1.260 -2.787 -0.569 1.00 92.69 453 SER A N 1
ATOM 3459 C CA . SER A 1 453 ? 2.262 -2.999 -1.625 1.00 92.69 453 SER A CA 1
ATOM 3460 C C . SER A 1 453 ? 3.663 -2.588 -1.162 1.00 92.69 453 SER A C 1
ATOM 3462 O O . SER A 1 453 ? 4.627 -3.340 -1.314 1.00 92.69 453 SER A O 1
ATOM 3464 N N . ASN A 1 454 ? 3.762 -1.435 -0.496 1.00 91.06 454 ASN A N 1
ATOM 3465 C CA . ASN A 1 454 ? 4.999 -0.954 0.111 1.00 91.06 454 ASN A CA 1
ATOM 3466 C C . ASN A 1 454 ? 5.526 -1.926 1.183 1.00 91.06 454 ASN A C 1
ATOM 3468 O O . ASN A 1 454 ? 6.696 -2.304 1.178 1.00 91.06 454 ASN A O 1
ATOM 3472 N N . LEU A 1 455 ? 4.671 -2.390 2.093 1.00 95.81 455 LEU A N 1
ATOM 3473 C CA . LEU A 1 455 ? 5.075 -3.350 3.124 1.00 95.81 455 LEU A CA 1
ATOM 3474 C C . LEU A 1 455 ? 5.463 -4.709 2.526 1.00 95.81 455 LEU A C 1
ATOM 3476 O O . LEU A 1 455 ? 6.415 -5.328 2.995 1.00 95.81 455 LEU A O 1
ATOM 3480 N N . ASN A 1 456 ? 4.792 -5.149 1.461 1.00 95.06 456 ASN A N 1
ATOM 3481 C CA . ASN A 1 456 ? 5.144 -6.369 0.736 1.00 95.06 456 ASN A CA 1
ATOM 3482 C C . ASN A 1 456 ? 6.527 -6.246 0.085 1.00 95.06 456 ASN A C 1
ATOM 3484 O O . ASN A 1 456 ? 7.293 -7.206 0.120 1.00 95.06 456 ASN A O 1
ATOM 3488 N N . LYS A 1 457 ? 6.901 -5.055 -0.406 1.00 91.19 457 LYS A N 1
ATOM 3489 C CA . LYS A 1 457 ? 8.259 -4.773 -0.899 1.00 91.19 457 LYS A CA 1
ATOM 3490 C C . LYS A 1 457 ? 9.305 -4.976 0.201 1.00 91.19 457 LYS A C 1
ATOM 3492 O O . LYS A 1 457 ? 10.280 -5.689 -0.018 1.00 91.19 457 LYS A O 1
ATOM 3497 N N . LEU A 1 458 ? 9.079 -4.434 1.404 1.00 94.31 458 LEU A N 1
ATOM 3498 C CA . LEU A 1 458 ? 9.950 -4.692 2.562 1.00 94.31 458 LEU A CA 1
ATOM 3499 C C . LEU A 1 458 ? 10.050 -6.190 2.870 1.00 94.31 458 LEU A C 1
ATOM 3501 O O . LEU A 1 458 ? 11.151 -6.714 3.024 1.00 94.31 458 LEU A O 1
ATOM 3505 N N . ILE A 1 459 ? 8.910 -6.880 2.940 1.00 95.81 459 ILE A N 1
ATOM 3506 C CA . ILE A 1 459 ? 8.847 -8.307 3.278 1.00 95.81 459 ILE A CA 1
ATOM 3507 C C . ILE A 1 459 ? 9.611 -9.160 2.256 1.00 95.81 459 ILE A C 1
ATOM 3509 O O . ILE A 1 459 ? 10.325 -10.086 2.640 1.00 95.81 459 ILE A O 1
ATOM 3513 N N . ARG A 1 460 ? 9.504 -8.818 0.970 1.00 93.88 460 ARG A N 1
ATOM 3514 C CA . ARG A 1 460 ? 10.198 -9.481 -0.138 1.00 93.88 460 ARG A CA 1
ATOM 3515 C C . ARG A 1 460 ? 11.705 -9.208 -0.138 1.00 93.88 460 ARG A C 1
ATOM 3517 O O . ARG A 1 460 ? 12.492 -10.125 -0.364 1.00 93.88 460 ARG A O 1
ATOM 3524 N N . ASP A 1 461 ? 12.112 -7.960 0.097 1.00 93.25 461 ASP A N 1
ATOM 3525 C CA . ASP A 1 461 ? 13.482 -7.513 -0.182 1.00 93.25 461 ASP A CA 1
ATOM 3526 C C . ASP A 1 461 ? 14.433 -7.664 1.013 1.00 93.25 461 ASP A C 1
ATOM 3528 O O . ASP A 1 461 ? 15.584 -8.066 0.834 1.00 93.25 461 ASP A O 1
ATOM 3532 N N . VAL A 1 462 ? 13.964 -7.413 2.242 1.00 95.62 462 VAL A N 1
ATOM 3533 C CA . VAL A 1 462 ? 14.783 -7.462 3.473 1.00 95.62 462 VAL A CA 1
ATOM 3534 C C . VAL A 1 462 ? 15.549 -8.781 3.674 1.00 95.62 462 VAL A C 1
ATOM 3536 O O . VAL A 1 462 ? 16.704 -8.716 4.114 1.00 95.62 462 VAL A O 1
ATOM 3539 N N . PRO A 1 463 ? 15.017 -9.976 3.329 1.00 94.94 463 PRO A N 1
ATOM 3540 C CA . PRO A 1 463 ? 15.787 -11.219 3.399 1.00 94.94 463 PRO A CA 1
ATOM 3541 C C . PRO A 1 463 ? 17.117 -11.152 2.632 1.00 94.94 463 PRO A C 1
ATOM 3543 O O . PRO A 1 463 ? 18.119 -11.704 3.096 1.00 94.94 463 PRO A O 1
ATOM 3546 N N . ASN A 1 464 ? 17.154 -10.398 1.528 1.00 91.00 464 ASN A N 1
ATOM 3547 C CA . ASN A 1 464 ? 18.292 -10.273 0.615 1.00 91.00 464 ASN A CA 1
ATOM 3548 C C . ASN A 1 464 ? 19.243 -9.106 0.943 1.00 91.00 464 ASN A C 1
ATOM 3550 O O . ASN A 1 464 ? 20.280 -8.966 0.299 1.00 91.00 464 ASN A O 1
ATOM 3554 N N . VAL A 1 465 ? 18.927 -8.270 1.935 1.00 89.69 465 VAL A N 1
ATOM 3555 C CA . VAL A 1 465 ? 19.768 -7.135 2.363 1.00 89.69 465 VAL A CA 1
ATOM 3556 C C . VAL A 1 465 ? 20.767 -7.598 3.420 1.00 89.69 465 VAL A C 1
ATOM 3558 O O . VAL A 1 465 ? 20.414 -8.399 4.272 1.00 89.69 465 VAL A O 1
ATOM 3561 N N . ASN A 1 466 ? 22.013 -7.126 3.435 1.00 90.62 466 ASN A N 1
ATOM 3562 C CA . ASN A 1 466 ? 22.924 -7.422 4.550 1.00 90.62 466 ASN A CA 1
ATOM 3563 C C . ASN A 1 466 ? 22.656 -6.466 5.730 1.00 90.62 466 ASN A C 1
ATOM 3565 O O . ASN A 1 466 ? 23.026 -5.300 5.651 1.00 90.62 466 ASN A O 1
ATOM 3569 N N . MET A 1 467 ? 22.002 -6.944 6.795 1.00 92.31 467 MET A N 1
ATOM 3570 C CA . MET A 1 467 ? 21.692 -6.158 8.001 1.00 92.31 467 MET A CA 1
ATOM 3571 C C . MET A 1 467 ? 21.483 -7.058 9.228 1.00 92.31 467 MET A C 1
ATOM 3573 O O . MET A 1 467 ? 21.111 -8.225 9.084 1.00 92.31 467 MET A O 1
ATOM 3577 N N . ALA A 1 468 ? 21.677 -6.515 10.434 1.00 91.25 468 ALA A N 1
ATOM 3578 C CA . ALA A 1 468 ? 21.589 -7.284 11.681 1.00 91.25 468 ALA A CA 1
ATOM 3579 C C . ALA A 1 468 ? 20.141 -7.579 12.130 1.00 91.25 468 ALA A C 1
ATOM 3581 O O . ALA A 1 468 ? 19.842 -8.686 12.568 1.00 91.25 468 ALA A O 1
ATOM 3582 N N . ASN A 1 469 ? 19.222 -6.615 11.987 1.00 90.06 469 ASN A N 1
ATOM 3583 C CA . ASN A 1 469 ? 17.876 -6.667 12.584 1.00 90.06 469 ASN A CA 1
ATOM 3584 C C . ASN A 1 469 ? 16.769 -7.113 11.603 1.00 90.06 469 ASN A C 1
ATOM 3586 O O . ASN A 1 469 ? 15.638 -6.633 11.689 1.00 90.06 469 ASN A O 1
ATOM 3590 N N . LYS A 1 470 ? 17.066 -8.026 10.663 1.00 94.94 470 LYS A N 1
ATOM 3591 C CA . LYS A 1 470 ? 16.117 -8.456 9.609 1.00 94.94 470 LYS A CA 1
ATOM 3592 C C . LYS A 1 470 ? 14.763 -8.895 10.157 1.00 94.94 470 LYS A C 1
ATOM 3594 O O . LYS A 1 470 ? 13.737 -8.380 9.725 1.00 94.94 470 LYS A O 1
ATOM 3599 N N . ASN A 1 471 ? 14.764 -9.813 11.125 1.00 95.12 471 ASN A N 1
ATOM 3600 C CA . ASN A 1 471 ? 13.531 -10.371 11.681 1.00 95.12 471 ASN A CA 1
ATOM 3601 C C . ASN A 1 471 ? 12.665 -9.292 12.334 1.00 95.12 471 ASN A C 1
ATOM 3603 O O . ASN A 1 471 ? 11.460 -9.274 12.120 1.00 95.12 471 ASN A O 1
ATOM 3607 N N . GLN A 1 472 ? 13.276 -8.340 13.047 1.00 93.88 472 GLN A N 1
ATOM 3608 C CA . GLN A 1 472 ? 12.551 -7.220 13.651 1.00 93.88 472 GLN A CA 1
ATOM 3609 C C . GLN A 1 472 ? 11.924 -6.311 12.594 1.00 93.88 472 GLN A C 1
ATOM 3611 O O . GLN A 1 472 ? 10.797 -5.854 12.765 1.00 93.88 472 GLN A O 1
ATOM 3616 N N . VAL A 1 473 ? 12.626 -6.026 11.495 1.00 94.75 473 VAL A N 1
ATOM 3617 C CA . VAL A 1 473 ? 12.069 -5.231 10.389 1.00 94.75 473 VAL A CA 1
ATOM 3618 C C . VAL A 1 473 ? 10.901 -5.961 9.725 1.00 94.75 473 VAL A C 1
ATOM 3620 O O . VAL A 1 473 ? 9.842 -5.366 9.534 1.00 94.75 473 VAL A O 1
ATOM 3623 N N . LEU A 1 474 ? 11.066 -7.252 9.428 1.00 96.56 474 LEU A N 1
ATOM 3624 C CA . LEU A 1 474 ? 10.019 -8.085 8.833 1.00 96.56 474 LEU A CA 1
ATOM 3625 C C . LEU A 1 474 ? 8.789 -8.189 9.744 1.00 96.56 474 LEU A C 1
ATOM 3627 O O . LEU A 1 474 ? 7.664 -8.024 9.277 1.00 96.56 474 LEU A O 1
ATOM 3631 N N . ALA A 1 475 ? 9.000 -8.401 11.044 1.00 96.94 475 ALA A N 1
ATOM 3632 C CA . ALA A 1 475 ? 7.947 -8.439 12.050 1.00 96.94 475 ALA A CA 1
ATOM 3633 C C . ALA A 1 475 ? 7.156 -7.125 12.078 1.00 96.94 475 ALA A C 1
ATOM 3635 O O . ALA A 1 475 ? 5.934 -7.127 11.949 1.00 96.94 475 ALA A O 1
ATOM 3636 N N . GLN A 1 476 ? 7.849 -5.988 12.144 1.00 95.25 476 GLN A N 1
ATOM 3637 C CA . GLN A 1 476 ? 7.203 -4.677 12.148 1.00 95.25 476 GLN A CA 1
ATOM 3638 C C . GLN A 1 476 ? 6.424 -4.407 10.848 1.00 95.25 476 GLN A C 1
ATOM 3640 O O . GLN A 1 476 ? 5.294 -3.920 10.909 1.00 95.25 476 GLN A O 1
ATOM 3645 N N . ALA A 1 477 ? 6.963 -4.782 9.682 1.00 96.19 477 ALA A N 1
ATOM 3646 C CA . ALA A 1 477 ? 6.265 -4.641 8.402 1.00 96.19 477 ALA A CA 1
ATOM 3647 C C . ALA A 1 477 ? 4.979 -5.489 8.341 1.00 96.19 477 ALA A C 1
ATOM 3649 O O . ALA A 1 477 ? 3.922 -4.994 7.942 1.00 96.19 477 ALA A O 1
ATOM 3650 N N . ARG A 1 478 ? 5.035 -6.745 8.805 1.00 97.69 478 ARG A N 1
ATOM 3651 C CA . ARG A 1 478 ? 3.863 -7.634 8.907 1.00 97.69 478 ARG A CA 1
ATOM 3652 C C . ARG A 1 478 ? 2.823 -7.100 9.899 1.00 97.69 478 ARG A C 1
ATOM 3654 O O . ARG A 1 478 ? 1.632 -7.112 9.592 1.00 97.69 478 ARG A O 1
ATOM 3661 N N . ALA A 1 479 ? 3.251 -6.550 11.038 1.00 97.19 479 ALA A N 1
ATOM 3662 C CA . ALA A 1 479 ? 2.355 -5.940 12.025 1.00 97.19 479 ALA A CA 1
ATOM 3663 C C . ALA A 1 479 ? 1.612 -4.713 11.465 1.00 97.19 479 ALA A C 1
ATOM 3665 O O . ALA A 1 479 ? 0.403 -4.577 11.653 1.00 97.19 479 ALA A O 1
ATOM 3666 N N . LEU A 1 480 ? 2.304 -3.840 10.727 1.00 96.94 480 LEU A N 1
ATOM 3667 C CA . LEU A 1 480 ? 1.679 -2.711 10.029 1.00 96.94 480 LEU A CA 1
ATOM 3668 C C . LEU A 1 480 ? 0.671 -3.177 8.973 1.00 96.94 480 LEU A C 1
ATOM 3670 O O . LEU A 1 480 ? -0.421 -2.617 8.864 1.00 96.94 480 LEU A O 1
ATOM 3674 N N . ARG A 1 481 ? 1.010 -4.234 8.226 1.00 98.00 481 ARG A N 1
ATOM 3675 C CA . ARG A 1 481 ? 0.132 -4.817 7.205 1.00 98.00 481 ARG A CA 1
ATOM 3676 C C . ARG A 1 481 ? -1.149 -5.354 7.840 1.00 98.00 481 ARG A C 1
ATOM 3678 O O . ARG A 1 481 ? -2.243 -5.082 7.350 1.00 98.00 481 ARG A O 1
ATOM 3685 N N . ALA A 1 482 ? -1.028 -6.033 8.979 1.00 98.38 482 ALA A N 1
ATOM 3686 C CA . ALA A 1 482 ? -2.166 -6.464 9.781 1.00 98.38 482 ALA A CA 1
ATOM 3687 C C . ALA A 1 482 ? -3.025 -5.281 10.272 1.00 98.38 482 ALA A C 1
ATOM 3689 O O . ALA A 1 482 ? -4.250 -5.358 10.199 1.00 98.38 482 ALA A O 1
ATOM 3690 N N . ALA A 1 483 ? -2.421 -4.166 10.703 1.00 97.88 483 ALA A N 1
ATOM 3691 C CA . ALA A 1 483 ? -3.165 -2.969 11.114 1.00 97.88 483 ALA A CA 1
ATOM 3692 C C . ALA A 1 483 ? -4.038 -2.392 9.983 1.00 97.88 483 ALA A C 1
ATOM 3694 O O . ALA A 1 483 ? -5.180 -1.999 10.235 1.00 97.88 483 ALA A O 1
ATOM 3695 N N . ILE A 1 484 ? -3.532 -2.393 8.743 1.00 98.44 484 ILE A N 1
ATOM 3696 C CA . ILE A 1 484 ? -4.283 -1.976 7.547 1.00 98.44 484 ILE A CA 1
ATOM 3697 C C . ILE A 1 484 ? -5.430 -2.953 7.264 1.00 98.44 484 ILE A C 1
ATOM 3699 O O . ILE A 1 484 ? -6.576 -2.527 7.099 1.00 98.44 484 ILE A O 1
ATOM 3703 N N . TYR A 1 485 ? -5.158 -4.263 7.269 1.00 98.69 485 TYR A N 1
ATOM 3704 C CA . TYR A 1 485 ? -6.195 -5.269 7.029 1.00 98.69 485 TYR A CA 1
ATOM 3705 C C . TYR A 1 485 ? -7.301 -5.251 8.087 1.00 98.69 485 TYR A C 1
ATOM 3707 O O . TYR A 1 485 ? -8.452 -5.493 7.739 1.00 98.69 485 TYR A O 1
ATOM 3715 N N . ILE A 1 486 ? -7.011 -4.897 9.346 1.00 98.50 486 ILE A N 1
ATOM 3716 C CA . ILE A 1 486 ? -8.053 -4.700 10.367 1.00 98.50 486 ILE A CA 1
ATOM 3717 C C . ILE A 1 486 ? -9.043 -3.614 9.930 1.00 98.50 486 ILE A C 1
ATOM 3719 O O . ILE A 1 486 ? -10.249 -3.815 10.079 1.00 98.50 486 ILE A O 1
ATOM 3723 N N . GLN A 1 487 ? -8.574 -2.496 9.363 1.00 98.00 487 GLN A N 1
ATOM 3724 C CA . GLN A 1 487 ? -9.468 -1.443 8.865 1.00 98.00 487 GLN A CA 1
ATOM 3725 C C . GLN A 1 487 ? -10.248 -1.915 7.635 1.00 98.00 487 GLN A C 1
ATOM 3727 O O . GLN A 1 487 ? -11.472 -1.794 7.610 1.00 98.00 487 GLN A O 1
ATOM 3732 N N . LEU A 1 488 ? -9.570 -2.516 6.650 1.00 98.38 488 LEU A N 1
ATOM 3733 C CA . LEU A 1 488 ? -10.217 -3.040 5.442 1.00 98.38 488 LEU A CA 1
ATOM 3734 C C . LEU A 1 488 ? -11.319 -4.054 5.786 1.00 98.38 488 LEU A C 1
ATOM 3736 O O . LEU A 1 488 ? -12.461 -3.907 5.359 1.00 98.38 488 LEU A O 1
ATOM 3740 N N . MET A 1 489 ? -11.008 -5.023 6.645 1.00 97.69 489 MET A N 1
ATOM 3741 C CA . MET A 1 489 ? -11.948 -6.020 7.155 1.00 97.69 489 MET A CA 1
ATOM 3742 C C . MET A 1 489 ? -13.122 -5.385 7.920 1.00 97.69 489 MET A C 1
ATOM 3744 O O . MET A 1 489 ? -14.249 -5.883 7.867 1.00 97.69 489 MET A O 1
ATOM 3748 N N . THR A 1 490 ? -12.868 -4.304 8.661 1.00 96.50 490 THR A N 1
ATOM 3749 C CA . THR A 1 490 ? -13.882 -3.628 9.484 1.00 96.50 490 THR A CA 1
ATOM 3750 C C . THR A 1 490 ? -14.875 -2.839 8.636 1.00 96.50 490 THR A C 1
ATOM 3752 O O . THR A 1 490 ? -16.075 -2.954 8.878 1.00 96.50 490 THR A O 1
ATOM 3755 N N . TYR A 1 491 ? -14.401 -2.077 7.647 1.00 97.25 491 TYR A N 1
ATOM 3756 C CA . TYR A 1 491 ? -15.254 -1.169 6.871 1.00 97.25 491 TYR A CA 1
ATOM 3757 C C . TYR A 1 491 ? -15.724 -1.748 5.531 1.00 97.25 491 TYR A C 1
ATOM 3759 O O . TYR A 1 491 ? -16.837 -1.442 5.115 1.00 97.25 491 TYR A O 1
ATOM 3767 N N . TYR A 1 492 ? -14.933 -2.596 4.868 1.00 97.88 492 TYR A N 1
ATOM 3768 C CA . TYR A 1 492 ? -15.287 -3.211 3.578 1.00 97.88 492 TYR A CA 1
ATOM 3769 C C . TYR A 1 492 ? -15.699 -4.680 3.698 1.00 97.88 492 TYR A C 1
ATOM 3771 O O . TYR A 1 492 ? -16.323 -5.211 2.787 1.00 97.88 492 TYR A O 1
ATOM 3779 N N . GLY A 1 493 ? -15.392 -5.356 4.806 1.00 97.06 493 GLY A N 1
ATOM 3780 C CA . GLY A 1 493 ? -15.754 -6.759 4.992 1.00 97.06 493 GLY A CA 1
ATOM 3781 C C . GLY A 1 493 ? -14.861 -7.693 4.178 1.00 97.06 493 GLY A C 1
ATOM 3782 O O . GLY A 1 493 ? -13.733 -7.961 4.586 1.00 97.06 493 GLY A O 1
ATOM 3783 N N . ASN A 1 494 ? -15.374 -8.222 3.065 1.00 97.94 494 ASN A N 1
ATOM 3784 C CA . ASN A 1 494 ? -14.636 -9.167 2.228 1.00 97.94 494 ASN A CA 1
ATOM 3785 C C . ASN A 1 494 ? -13.661 -8.411 1.318 1.00 97.94 494 ASN A C 1
ATOM 3787 O O . ASN A 1 494 ? -14.077 -7.635 0.458 1.00 97.94 494 ASN A O 1
ATOM 3791 N N . VAL A 1 495 ? -12.363 -8.660 1.464 1.00 98.38 495 VAL A N 1
ATOM 3792 C CA . VAL A 1 495 ? -11.308 -7.932 0.747 1.00 98.38 495 VAL A CA 1
ATOM 3793 C C . VAL A 1 495 ? -10.216 -8.890 0.269 1.00 98.38 495 VAL A C 1
ATOM 3795 O O . VAL A 1 495 ? -9.991 -9.913 0.915 1.00 98.38 495 VAL A O 1
ATOM 3798 N N . PRO A 1 496 ? -9.545 -8.619 -0.862 1.00 98.00 496 PRO A N 1
ATOM 3799 C CA . PRO A 1 496 ? -8.449 -9.459 -1.324 1.00 98.00 496 PRO A CA 1
ATOM 3800 C C . PRO A 1 496 ? -7.233 -9.368 -0.395 1.00 98.00 496 PRO A C 1
ATOM 3802 O O . PRO A 1 496 ? -6.846 -8.275 0.032 1.00 98.00 496 PRO A O 1
ATOM 3805 N N . ILE A 1 497 ? -6.600 -10.513 -0.129 1.00 98.25 497 ILE A N 1
ATOM 3806 C CA . ILE A 1 497 ? -5.302 -10.590 0.550 1.00 98.25 497 ILE A CA 1
ATOM 3807 C C . ILE A 1 497 ? -4.200 -10.528 -0.513 1.00 98.25 497 ILE A C 1
ATOM 3809 O O . ILE A 1 497 ? -3.973 -11.481 -1.252 1.00 98.25 497 ILE A O 1
ATOM 3813 N N . GLN A 1 498 ? -3.513 -9.392 -0.586 1.00 95.00 498 GLN A N 1
ATOM 3814 C CA . GLN A 1 498 ? -2.374 -9.163 -1.469 1.00 95.00 498 GLN A CA 1
ATOM 3815 C C . GLN A 1 498 ? -1.061 -9.491 -0.739 1.00 95.00 498 GLN A C 1
ATOM 3817 O O . GLN A 1 498 ? -0.700 -8.816 0.232 1.00 95.00 498 GLN A O 1
ATOM 3822 N N . ASN A 1 499 ? -0.336 -10.497 -1.239 1.00 89.69 499 ASN A N 1
ATOM 3823 C CA . ASN A 1 499 ? 0.968 -10.916 -0.709 1.00 89.69 499 ASN A CA 1
ATOM 3824 C C . ASN A 1 499 ? 2.165 -10.369 -1.502 1.00 89.69 499 ASN A C 1
ATOM 3826 O O . ASN A 1 499 ? 3.259 -10.292 -0.946 1.00 89.69 499 ASN A O 1
ATOM 3830 N N . ASP A 1 500 ? 1.959 -9.964 -2.757 1.00 86.94 500 ASP A N 1
ATOM 3831 C CA . ASP A 1 500 ? 3.000 -9.401 -3.623 1.00 86.94 500 ASP A CA 1
ATOM 3832 C C . ASP A 1 500 ? 2.937 -7.862 -3.670 1.00 86.94 500 ASP A C 1
ATOM 3834 O O . ASP A 1 500 ? 1.994 -7.240 -3.178 1.00 86.94 500 ASP A O 1
ATOM 3838 N N . VAL A 1 501 ? 3.948 -7.215 -4.242 1.00 86.31 501 VAL A N 1
ATOM 3839 C CA . VAL A 1 501 ? 4.022 -5.761 -4.433 1.00 86.31 501 VAL A CA 1
ATOM 3840 C C . VAL A 1 501 ? 2.937 -5.273 -5.387 1.00 86.31 501 VAL A C 1
ATOM 3842 O O . VAL A 1 501 ? 2.395 -4.194 -5.184 1.00 86.31 501 VAL A O 1
ATOM 3845 N N . VAL A 1 502 ? 2.576 -6.069 -6.391 1.00 83.81 502 VAL A N 1
ATOM 3846 C CA . VAL A 1 502 ? 1.507 -5.737 -7.336 1.00 83.81 502 VAL A CA 1
ATOM 3847 C C . VAL A 1 502 ? 0.300 -6.624 -7.066 1.00 83.81 502 VAL A C 1
ATOM 3849 O O . VAL A 1 502 ? 0.426 -7.819 -6.811 1.00 83.81 502 VAL A O 1
ATOM 3852 N N . MET A 1 503 ? -0.889 -6.029 -7.109 1.00 85.88 503 MET A N 1
ATOM 3853 C CA . MET A 1 503 ? -2.133 -6.782 -7.036 1.00 85.88 503 MET A CA 1
ATOM 3854 C C . MET A 1 503 ? -2.332 -7.567 -8.337 1.00 85.88 503 MET A C 1
ATOM 3856 O O . MET A 1 503 ? -2.437 -6.977 -9.412 1.00 85.88 503 MET A O 1
ATOM 3860 N N . GLU A 1 504 ? -2.385 -8.893 -8.237 1.00 86.75 504 GLU A N 1
ATOM 3861 C CA . GLU A 1 504 ? -2.545 -9.779 -9.391 1.00 86.75 504 GLU A CA 1
ATOM 3862 C C . GLU A 1 504 ? -3.896 -9.574 -10.093 1.00 86.75 504 GLU A C 1
ATOM 3864 O O . GLU A 1 504 ? -4.930 -9.393 -9.450 1.00 86.75 504 GLU A O 1
ATOM 3869 N N . ALA A 1 505 ? -3.915 -9.676 -11.427 1.00 82.88 505 ALA A N 1
ATOM 3870 C CA . ALA A 1 505 ? -5.132 -9.482 -12.223 1.00 82.88 505 ALA A CA 1
ATOM 3871 C C . ALA A 1 505 ? -6.268 -10.466 -11.863 1.00 82.88 505 ALA A C 1
ATOM 3873 O O . ALA A 1 505 ? -7.445 -10.128 -11.988 1.00 82.88 505 ALA A O 1
ATOM 3874 N N . GLY A 1 506 ? -5.914 -11.675 -11.409 1.00 88.38 506 GLY A N 1
ATOM 3875 C CA . GLY A 1 506 ? -6.847 -12.735 -11.016 1.00 88.38 506 GLY A CA 1
ATOM 3876 C C . GLY A 1 506 ? -7.242 -12.736 -9.537 1.00 88.38 506 GLY A C 1
ATOM 3877 O O . GLY A 1 506 ? -7.851 -13.706 -9.088 1.00 88.38 506 GLY A O 1
ATOM 3878 N N . ILE A 1 507 ? -6.879 -11.706 -8.766 1.00 94.25 507 ILE A N 1
ATOM 3879 C CA . ILE A 1 507 ? -7.156 -11.671 -7.328 1.00 94.25 507 ILE A CA 1
ATOM 3880 C C . ILE A 1 507 ? -8.669 -11.639 -7.047 1.00 94.25 507 ILE A C 1
ATOM 3882 O O . ILE A 1 507 ? -9.448 -11.007 -7.763 1.00 94.25 507 ILE A O 1
ATOM 3886 N N . VAL A 1 508 ? -9.085 -12.309 -5.973 1.00 97.25 508 VAL A N 1
ATOM 3887 C CA . VAL A 1 508 ? -10.488 -12.405 -5.536 1.00 97.25 508 VAL A CA 1
ATOM 3888 C C . VAL A 1 508 ? -10.640 -11.898 -4.105 1.00 97.25 508 VAL A C 1
ATOM 3890 O O . VAL A 1 508 ? -9.670 -11.890 -3.344 1.00 97.25 508 VAL A O 1
ATOM 3893 N N . ASN A 1 509 ? -11.849 -11.492 -3.699 1.00 96.94 509 ASN A N 1
ATOM 3894 C CA . ASN A 1 509 ? -12.090 -11.163 -2.291 1.00 96.94 509 ASN A CA 1
ATOM 3895 C C . ASN A 1 509 ? -11.911 -12.410 -1.418 1.00 96.94 509 ASN A C 1
ATOM 3897 O O . ASN A 1 509 ? -12.563 -13.428 -1.646 1.00 96.94 509 ASN A O 1
ATOM 3901 N N . SER A 1 510 ? -11.122 -12.291 -0.356 1.00 98.31 510 SER A N 1
ATOM 3902 C CA . SER A 1 510 ? -11.193 -13.207 0.776 1.00 98.31 510 SER A CA 1
ATOM 3903 C C . SER A 1 510 ? -12.346 -12.783 1.685 1.00 98.31 510 SER A C 1
ATOM 3905 O O . SER A 1 510 ? -12.642 -11.595 1.847 1.00 98.31 510 SER A O 1
ATOM 3907 N N . SER A 1 511 ? -13.029 -13.753 2.279 1.00 98.25 511 SER A N 1
ATOM 3908 C CA . SER A 1 511 ? -14.074 -13.497 3.262 1.00 98.25 511 SER A CA 1
ATOM 3909 C C . SER A 1 511 ? -13.512 -12.779 4.489 1.00 98.25 511 SER A C 1
ATOM 3911 O O . SER A 1 511 ? -12.349 -12.952 4.856 1.00 98.25 511 SER A O 1
ATOM 3913 N N . LYS A 1 512 ? -14.361 -12.024 5.193 1.00 97.50 512 LYS A N 1
ATOM 3914 C CA . LYS A 1 512 ? -14.001 -11.383 6.467 1.00 97.50 512 LYS A CA 1
ATOM 3915 C C . LYS A 1 512 ? -13.325 -12.357 7.450 1.00 97.50 512 LYS A C 1
ATOM 3917 O O . LYS A 1 512 ? -12.378 -11.978 8.133 1.00 97.50 512 LYS A O 1
ATOM 3922 N N . GLN A 1 513 ? -13.790 -13.608 7.497 1.00 98.38 513 GLN A N 1
ATOM 3923 C CA . GLN A 1 513 ? -13.209 -14.643 8.353 1.00 98.38 513 GLN A CA 1
ATOM 3924 C C . GLN A 1 513 ? -11.799 -15.043 7.897 1.00 98.38 513 GLN A C 1
ATOM 3926 O O . GLN A 1 513 ? -10.914 -15.174 8.734 1.00 98.38 513 GLN A O 1
ATOM 3931 N N . GLU A 1 514 ? -11.570 -15.222 6.596 1.00 98.69 514 GLU A N 1
ATOM 3932 C CA . GLU A 1 514 ? -10.242 -15.560 6.062 1.00 98.69 514 GLU A CA 1
ATOM 3933 C C . GLU A 1 514 ? -9.234 -14.433 6.306 1.00 98.69 514 GLU A C 1
ATOM 3935 O O . GLU A 1 514 ? -8.112 -14.695 6.732 1.00 98.69 514 GLU A O 1
ATOM 3940 N N . VAL A 1 515 ? -9.651 -13.176 6.125 1.00 98.75 515 VAL A N 1
ATOM 3941 C CA . VAL A 1 515 ? -8.815 -12.003 6.428 1.00 98.75 515 VAL A CA 1
ATOM 3942 C C . VAL A 1 515 ? -8.479 -11.944 7.920 1.00 98.75 515 VAL A C 1
ATOM 3944 O O . VAL A 1 515 ? -7.333 -11.681 8.282 1.00 98.75 515 VAL A O 1
ATOM 3947 N N . TYR A 1 516 ? -9.445 -12.235 8.797 1.00 98.75 516 TYR A N 1
ATOM 3948 C CA . TYR A 1 516 ? -9.206 -12.335 10.236 1.00 98.75 516 TYR A CA 1
ATOM 3949 C C . TYR A 1 516 ? -8.195 -13.435 10.591 1.00 98.75 516 TYR A C 1
ATOM 3951 O O . TYR A 1 516 ? -7.267 -13.177 11.358 1.00 98.75 516 TYR A O 1
ATOM 3959 N N . GLU A 1 517 ? -8.342 -14.641 10.038 1.00 98.75 517 GLU A N 1
ATOM 3960 C CA . GLU A 1 517 ? -7.408 -15.744 10.298 1.00 98.75 517 GLU A CA 1
ATOM 3961 C C . GLU A 1 517 ? -6.000 -15.424 9.791 1.00 98.75 517 GLU A C 1
ATOM 3963 O O . GLU A 1 517 ? -5.026 -15.681 10.497 1.00 98.75 517 GLU A O 1
ATOM 3968 N N . TYR A 1 518 ? -5.896 -14.773 8.631 1.00 98.69 518 TYR A N 1
ATOM 3969 C CA . TYR A 1 518 ? -4.633 -14.265 8.110 1.00 98.69 518 TYR A CA 1
ATOM 3970 C C . TYR A 1 518 ? -3.987 -13.245 9.061 1.00 98.69 518 TYR A C 1
ATOM 3972 O O . TYR A 1 518 ? -2.833 -13.413 9.446 1.00 98.69 518 TYR A O 1
ATOM 3980 N N . ILE A 1 519 ? -4.735 -12.233 9.525 1.00 98.75 519 ILE A N 1
ATOM 3981 C CA . ILE A 1 519 ? -4.251 -11.260 10.522 1.00 98.75 519 ILE A CA 1
ATOM 3982 C C . ILE A 1 519 ? -3.777 -11.975 11.796 1.00 98.75 519 ILE A C 1
ATOM 3984 O O . ILE A 1 519 ? -2.707 -11.670 12.325 1.00 98.75 519 ILE A O 1
ATOM 3988 N N . LYS A 1 520 ? -4.573 -12.923 12.306 1.00 98.62 520 LYS A N 1
ATOM 3989 C CA . LYS A 1 520 ? -4.272 -13.669 13.534 1.00 98.62 520 LYS A CA 1
ATOM 3990 C C . LYS A 1 520 ? -2.980 -14.466 13.397 1.00 98.62 520 LYS A C 1
ATOM 3992 O O . LYS A 1 520 ? -2.149 -14.428 14.306 1.00 98.62 520 LYS A O 1
ATOM 3997 N N . GLN A 1 521 ? -2.820 -15.173 12.282 1.00 98.44 521 GLN A N 1
ATOM 3998 C CA . GLN A 1 521 ? -1.614 -15.925 11.973 1.00 98.44 521 GLN A CA 1
ATOM 3999 C C . GLN A 1 521 ? -0.401 -14.994 11.888 1.00 98.44 521 GLN A C 1
ATOM 4001 O O . GLN A 1 521 ? 0.564 -15.200 12.624 1.00 98.44 521 GLN A O 1
ATOM 4006 N N . GLU A 1 522 ? -0.482 -13.939 11.070 1.00 97.94 522 GLU A N 1
ATOM 4007 C CA . GLU A 1 522 ? 0.606 -12.977 10.866 1.00 97.94 522 GLU A CA 1
ATOM 4008 C C . GLU A 1 522 ? 1.114 -12.411 12.192 1.00 97.94 522 GLU A C 1
ATOM 4010 O O . GLU A 1 522 ? 2.313 -12.432 12.452 1.00 97.94 522 GLU A O 1
ATOM 4015 N N . LEU A 1 523 ? 0.204 -11.944 13.052 1.00 98.25 523 LEU A N 1
ATOM 4016 C CA . LEU A 1 523 ? 0.566 -11.331 14.327 1.00 98.25 523 LEU A CA 1
ATOM 4017 C C . LEU A 1 523 ? 1.103 -12.344 15.351 1.00 98.25 523 LEU A C 1
ATOM 4019 O O . LEU A 1 523 ? 1.975 -12.000 16.147 1.00 98.25 523 LEU A O 1
ATOM 4023 N N . THR A 1 524 ? 0.605 -13.583 15.338 1.00 96.88 524 THR A N 1
ATOM 4024 C CA . THR A 1 524 ? 1.063 -14.632 16.265 1.00 96.88 524 THR A CA 1
ATOM 4025 C C . THR A 1 524 ? 2.476 -15.099 15.920 1.00 96.88 524 THR A C 1
ATOM 4027 O O . THR A 1 524 ? 3.297 -15.287 16.815 1.00 96.88 524 THR A O 1
ATOM 4030 N N . GLU A 1 525 ? 2.783 -15.267 14.632 1.00 97.44 525 GLU A N 1
ATOM 4031 C CA . GLU A 1 525 ? 4.094 -15.745 14.182 1.00 97.44 525 GLU A CA 1
ATOM 4032 C C . GLU A 1 525 ? 5.218 -14.742 14.465 1.00 97.44 525 GLU A C 1
ATOM 4034 O O . GLU A 1 525 ? 6.330 -15.148 14.792 1.00 97.44 525 GLU A O 1
ATOM 4039 N N . ILE A 1 526 ? 4.935 -13.439 14.387 1.00 97.31 526 ILE A N 1
ATOM 4040 C CA . ILE A 1 526 ? 5.944 -12.386 14.584 1.00 97.31 526 ILE A CA 1
ATOM 4041 C C . ILE A 1 526 ? 6.163 -11.987 16.045 1.00 97.31 526 ILE A C 1
ATOM 4043 O O . ILE A 1 526 ? 7.077 -11.213 16.320 1.00 97.31 526 ILE A O 1
ATOM 4047 N N . GLN A 1 527 ? 5.346 -12.471 16.987 1.00 94.69 527 GLN A N 1
ATOM 4048 C CA . GLN A 1 527 ? 5.326 -11.989 18.377 1.00 94.69 527 GLN A CA 1
ATOM 4049 C C . GLN A 1 527 ? 6.716 -11.991 19.037 1.00 94.69 527 GLN A C 1
ATOM 4051 O O . GLN A 1 527 ? 7.066 -11.048 19.745 1.00 94.69 527 GLN A O 1
ATOM 4056 N N . ASN A 1 528 ? 7.516 -13.033 18.784 1.00 94.56 528 ASN A N 1
ATOM 4057 C CA . ASN A 1 528 ? 8.858 -13.190 19.358 1.00 94.56 528 ASN A CA 1
ATOM 4058 C C . ASN A 1 528 ? 9.945 -12.401 18.610 1.00 94.56 528 ASN A C 1
ATOM 4060 O O . ASN A 1 528 ? 11.010 -12.157 19.175 1.00 94.56 528 ASN A O 1
ATOM 4064 N N . ASP A 1 529 ? 9.683 -12.009 17.362 1.00 95.81 529 ASP A N 1
ATOM 4065 C CA . ASP A 1 529 ? 10.593 -11.210 16.539 1.00 95.81 529 ASP A CA 1
ATOM 4066 C C . ASP A 1 529 ? 10.358 -9.701 16.715 1.00 95.81 529 ASP A C 1
ATOM 4068 O O . ASP A 1 529 ? 11.198 -8.894 16.317 1.00 95.81 529 ASP A O 1
ATOM 4072 N N . MET A 1 530 ? 9.237 -9.293 17.319 1.00 94.31 530 MET A N 1
ATOM 4073 C CA . MET A 1 530 ? 8.960 -7.889 17.622 1.00 94.31 530 MET A CA 1
ATOM 4074 C C . MET A 1 530 ? 9.934 -7.328 18.673 1.00 94.31 530 MET A C 1
ATOM 4076 O O . MET A 1 530 ? 10.312 -8.029 19.616 1.00 94.31 530 MET A O 1
ATOM 4080 N N . PRO A 1 531 ? 10.294 -6.031 18.594 1.00 90.44 531 PRO A N 1
ATOM 4081 C CA . PRO A 1 531 ? 11.004 -5.358 19.676 1.00 90.44 531 PRO A CA 1
ATOM 4082 C C . PRO A 1 531 ? 10.266 -5.499 21.017 1.00 90.44 531 PRO A C 1
ATOM 4084 O O . PRO A 1 531 ? 9.036 -5.448 21.076 1.00 90.44 531 PRO A O 1
ATOM 4087 N N . GLY A 1 532 ? 11.009 -5.650 22.114 1.00 85.81 532 GLY A N 1
ATOM 4088 C CA . GLY A 1 532 ? 10.414 -5.682 23.452 1.00 85.81 532 GLY A CA 1
ATOM 4089 C C . GLY A 1 532 ? 9.757 -4.348 23.820 1.00 85.81 532 GLY A C 1
ATOM 4090 O O . GLY A 1 532 ? 10.210 -3.288 23.391 1.00 85.81 532 GLY A O 1
ATOM 4091 N N . ALA A 1 533 ? 8.703 -4.399 24.639 1.00 79.88 533 ALA A N 1
ATOM 4092 C CA . ALA A 1 533 ? 7.933 -3.225 25.042 1.00 79.88 533 ALA A CA 1
ATOM 4093 C C . ALA A 1 533 ? 8.792 -2.071 25.586 1.00 79.88 533 ALA A C 1
ATOM 4095 O O . ALA A 1 533 ? 9.362 -2.150 26.682 1.00 79.88 533 ALA A O 1
ATOM 4096 N N . ASN A 1 534 ? 8.802 -0.968 24.842 1.00 71.94 534 ASN A N 1
ATOM 4097 C CA . ASN A 1 534 ? 9.384 0.310 25.214 1.00 71.94 534 ASN A CA 1
ATOM 4098 C C . ASN A 1 534 ? 8.305 1.402 25.211 1.00 71.94 534 ASN A C 1
ATOM 4100 O O . ASN A 1 534 ? 7.439 1.450 24.344 1.00 71.94 534 ASN A O 1
ATOM 4104 N N . THR A 1 535 ? 8.333 2.275 26.215 1.00 67.06 535 THR A N 1
ATOM 4105 C CA . THR A 1 535 ? 7.393 3.397 26.330 1.00 67.06 535 THR A CA 1
ATOM 4106 C C . THR A 1 535 ? 8.093 4.707 25.986 1.00 67.06 535 THR A C 1
ATOM 4108 O O . THR A 1 535 ? 9.303 4.836 26.165 1.00 67.06 535 THR A O 1
ATOM 4111 N N . GLY A 1 536 ? 7.343 5.682 25.467 1.00 61.38 536 GLY A N 1
ATOM 4112 C CA . GLY A 1 536 ? 7.867 7.014 25.136 1.00 61.38 536 GLY A CA 1
ATOM 4113 C C . GLY A 1 536 ? 8.500 7.160 23.746 1.00 61.38 536 GLY A C 1
ATOM 4114 O O . GLY A 1 536 ? 8.818 8.282 23.366 1.00 61.38 536 GLY A O 1
ATOM 4115 N N . ASN A 1 537 ? 8.631 6.080 22.965 1.00 72.25 537 ASN A N 1
ATOM 4116 C CA . ASN A 1 537 ? 8.932 6.154 21.532 1.00 72.25 537 ASN A CA 1
ATOM 4117 C C . ASN A 1 537 ? 7.686 5.778 20.723 1.00 72.25 537 ASN A C 1
ATOM 4119 O O . ASN A 1 537 ? 7.478 4.612 20.402 1.00 72.25 537 ASN A O 1
ATOM 4123 N N . LEU A 1 538 ? 6.847 6.773 20.423 1.00 74.31 538 LEU A N 1
ATOM 4124 C CA . LEU A 1 538 ? 5.551 6.555 19.774 1.00 74.31 538 LEU A CA 1
ATOM 4125 C C . LEU A 1 538 ? 5.671 5.856 18.409 1.00 74.31 538 LEU A C 1
ATOM 4127 O O . LEU A 1 538 ? 4.812 5.049 18.062 1.00 74.31 538 LEU A O 1
ATOM 4131 N N . GLY A 1 539 ? 6.751 6.129 17.670 1.00 66.81 539 GLY A N 1
ATOM 4132 C CA . GLY A 1 539 ? 6.979 5.592 16.329 1.00 66.81 539 GLY A CA 1
ATOM 4133 C C . GLY A 1 539 ? 7.579 4.185 16.280 1.00 66.81 539 GLY A C 1
ATOM 4134 O O . GLY A 1 539 ? 7.752 3.663 15.184 1.00 66.81 539 GLY A O 1
ATOM 4135 N N . GLN A 1 540 ? 7.914 3.565 17.418 1.00 75.31 540 GLN A N 1
ATOM 4136 C CA . GLN A 1 540 ? 8.501 2.225 17.439 1.00 75.31 540 GLN A CA 1
ATOM 4137 C C . GLN A 1 540 ? 7.480 1.182 17.881 1.00 75.31 540 GLN A C 1
ATOM 4139 O O . GLN A 1 540 ? 6.997 1.197 19.012 1.00 75.31 540 GLN A O 1
ATOM 4144 N N . LEU A 1 541 ? 7.188 0.238 16.988 1.00 89.12 541 LEU A N 1
ATOM 4145 C CA . LEU A 1 541 ? 6.309 -0.881 17.294 1.00 89.12 541 LEU A CA 1
ATOM 4146 C C . LEU A 1 541 ? 7.021 -1.896 18.190 1.00 89.12 541 LEU A C 1
ATOM 4148 O O . LEU A 1 541 ? 8.214 -2.159 18.038 1.00 89.12 541 LEU A O 1
ATOM 4152 N N . ASN A 1 542 ? 6.269 -2.506 19.099 1.00 89.69 542 ASN A N 1
ATOM 4153 C CA . ASN A 1 542 ? 6.780 -3.506 20.027 1.00 89.69 542 ASN A CA 1
ATOM 4154 C C . ASN A 1 542 ? 5.817 -4.696 20.157 1.00 89.69 542 ASN A C 1
ATOM 4156 O O . ASN A 1 542 ? 4.742 -4.715 19.568 1.00 89.69 542 ASN A O 1
ATOM 4160 N N . ASN A 1 543 ? 6.186 -5.702 20.938 1.00 92.81 543 ASN A N 1
ATOM 4161 C CA . ASN A 1 543 ? 5.386 -6.913 21.118 1.00 92.81 543 ASN A CA 1
ATOM 4162 C C . ASN A 1 543 ? 4.015 -6.701 21.803 1.00 92.81 543 ASN A C 1
ATOM 4164 O O . ASN A 1 543 ? 3.160 -7.575 21.738 1.00 92.81 543 ASN A O 1
ATOM 4168 N N . LEU A 1 544 ? 3.761 -5.564 22.459 1.00 95.00 544 LEU A N 1
ATOM 4169 C CA . LEU A 1 544 ? 2.423 -5.243 22.980 1.00 95.00 544 LEU A CA 1
ATOM 4170 C C . LEU A 1 544 ? 1.535 -4.586 21.920 1.00 95.00 544 LEU A C 1
ATOM 4172 O O . LEU A 1 544 ? 0.310 -4.646 22.027 1.00 95.00 544 LEU A O 1
ATOM 4176 N N . PHE A 1 545 ? 2.128 -3.994 20.881 1.00 94.50 545 PHE A N 1
ATOM 4177 C CA . PHE A 1 545 ? 1.385 -3.497 19.727 1.00 94.50 545 PHE A CA 1
ATOM 4178 C C . PHE A 1 545 ? 0.692 -4.640 18.976 1.00 94.50 545 PHE A C 1
ATOM 4180 O O . PHE A 1 545 ? -0.485 -4.528 18.640 1.00 94.50 545 PHE A O 1
ATOM 4187 N N . THR A 1 546 ? 1.373 -5.767 18.770 1.00 96.38 546 THR A N 1
ATOM 4188 C CA . THR A 1 546 ? 0.785 -6.964 18.149 1.00 96.38 546 THR A CA 1
ATOM 4189 C C . THR A 1 546 ? -0.359 -7.531 18.988 1.00 96.38 546 THR A C 1
ATOM 4191 O O . THR A 1 546 ? -1.435 -7.767 18.440 1.00 96.38 546 THR A O 1
ATOM 4194 N N . SER A 1 547 ? -0.208 -7.642 20.314 1.00 97.69 547 SER A N 1
ATOM 4195 C CA . SER A 1 547 ? -1.302 -8.051 21.214 1.00 97.69 547 SER A CA 1
ATOM 4196 C C . SER A 1 547 ? -2.485 -7.071 21.174 1.00 97.69 547 SER A C 1
ATOM 4198 O O . SER A 1 547 ? -3.647 -7.487 21.149 1.00 97.69 547 SER A O 1
ATOM 4200 N N . ALA A 1 548 ? -2.221 -5.763 21.084 1.00 98.00 548 ALA A N 1
ATOM 4201 C CA . ALA A 1 548 ? -3.262 -4.756 20.903 1.00 98.00 548 ALA A CA 1
ATOM 4202 C C . ALA A 1 548 ? -4.016 -4.946 19.573 1.00 98.00 548 ALA A C 1
ATOM 4204 O O . ALA A 1 548 ? -5.249 -4.989 19.577 1.00 98.00 548 ALA A O 1
ATOM 4205 N N . LEU A 1 549 ? -3.308 -5.136 18.454 1.00 98.31 549 LEU A N 1
ATOM 4206 C CA . LEU A 1 549 ? -3.921 -5.423 17.152 1.00 98.31 549 LEU A CA 1
ATOM 4207 C C . LEU A 1 549 ? -4.729 -6.726 17.159 1.00 98.31 549 LEU A C 1
ATOM 4209 O O . LEU A 1 549 ? -5.848 -6.736 16.646 1.00 98.31 549 LEU A O 1
ATOM 4213 N N . LEU A 1 550 ? -4.218 -7.796 17.782 1.00 98.56 550 LEU A N 1
ATOM 4214 C CA . LEU A 1 550 ? -4.945 -9.060 17.950 1.00 98.56 550 LEU A CA 1
ATOM 4215 C C . LEU A 1 550 ? -6.269 -8.839 18.680 1.00 98.56 550 LEU A C 1
ATOM 4217 O O . LEU A 1 550 ? -7.299 -9.348 18.242 1.00 98.56 550 LEU A O 1
ATOM 4221 N N . SER A 1 551 ? -6.263 -8.051 19.760 1.00 98.75 551 SER A N 1
ATOM 4222 C CA . SER A 1 551 ? -7.484 -7.752 20.512 1.00 98.75 551 SER A CA 1
ATOM 4223 C C . SER A 1 551 ? -8.520 -6.999 19.665 1.00 98.75 551 SER A C 1
ATOM 4225 O O . SER A 1 551 ? -9.704 -7.343 19.695 1.00 98.75 551 SER A O 1
ATOM 4227 N N . LYS A 1 552 ? -8.071 -6.040 18.839 1.00 98.38 552 LYS A N 1
ATOM 4228 C CA . LYS A 1 552 ? -8.914 -5.272 17.908 1.00 98.38 552 LYS A CA 1
ATOM 4229 C C . LYS A 1 552 ? -9.493 -6.167 16.809 1.00 98.38 552 LYS A C 1
ATOM 4231 O O . LYS A 1 552 ? -10.705 -6.165 16.599 1.00 98.38 552 LYS A O 1
ATOM 4236 N N . ALA A 1 553 ? -8.652 -6.968 16.149 1.00 98.50 553 ALA A N 1
ATOM 4237 C CA . ALA A 1 553 ? -9.066 -7.904 15.103 1.00 98.50 553 ALA A CA 1
ATOM 4238 C C . ALA A 1 553 ? -10.076 -8.933 15.634 1.00 98.50 553 ALA A C 1
ATOM 4240 O O . ALA A 1 553 ? -11.131 -9.144 15.034 1.00 98.50 553 ALA A O 1
ATOM 4241 N N . ALA A 1 554 ? -9.783 -9.523 16.797 1.00 98.69 554 ALA A N 1
ATOM 4242 C CA . ALA A 1 554 ? -10.642 -10.502 17.449 1.00 98.69 554 ALA A CA 1
ATOM 4243 C C . ALA A 1 554 ? -11.996 -9.899 17.837 1.00 98.69 554 ALA A C 1
ATOM 4245 O O . ALA A 1 554 ? -13.033 -10.494 17.546 1.00 98.69 554 ALA A O 1
ATOM 4246 N N . LEU A 1 555 ? -12.023 -8.685 18.402 1.00 98.44 555 LEU A N 1
ATOM 4247 C CA . LEU A 1 555 ? -13.284 -8.017 18.726 1.00 98.44 555 LEU A CA 1
ATOM 4248 C C . LEU A 1 555 ? -14.107 -7.708 17.467 1.00 98.44 555 LEU A C 1
ATOM 4250 O O . LEU A 1 555 ? -15.316 -7.958 17.451 1.00 98.44 555 LEU A O 1
ATOM 4254 N N . ALA A 1 556 ? -13.470 -7.207 16.404 1.00 96.88 556 ALA A N 1
ATOM 4255 C CA . ALA A 1 556 ? -14.122 -6.914 15.126 1.00 96.88 556 ALA A CA 1
ATOM 4256 C C . ALA A 1 556 ? -14.727 -8.167 14.466 1.00 96.88 556 ALA A C 1
ATOM 4258 O O . ALA A 1 556 ? -15.739 -8.064 13.756 1.00 96.88 556 ALA A O 1
ATOM 4259 N N . ASN A 1 557 ? -14.143 -9.340 14.732 1.00 97.31 557 ASN A N 1
ATOM 4260 C CA . ASN A 1 557 ? -14.637 -10.644 14.294 1.00 97.31 557 ASN A CA 1
ATOM 4261 C C . ASN A 1 557 ? -15.504 -11.381 15.338 1.00 97.31 557 ASN A C 1
ATOM 4263 O O . ASN A 1 557 ? -15.983 -12.480 15.079 1.00 97.31 557 ASN A O 1
ATOM 4267 N N . LYS A 1 558 ? -15.763 -10.768 16.503 1.00 97.50 558 LYS A N 1
ATOM 4268 C CA . LYS A 1 558 ? -16.521 -11.347 17.631 1.00 97.50 558 LYS A CA 1
ATOM 4269 C C . LYS A 1 558 ? -15.892 -12.609 18.251 1.00 97.50 558 LYS A C 1
ATOM 4271 O O . LYS A 1 558 ? -16.584 -13.351 18.947 1.00 97.50 558 LYS A O 1
ATOM 4276 N N . ASP A 1 559 ? -14.587 -12.823 18.084 1.00 98.44 559 ASP A N 1
ATOM 4277 C CA . ASP A 1 559 ? -13.826 -13.781 18.895 1.00 98.44 559 ASP A CA 1
ATOM 4278 C C . ASP A 1 559 ? -13.538 -13.157 20.268 1.00 98.44 559 ASP A C 1
ATOM 4280 O O . ASP A 1 559 ? -12.473 -12.600 20.544 1.00 98.44 559 ASP A O 1
ATOM 4284 N N . TYR A 1 560 ? -14.546 -13.201 21.138 1.00 98.56 560 TYR A N 1
ATOM 4285 C CA . TYR A 1 560 ? -14.468 -12.589 22.462 1.00 98.56 560 TYR A CA 1
ATOM 4286 C C . TYR A 1 560 ? -13.460 -13.288 23.381 1.00 98.56 560 TYR A C 1
ATOM 4288 O O . TYR A 1 560 ? -12.914 -12.656 24.283 1.00 98.56 560 TYR A O 1
ATOM 4296 N N . THR A 1 561 ? -13.172 -14.572 23.169 1.00 98.44 561 THR A N 1
ATOM 4297 C CA . THR A 1 561 ? -12.185 -15.285 23.985 1.00 98.44 561 THR A CA 1
ATOM 4298 C C . THR A 1 561 ? -10.781 -14.775 23.685 1.00 98.44 561 THR A C 1
ATOM 4300 O O . THR A 1 561 ? -10.062 -14.401 24.617 1.00 98.44 561 THR A O 1
ATOM 4303 N N . LEU A 1 562 ? -10.406 -14.687 22.405 1.00 98.56 562 LEU A N 1
ATOM 4304 C CA . LEU A 1 562 ? -9.104 -14.153 22.021 1.00 98.56 562 LEU A CA 1
ATOM 4305 C C . LEU A 1 562 ? -8.995 -12.654 22.312 1.00 98.56 562 LEU A C 1
ATOM 4307 O O . LEU A 1 562 ? -7.965 -12.213 22.819 1.00 98.56 562 LEU A O 1
ATOM 4311 N N . ALA A 1 563 ? -10.062 -11.882 22.071 1.00 98.75 563 ALA A N 1
ATOM 4312 C CA . ALA A 1 563 ? -10.085 -10.453 22.379 1.00 98.75 563 ALA A CA 1
ATOM 4313 C C . ALA A 1 563 ? -9.786 -10.187 23.862 1.00 98.75 563 ALA A C 1
ATOM 4315 O O . ALA A 1 563 ? -8.947 -9.344 24.179 1.00 98.75 563 ALA A O 1
ATOM 4316 N N . ALA A 1 564 ? -10.420 -10.939 24.772 1.00 98.69 564 ALA A N 1
ATOM 4317 C CA . ALA A 1 564 ? -10.170 -10.821 26.205 1.00 98.69 564 ALA A CA 1
ATOM 4318 C C . ALA A 1 564 ? -8.729 -11.202 26.577 1.00 98.69 564 ALA A C 1
ATOM 4320 O O . ALA A 1 564 ? -8.109 -10.504 27.376 1.00 98.69 564 ALA A O 1
ATOM 4321 N N . ALA A 1 565 ? -8.197 -12.290 26.012 1.00 98.50 565 ALA A N 1
ATOM 4322 C CA . ALA A 1 565 ? -6.848 -12.764 26.313 1.00 98.50 565 ALA A CA 1
ATOM 4323 C C . ALA A 1 565 ? -5.767 -11.776 25.838 1.00 98.50 565 ALA A C 1
ATOM 4325 O O . ALA A 1 565 ? -4.907 -11.386 26.626 1.00 98.50 565 ALA A O 1
ATOM 4326 N N . ALA A 1 566 ? -5.855 -11.319 24.587 1.00 98.62 566 ALA A N 1
ATOM 4327 C CA . ALA A 1 566 ? -4.891 -10.393 23.997 1.00 98.62 566 ALA A CA 1
ATOM 4328 C C . ALA A 1 566 ? -4.946 -9.001 24.653 1.00 98.62 566 ALA A C 1
ATOM 4330 O O . ALA A 1 566 ? -3.910 -8.406 24.947 1.00 98.62 566 ALA A O 1
ATOM 4331 N N . ALA A 1 567 ? -6.145 -8.498 24.975 1.00 98.75 567 ALA A N 1
ATOM 4332 C CA . ALA A 1 567 ? -6.280 -7.242 25.711 1.00 98.75 567 ALA A CA 1
ATOM 4333 C C . ALA A 1 567 ? -5.706 -7.347 27.135 1.00 98.75 567 ALA A C 1
ATOM 4335 O O . ALA A 1 567 ? -5.031 -6.431 27.609 1.00 98.75 567 ALA A O 1
ATOM 4336 N N . ALA A 1 568 ? -5.923 -8.479 27.813 1.00 98.44 568 ALA A N 1
ATOM 4337 C CA . ALA A 1 568 ? -5.363 -8.721 29.137 1.00 98.44 568 ALA A CA 1
ATOM 4338 C C . ALA A 1 568 ? -3.827 -8.779 29.125 1.00 98.44 568 ALA A C 1
ATOM 4340 O O . ALA A 1 568 ? -3.218 -8.325 30.089 1.00 98.44 568 ALA A O 1
ATOM 4341 N N . GLU A 1 569 ? -3.194 -9.285 28.063 1.00 97.25 569 GLU A N 1
ATOM 4342 C CA . GLU A 1 569 ? -1.731 -9.272 27.915 1.00 97.25 569 GLU A CA 1
ATOM 4343 C C . GLU A 1 569 ? -1.177 -7.841 27.947 1.00 97.25 569 GLU A C 1
ATOM 4345 O O . GLU A 1 569 ? -0.274 -7.534 28.729 1.00 97.25 569 GLU A O 1
ATOM 4350 N N . VAL A 1 570 ? -1.780 -6.936 27.170 1.00 97.50 570 VAL A N 1
ATOM 4351 C CA . VAL A 1 570 ? -1.390 -5.520 27.135 1.00 97.50 570 VAL A CA 1
ATOM 4352 C C . VAL A 1 570 ? -1.610 -4.855 28.492 1.00 97.50 570 VAL A C 1
ATOM 4354 O O . VAL A 1 570 ? -0.701 -4.201 29.005 1.00 97.50 570 VAL A O 1
ATOM 4357 N N . ILE A 1 571 ? -2.782 -5.045 29.104 1.00 97.94 571 ILE A N 1
ATOM 4358 C CA . ILE A 1 571 ? -3.133 -4.425 30.390 1.00 97.94 571 ILE A CA 1
ATOM 4359 C C . ILE A 1 571 ? -2.218 -4.933 31.515 1.00 97.94 571 ILE A C 1
ATOM 4361 O O . ILE A 1 571 ? -1.638 -4.141 32.257 1.00 97.94 571 ILE A O 1
ATOM 4365 N N . ASN A 1 572 ? -2.026 -6.250 31.618 1.00 97.31 572 ASN A N 1
ATOM 4366 C CA . ASN A 1 572 ? -1.247 -6.869 32.693 1.00 97.31 572 ASN A CA 1
ATOM 4367 C C . ASN A 1 572 ? 0.270 -6.689 32.528 1.00 97.31 572 ASN A C 1
ATOM 4369 O O . ASN A 1 572 ? 1.019 -6.943 33.473 1.00 97.31 572 ASN A O 1
ATOM 4373 N N . SER A 1 573 ? 0.738 -6.220 31.365 1.00 94.94 573 SER A N 1
ATOM 4374 C CA . SER A 1 573 ? 2.139 -5.834 31.167 1.00 94.94 573 SER A CA 1
ATOM 4375 C C . SER A 1 573 ? 2.579 -4.689 32.090 1.00 94.94 573 SER A C 1
ATOM 4377 O O . SER A 1 573 ? 3.775 -4.537 32.350 1.00 94.94 573 SER A O 1
ATOM 4379 N N . ASN A 1 574 ? 1.625 -3.873 32.568 1.00 93.56 574 ASN A N 1
ATOM 4380 C CA . ASN A 1 574 ? 1.848 -2.648 33.343 1.00 93.56 574 ASN A CA 1
ATOM 4381 C C . ASN A 1 574 ? 2.814 -1.646 32.674 1.00 93.56 574 ASN A C 1
ATOM 4383 O O . ASN A 1 574 ? 3.436 -0.828 33.353 1.00 93.56 574 ASN A O 1
ATOM 4387 N N . LYS A 1 575 ? 2.979 -1.714 31.344 1.00 92.56 575 LYS A N 1
ATOM 4388 C CA . LYS A 1 575 ? 3.827 -0.779 30.588 1.00 92.56 575 LYS A CA 1
ATOM 4389 C C . LYS A 1 575 ? 3.124 0.545 30.316 1.00 92.56 575 LYS A C 1
ATOM 4391 O O . LYS A 1 575 ? 3.755 1.592 30.406 1.00 92.56 575 LYS A O 1
ATOM 4396 N N . TYR A 1 576 ? 1.830 0.495 30.034 1.00 93.44 576 TYR A N 1
ATOM 4397 C CA . TYR A 1 576 ? 1.005 1.666 29.756 1.00 93.44 576 TYR A CA 1
ATOM 4398 C C . TYR A 1 576 ? 0.155 2.022 30.976 1.00 93.44 576 TYR A C 1
ATOM 4400 O O . TYR A 1 576 ? -0.166 1.154 31.789 1.00 93.44 576 TYR A O 1
ATOM 4408 N N . VAL A 1 577 ? -0.219 3.295 31.105 1.00 93.00 577 VAL A N 1
ATOM 4409 C CA . VAL A 1 577 ? -1.008 3.801 32.239 1.00 93.00 577 VAL A CA 1
ATOM 4410 C C . VAL A 1 577 ? -2.180 4.621 31.716 1.00 93.00 577 VAL A C 1
ATOM 4412 O O . VAL A 1 577 ? -1.992 5.421 30.807 1.00 93.00 577 VAL A O 1
ATOM 4415 N N . LEU A 1 578 ? -3.374 4.427 32.286 1.00 94.00 578 LEU A N 1
ATOM 4416 C CA . LEU A 1 578 ? -4.538 5.265 31.986 1.00 94.00 578 LEU A CA 1
ATOM 4417 C C . LEU A 1 578 ? -4.284 6.687 32.487 1.00 94.00 578 LEU A C 1
ATOM 4419 O O . LEU A 1 578 ? -3.903 6.883 33.643 1.00 94.00 578 LEU A O 1
ATOM 4423 N N . GLU A 1 579 ? -4.521 7.675 31.636 1.00 92.19 579 GLU A N 1
ATOM 4424 C CA . GLU A 1 579 ? -4.330 9.081 31.959 1.00 92.19 579 GLU A CA 1
ATOM 4425 C C . GLU A 1 579 ? -5.649 9.853 31.848 1.00 92.19 579 GLU A C 1
ATOM 4427 O O . GLU A 1 579 ? -6.666 9.364 31.357 1.00 92.19 579 GLU A O 1
ATOM 4432 N N . SER A 1 580 ? -5.655 11.085 32.362 1.00 87.00 580 SER A N 1
ATOM 4433 C CA . SER A 1 580 ? -6.797 11.978 32.161 1.00 87.00 580 SER A CA 1
ATOM 4434 C C . SER A 1 580 ? -6.934 12.356 30.684 1.00 87.00 580 SER A C 1
ATOM 4436 O O . SER A 1 580 ? -5.938 12.426 29.955 1.00 87.00 580 SER A O 1
ATOM 4438 N N . SER A 1 581 ? -8.146 12.721 30.270 1.00 78.88 581 SER A N 1
ATOM 4439 C CA . SER A 1 581 ? -8.446 13.158 28.902 1.00 78.88 581 SER A CA 1
ATOM 4440 C C . SER A 1 581 ? -7.621 14.356 28.413 1.00 78.88 581 SER A C 1
ATOM 4442 O O . SER A 1 581 ? -7.517 14.551 27.210 1.00 78.88 581 SER A O 1
ATOM 4444 N N . ASN A 1 582 ? -7.002 15.151 29.292 1.00 77.88 582 ASN A N 1
ATOM 4445 C CA . ASN A 1 582 ? -6.100 16.231 28.876 1.00 77.88 582 ASN A CA 1
ATOM 4446 C C . ASN A 1 582 ? -4.686 15.727 28.547 1.00 77.88 582 ASN A C 1
ATOM 4448 O O . ASN A 1 582 ? -4.028 16.265 27.661 1.00 77.88 582 ASN A O 1
ATOM 4452 N N . THR A 1 583 ? -4.213 14.699 29.254 1.00 88.31 583 THR A N 1
ATOM 4453 C CA . THR A 1 583 ? -2.846 14.173 29.110 1.00 88.31 583 THR A CA 1
ATOM 4454 C C . THR A 1 583 ? -2.763 13.099 28.027 1.00 88.31 583 THR A C 1
ATOM 4456 O O . THR A 1 583 ? -1.763 13.040 27.310 1.00 88.31 583 THR A O 1
ATOM 4459 N N . ALA A 1 584 ? -3.827 12.304 27.858 1.00 88.44 584 ALA A N 1
ATOM 4460 C CA . ALA A 1 584 ? -3.885 11.171 26.932 1.00 88.44 584 ALA A CA 1
ATOM 4461 C C . ALA A 1 584 ? -3.662 11.545 25.449 1.00 88.44 584 ALA A C 1
ATOM 4463 O O . ALA A 1 584 ? -3.231 10.711 24.659 1.00 88.44 584 ALA A O 1
ATOM 4464 N N . PHE A 1 585 ? -3.905 12.806 25.070 1.00 89.69 585 PHE A N 1
ATOM 4465 C CA . PHE A 1 585 ? -3.724 13.321 23.702 1.00 89.69 585 PHE A CA 1
ATOM 4466 C C . PHE A 1 585 ? -2.467 14.184 23.553 1.00 89.69 585 PHE A C 1
ATOM 4468 O O . PHE A 1 585 ? -2.414 15.102 22.734 1.00 89.69 585 PHE A O 1
ATOM 4475 N N . THR A 1 586 ? -1.439 13.900 24.351 1.00 88.56 586 THR A N 1
ATOM 4476 C CA . THR A 1 586 ? -0.115 14.518 24.228 1.00 88.56 586 THR A CA 1
ATOM 4477 C C . THR A 1 586 ? 0.898 13.503 23.714 1.00 88.56 586 THR A C 1
ATOM 4479 O O . THR A 1 586 ? 0.789 12.309 23.983 1.00 88.56 586 THR A O 1
ATOM 4482 N N . GLN A 1 587 ? 1.939 13.974 23.025 1.00 85.94 587 GLN A N 1
ATOM 4483 C CA . GLN A 1 587 ? 2.998 13.097 22.502 1.00 85.94 587 GLN A CA 1
ATOM 4484 C C . GLN A 1 587 ? 3.809 12.395 23.606 1.00 85.94 587 GLN A C 1
ATOM 4486 O O . GLN A 1 587 ? 4.518 11.428 23.350 1.00 85.94 587 GLN A O 1
ATOM 4491 N N . THR A 1 588 ? 3.715 12.882 24.843 1.00 87.94 588 THR A N 1
ATOM 4492 C CA . THR A 1 588 ? 4.376 12.309 26.021 1.00 87.94 588 THR A CA 1
ATOM 4493 C C . THR A 1 588 ? 3.459 11.399 26.834 1.00 87.94 588 THR A C 1
ATOM 4495 O O . THR A 1 588 ? 3.841 10.980 27.928 1.00 87.94 588 THR A O 1
ATOM 4498 N N . SER A 1 589 ? 2.243 11.134 26.348 1.00 90.38 589 SER A N 1
ATOM 4499 C CA . SER A 1 589 ? 1.277 10.302 27.053 1.00 90.38 589 SER A CA 1
ATOM 4500 C C . SER A 1 589 ? 1.829 8.899 27.291 1.00 90.38 589 SER A C 1
ATOM 4502 O O . SER A 1 589 ? 2.362 8.255 26.386 1.00 90.38 589 SER A O 1
ATOM 4504 N N . LYS A 1 590 ? 1.644 8.401 28.513 1.00 91.69 590 LYS A N 1
ATOM 4505 C CA . LYS A 1 590 ? 1.948 7.010 28.884 1.00 91.69 590 LYS A CA 1
ATOM 4506 C C . LYS A 1 590 ? 0.795 6.056 28.581 1.00 91.69 590 LYS A C 1
ATOM 4508 O O . LYS A 1 590 ? 0.942 4.847 28.758 1.00 91.69 590 LYS A O 1
ATOM 4513 N N . GLU A 1 591 ? -0.338 6.589 28.139 1.00 92.81 591 GLU A N 1
ATOM 4514 C CA . GLU A 1 591 ? -1.488 5.806 27.703 1.00 92.81 591 GLU A CA 1
ATOM 4515 C C . GLU A 1 591 ? -1.356 5.343 26.249 1.00 92.81 591 GLU A C 1
ATOM 4517 O O . GLU A 1 591 ? -1.954 4.339 25.855 1.00 92.81 591 GLU A O 1
ATOM 4522 N N . THR A 1 592 ? -0.575 6.066 25.442 1.00 92.44 592 THR A N 1
ATOM 4523 C CA . THR A 1 592 ? -0.436 5.777 24.016 1.00 92.44 592 THR A CA 1
ATOM 4524 C C . THR A 1 592 ? 0.383 4.509 23.799 1.00 92.44 592 THR A C 1
ATOM 4526 O O . THR A 1 592 ? 1.553 4.436 24.172 1.00 92.44 592 THR A O 1
ATOM 4529 N N . ILE A 1 593 ? -0.242 3.524 23.154 1.00 92.88 593 ILE A N 1
ATOM 4530 C CA . ILE A 1 593 ? 0.395 2.277 22.721 1.00 92.88 593 ILE A CA 1
ATOM 4531 C C . ILE A 1 593 ? 1.075 2.495 21.375 1.00 92.88 593 ILE A C 1
ATOM 4533 O O . ILE A 1 593 ? 2.205 2.052 21.185 1.00 92.88 593 ILE A O 1
ATOM 4537 N N . TRP A 1 594 ? 0.401 3.204 20.466 1.00 92.06 594 TRP A N 1
ATOM 4538 C CA . TRP A 1 594 ? 0.941 3.560 19.161 1.00 92.06 594 TRP A CA 1
ATOM 4539 C C . TRP A 1 594 ? 0.386 4.893 18.651 1.00 92.06 594 TRP A C 1
ATOM 4541 O O . TRP A 1 594 ? -0.806 5.187 18.789 1.00 92.06 594 TRP A O 1
ATOM 4551 N N . GLY A 1 595 ? 1.260 5.692 18.042 1.00 88.69 595 GLY A N 1
ATOM 4552 C CA . GLY A 1 595 ? 0.951 6.967 17.402 1.00 88.69 595 GLY A CA 1
ATOM 4553 C C . GLY A 1 595 ? 2.201 7.555 16.747 1.00 88.69 595 GLY A C 1
ATOM 4554 O O . GLY A 1 595 ? 3.283 6.991 16.847 1.00 88.69 595 GLY A O 1
ATOM 4555 N N . TYR A 1 596 ? 2.086 8.698 16.076 1.00 80.38 596 TYR A N 1
ATOM 4556 C CA . TYR A 1 596 ? 3.242 9.368 15.475 1.00 80.38 596 TYR A CA 1
ATOM 4557 C C . TYR A 1 596 ? 3.180 10.868 15.781 1.00 80.38 596 TYR A C 1
ATOM 4559 O O . TYR A 1 596 ? 2.096 11.450 15.719 1.00 80.38 596 TYR A O 1
ATOM 4567 N N . PRO A 1 597 ? 4.301 11.525 16.135 1.00 72.94 597 PRO A N 1
ATOM 4568 C CA . PRO A 1 597 ? 4.307 12.908 16.624 1.00 72.94 597 PRO A CA 1
ATOM 4569 C C . PRO A 1 597 ? 4.049 13.987 15.546 1.00 72.94 597 PRO A C 1
ATOM 4571 O O . PRO A 1 597 ? 4.408 15.153 15.739 1.00 72.94 597 PRO A O 1
ATOM 4574 N N . SER A 1 598 ? 3.416 13.642 14.421 1.00 75.31 598 SER A N 1
ATOM 4575 C CA . SER A 1 598 ? 3.051 14.597 13.369 1.00 75.31 598 SER A CA 1
ATOM 4576 C C . SER A 1 598 ? 1.993 15.582 13.860 1.00 75.31 598 SER A C 1
ATOM 4578 O O . SER A 1 598 ? 0.969 15.179 14.413 1.00 75.31 598 SER A O 1
ATOM 4580 N N . GLN A 1 599 ? 2.212 16.870 13.604 1.00 75.88 599 GLN A N 1
ATOM 4581 C CA . GLN A 1 599 ? 1.245 17.912 13.937 1.00 75.88 599 GLN A CA 1
ATOM 4582 C C . GLN A 1 599 ? 0.035 17.856 12.995 1.00 75.88 599 GLN A C 1
ATOM 4584 O O . GLN A 1 599 ? 0.148 17.531 11.811 1.00 75.88 599 GLN A O 1
ATOM 4589 N N . PHE A 1 600 ? -1.133 18.197 13.527 1.00 85.06 600 PHE A N 1
ATOM 4590 C CA . PHE A 1 600 ? -2.361 18.329 12.747 1.00 85.06 600 PHE A CA 1
ATOM 4591 C C . PHE A 1 600 ? -2.391 19.653 11.978 1.00 85.06 600 PHE A C 1
ATOM 4593 O O . PHE A 1 600 ? -2.034 20.701 12.522 1.00 85.06 600 PHE A O 1
ATOM 4600 N N . THR A 1 601 ? -2.873 19.613 10.731 1.00 85.38 601 THR A N 1
ATOM 4601 C CA . THR A 1 601 ? -3.266 20.830 10.004 1.00 85.38 601 THR A CA 1
ATOM 4602 C C . THR A 1 601 ? -4.453 21.492 10.707 1.00 85.38 601 THR A C 1
ATOM 4604 O O . THR A 1 601 ? -5.105 20.877 11.555 1.00 85.38 601 THR A O 1
ATOM 4607 N N . ASN A 1 602 ? -4.764 22.747 10.381 1.00 85.25 602 ASN A N 1
ATOM 4608 C CA . ASN A 1 602 ? -5.842 23.477 11.057 1.00 85.25 602 ASN A CA 1
ATOM 4609 C C . ASN A 1 602 ? -7.208 22.785 10.925 1.00 85.25 602 ASN A C 1
ATOM 4611 O O . ASN A 1 602 ? -7.997 22.805 11.868 1.00 85.25 602 ASN A O 1
ATOM 4615 N N . GLU A 1 603 ? -7.456 22.130 9.796 1.00 82.25 603 GLU A N 1
ATOM 4616 C CA . GLU A 1 603 ? -8.677 21.380 9.507 1.00 82.25 603 GLU A CA 1
ATOM 4617 C C . GLU A 1 603 ? -8.806 20.179 10.451 1.00 82.25 603 GLU A C 1
ATOM 4619 O O . GLU A 1 603 ? -9.821 20.023 11.133 1.00 82.25 603 GLU A O 1
ATOM 4624 N N . PHE A 1 604 ? -7.744 19.377 10.582 1.00 86.44 604 PHE A N 1
ATOM 4625 C CA . PHE A 1 604 ? -7.726 18.262 11.529 1.00 86.44 604 PHE A CA 1
ATOM 4626 C C . PHE A 1 604 ? -7.802 18.746 12.974 1.00 86.44 604 PHE A C 1
ATOM 4628 O O . PHE A 1 604 ? -8.536 18.171 13.773 1.00 86.44 604 PHE A O 1
ATOM 4635 N N . ARG A 1 605 ? -7.122 19.842 13.324 1.00 89.88 605 ARG A N 1
ATOM 4636 C CA . ARG A 1 605 ? -7.248 20.432 14.663 1.00 89.88 605 ARG A CA 1
ATOM 4637 C C . ARG A 1 605 ? -8.699 20.794 14.969 1.00 89.88 605 ARG A C 1
ATOM 4639 O O . ARG A 1 605 ? -9.159 20.499 16.065 1.00 89.88 605 ARG A O 1
ATOM 4646 N N . ALA A 1 606 ? -9.431 21.393 14.030 1.00 88.12 606 ALA A N 1
ATOM 4647 C CA . ALA A 1 606 ? -10.843 21.720 14.225 1.00 88.12 606 ALA A CA 1
ATOM 4648 C C . ALA A 1 606 ? -11.696 20.464 14.483 1.00 88.12 606 ALA A C 1
ATOM 4650 O O . ALA A 1 606 ? -12.529 20.461 15.391 1.00 88.12 606 ALA A O 1
ATOM 4651 N N . TYR A 1 607 ? -11.441 19.379 13.745 1.00 88.38 607 TYR A N 1
ATOM 4652 C CA . TYR A 1 607 ? -12.104 18.093 13.962 1.00 88.38 607 TYR A CA 1
ATOM 4653 C C . TYR A 1 607 ? -11.765 17.478 15.332 1.00 88.38 607 TYR A C 1
ATOM 4655 O O . TYR A 1 607 ? -12.660 17.088 16.082 1.00 88.38 607 TYR A O 1
ATOM 4663 N N . PHE A 1 608 ? -10.490 17.466 15.717 1.00 90.62 608 PHE A N 1
ATOM 4664 C CA . PHE A 1 608 ? -9.998 16.867 16.959 1.00 90.62 608 PHE A CA 1
ATOM 4665 C C . PHE A 1 608 ? -9.997 17.844 18.149 1.00 90.62 608 PHE A C 1
ATOM 4667 O O . PHE A 1 608 ? -9.069 17.849 18.952 1.00 90.62 608 PHE A O 1
ATOM 4674 N N . PHE A 1 609 ? -11.024 18.687 18.298 1.00 90.88 609 PHE A N 1
ATOM 4675 C CA . PHE A 1 609 ? -11.201 19.569 19.470 1.00 90.88 609 PHE A CA 1
ATOM 4676 C C . PHE A 1 609 ? -10.005 20.502 19.767 1.00 90.88 609 PHE A C 1
ATOM 4678 O O . PHE A 1 609 ? -9.672 20.777 20.918 1.00 90.88 609 PHE A O 1
ATOM 4685 N N . GLY A 1 610 ? -9.318 20.970 18.728 1.00 89.12 610 GLY A N 1
ATOM 4686 C CA . GLY A 1 610 ? -8.132 21.825 18.813 1.00 89.12 610 GLY A CA 1
ATOM 4687 C C . GLY A 1 610 ? -6.825 21.095 19.141 1.00 89.12 610 GLY A C 1
ATOM 4688 O O . GLY A 1 610 ? -5.777 21.755 19.176 1.00 89.12 610 GLY A O 1
ATOM 4689 N N . ARG A 1 611 ? -6.869 19.769 19.356 1.00 88.88 611 ARG A N 1
ATOM 4690 C CA . ARG A 1 611 ? -5.708 18.917 19.661 1.00 88.88 611 ARG A CA 1
ATOM 4691 C C . ARG A 1 611 ? -4.715 18.924 18.509 1.00 88.88 611 ARG A C 1
ATOM 4693 O O . ARG A 1 611 ? -5.093 19.069 17.353 1.00 88.88 611 ARG A O 1
ATOM 4700 N N . THR A 1 612 ? -3.442 18.739 18.830 1.00 87.62 612 THR A N 1
ATOM 4701 C CA . THR A 1 612 ? -2.352 18.660 17.847 1.00 87.62 612 THR A CA 1
ATOM 4702 C C . THR A 1 612 ? -1.875 17.234 17.587 1.00 87.62 612 THR A C 1
ATOM 4704 O O . THR A 1 612 ? -1.025 17.028 16.725 1.00 87.62 612 THR A O 1
ATOM 4707 N N . PHE A 1 613 ? -2.408 16.271 18.338 1.00 88.44 613 PHE A N 1
ATOM 4708 C CA . PHE A 1 613 ? -2.043 14.864 18.302 1.00 88.44 613 PHE A CA 1
ATOM 4709 C C . PHE A 1 613 ? -3.263 14.002 18.647 1.00 88.44 613 PHE A C 1
ATOM 4711 O O . PHE A 1 613 ? -4.055 14.362 19.523 1.00 88.44 613 PHE A O 1
ATOM 4718 N N . SER A 1 614 ? -3.379 12.853 17.984 1.00 88.94 614 SER A N 1
ATOM 4719 C CA . SER A 1 614 ? -4.288 11.773 18.364 1.00 88.94 614 SER A CA 1
ATOM 4720 C C . SER A 1 614 ? -3.536 10.445 18.289 1.00 88.94 614 SER A C 1
ATOM 4722 O O . SER A 1 614 ? -2.860 10.198 17.286 1.00 88.94 614 SER A O 1
ATOM 4724 N N . PRO A 1 615 ? -3.621 9.589 19.320 1.00 90.75 615 PRO A N 1
ATOM 4725 C CA . PRO A 1 615 ? -3.054 8.251 19.249 1.00 90.75 615 PRO A CA 1
ATOM 4726 C C . PRO A 1 615 ? -3.838 7.385 18.251 1.00 90.75 615 PRO A C 1
ATOM 4728 O O . PRO A 1 615 ? -5.032 7.595 18.046 1.00 90.75 615 PRO A O 1
ATOM 4731 N N . VAL A 1 616 ? -3.177 6.387 17.658 1.00 92.62 616 VAL A N 1
ATOM 4732 C CA . VAL A 1 616 ? -3.855 5.342 16.862 1.00 92.62 616 VAL A CA 1
ATOM 4733 C C . VAL A 1 616 ? -4.413 4.255 17.769 1.00 92.62 616 VAL A C 1
ATOM 4735 O O . VAL A 1 616 ? -5.488 3.711 17.526 1.00 92.62 616 VAL A O 1
ATOM 4738 N N . ILE A 1 617 ? -3.649 3.901 18.804 1.00 94.38 617 ILE A N 1
ATOM 4739 C CA . ILE A 1 617 ? -4.061 2.950 19.831 1.00 94.38 617 ILE A CA 1
ATOM 4740 C C . ILE A 1 617 ? -3.619 3.497 21.177 1.00 94.38 617 ILE A C 1
ATOM 4742 O O . ILE A 1 617 ? -2.451 3.845 21.373 1.00 94.38 617 ILE A O 1
ATOM 4746 N N . ARG A 1 618 ? -4.541 3.509 22.133 1.00 94.12 618 ARG A N 1
ATOM 4747 C CA . ARG A 1 618 ? -4.254 3.832 23.529 1.00 94.12 618 ARG A CA 1
ATOM 4748 C C . ARG A 1 618 ? -4.907 2.836 24.467 1.00 94.12 618 ARG A C 1
ATOM 4750 O O . ARG A 1 618 ? -5.835 2.118 24.099 1.00 94.12 618 ARG A O 1
ATOM 4757 N N . LEU A 1 619 ? -4.416 2.814 25.696 1.00 95.88 619 LEU A N 1
ATOM 4758 C CA . LEU A 1 619 ? -4.800 1.829 26.692 1.00 95.88 619 LEU A CA 1
ATOM 4759 C C . LEU A 1 619 ? -6.308 1.820 26.992 1.00 95.88 619 LEU A C 1
ATOM 4761 O O . LEU A 1 619 ? -6.857 0.736 27.170 1.00 95.88 619 LEU A O 1
ATOM 4765 N N . SER A 1 620 ? -7.007 2.962 26.982 1.00 96.19 620 SER A N 1
ATOM 4766 C CA . SER A 1 620 ? -8.465 2.954 27.197 1.00 96.19 620 SER A CA 1
ATOM 4767 C C . SER A 1 620 ? -9.225 2.114 26.172 1.00 96.19 620 SER A C 1
ATOM 4769 O O . SER A 1 620 ? -10.163 1.419 26.551 1.00 96.19 620 SER A O 1
ATOM 4771 N N . GLU A 1 621 ? -8.816 2.117 24.898 1.00 97.25 621 GLU A N 1
ATOM 4772 C CA . GLU A 1 621 ? -9.438 1.260 23.882 1.00 97.25 621 GLU A CA 1
ATOM 4773 C C . GLU A 1 621 ? -9.297 -0.217 24.270 1.00 97.25 621 GLU A C 1
ATOM 4775 O O . GLU A 1 621 ? -10.261 -0.976 24.224 1.00 97.25 621 GLU A O 1
ATOM 4780 N N . ILE A 1 622 ? -8.114 -0.611 24.744 1.00 98.50 622 ILE A N 1
ATOM 4781 C CA . ILE A 1 622 ? -7.823 -1.986 25.161 1.00 98.50 622 ILE A CA 1
ATOM 4782 C C . ILE A 1 622 ? -8.641 -2.390 26.393 1.00 98.50 622 ILE A C 1
ATOM 4784 O O . ILE A 1 622 ? -9.164 -3.504 26.442 1.00 98.50 622 ILE A O 1
ATOM 4788 N N . TYR A 1 623 ? -8.824 -1.492 27.364 1.00 98.44 623 TYR A N 1
ATOM 4789 C CA . TYR A 1 623 ? -9.721 -1.733 28.499 1.00 98.44 623 TYR A CA 1
ATOM 4790 C C . TYR A 1 623 ? -11.181 -1.882 28.052 1.00 98.44 623 TYR A C 1
ATOM 4792 O O . TYR A 1 623 ? -11.886 -2.748 28.570 1.00 98.44 623 TYR A O 1
ATOM 4800 N N . LEU A 1 624 ? -11.638 -1.098 27.071 1.00 98.06 624 LEU A N 1
ATOM 4801 C CA . LEU A 1 624 ? -12.986 -1.226 26.510 1.00 98.06 624 LEU A CA 1
ATOM 4802 C C . LEU A 1 624 ? -13.169 -2.547 25.754 1.00 98.06 624 LEU A C 1
ATOM 4804 O O . LEU A 1 624 ? -14.200 -3.199 25.920 1.00 98.06 624 LEU A O 1
ATOM 4808 N N . ILE A 1 625 ? -12.164 -2.979 24.985 1.00 98.56 625 ILE A N 1
ATOM 4809 C CA . ILE A 1 625 ? -12.149 -4.289 24.319 1.00 98.56 625 ILE A CA 1
ATOM 4810 C C . ILE A 1 625 ? -12.215 -5.412 25.360 1.00 98.56 625 ILE A C 1
ATOM 4812 O O . ILE A 1 625 ? -13.052 -6.309 25.246 1.00 98.56 625 ILE A O 1
ATOM 4816 N N . ALA A 1 626 ? -11.381 -5.347 26.404 1.00 98.69 626 ALA A N 1
ATOM 4817 C CA . ALA A 1 626 ? -11.371 -6.326 27.486 1.00 98.69 626 ALA A CA 1
ATOM 4818 C C . ALA A 1 626 ? -12.720 -6.374 28.214 1.00 98.69 626 ALA A C 1
ATOM 4820 O O . ALA A 1 626 ? -13.254 -7.460 28.451 1.00 98.69 626 ALA A O 1
ATOM 4821 N N . ALA A 1 627 ? -13.293 -5.214 28.545 1.00 98.00 627 ALA A N 1
ATOM 4822 C CA . ALA A 1 627 ? -14.602 -5.114 29.171 1.00 98.00 627 ALA A CA 1
ATOM 4823 C C . ALA A 1 627 ? -15.680 -5.766 28.308 1.00 98.00 627 ALA A C 1
ATOM 4825 O O . ALA A 1 627 ? -16.396 -6.644 28.785 1.00 98.00 627 ALA A O 1
ATOM 4826 N N . GLU A 1 628 ? -15.760 -5.388 27.033 1.00 97.94 628 GLU A N 1
ATOM 4827 C CA . GLU A 1 628 ? -16.753 -5.926 26.116 1.00 97.94 628 GLU A CA 1
ATOM 4828 C C . GLU A 1 628 ? -16.638 -7.441 25.975 1.00 97.94 628 GLU A C 1
ATOM 4830 O O . GLU A 1 628 ? -17.613 -8.163 26.185 1.00 97.94 628 GLU A O 1
ATOM 4835 N N . ALA A 1 629 ? -15.438 -7.934 25.690 1.00 98.44 629 ALA A N 1
ATOM 4836 C CA . ALA A 1 629 ? -15.176 -9.354 25.547 1.00 98.44 629 ALA A CA 1
ATOM 4837 C C . ALA A 1 629 ? -15.548 -10.147 26.816 1.00 98.44 629 ALA A C 1
ATOM 4839 O O . ALA A 1 629 ? -16.120 -11.238 26.737 1.00 98.44 629 ALA A O 1
ATOM 4840 N N . ASN A 1 630 ? -15.305 -9.582 28.004 1.00 97.81 630 ASN A N 1
ATOM 4841 C CA . ASN A 1 630 ? -15.702 -10.201 29.268 1.00 97.81 630 ASN A CA 1
ATOM 4842 C C . ASN A 1 630 ? -17.220 -10.154 29.508 1.00 97.81 630 ASN A C 1
ATOM 4844 O O . ASN A 1 630 ? -17.756 -11.117 30.051 1.00 97.81 630 ASN A O 1
ATOM 4848 N N . ILE A 1 631 ? -17.941 -9.116 29.066 1.00 96.31 631 ILE A N 1
ATOM 4849 C CA . ILE A 1 631 ? -19.417 -9.107 29.109 1.00 96.31 631 ILE A CA 1
ATOM 4850 C C . ILE A 1 631 ? -19.965 -10.245 28.244 1.00 96.31 631 ILE A C 1
ATOM 4852 O O . ILE A 1 631 ? -20.797 -11.025 28.708 1.00 96.31 631 ILE A O 1
ATOM 4856 N N . GLN A 1 632 ? -19.474 -10.368 27.007 1.00 96.19 632 GLN A N 1
ATOM 4857 C CA . GLN A 1 632 ? -19.985 -11.342 26.035 1.00 96.19 632 GLN A CA 1
ATOM 4858 C C . GLN A 1 632 ? -19.641 -12.793 26.397 1.00 96.19 632 GLN A C 1
ATOM 4860 O O . GLN A 1 632 ? -20.367 -13.711 26.030 1.00 96.19 632 GLN A O 1
ATOM 4865 N N . THR A 1 633 ? -18.576 -13.010 27.173 1.00 96.06 633 THR A N 1
ATOM 4866 C CA . THR A 1 633 ? -18.197 -14.335 27.701 1.00 96.06 633 THR A CA 1
ATOM 4867 C C . THR A 1 633 ? -18.781 -14.631 29.089 1.00 96.06 633 THR A C 1
ATOM 4869 O O . THR A 1 633 ? -18.444 -15.647 29.691 1.00 96.06 633 THR A O 1
ATOM 4872 N N . GLY A 1 634 ? -19.652 -13.763 29.621 1.00 93.31 634 GLY A N 1
ATOM 4873 C CA . GLY A 1 634 ? -20.315 -13.953 30.919 1.00 93.31 634 GLY A CA 1
ATOM 4874 C C . GLY A 1 634 ? -19.455 -13.619 32.146 1.00 93.31 634 GLY A C 1
ATOM 4875 O O . GLY A 1 634 ? -19.898 -13.785 33.282 1.00 93.31 634 GLY A O 1
ATOM 4876 N N . ASN A 1 635 ? -18.248 -13.091 31.951 1.00 93.31 635 ASN A N 1
ATOM 4877 C CA . ASN A 1 635 ? -17.309 -12.698 33.001 1.00 93.31 635 ASN A CA 1
ATOM 4878 C C . ASN A 1 635 ? -17.598 -11.280 33.530 1.00 93.31 635 ASN A C 1
ATOM 4880 O O . ASN A 1 635 ? -16.736 -10.398 33.518 1.00 93.31 635 ASN A O 1
ATOM 4884 N N . VAL A 1 636 ? -18.817 -11.057 34.025 1.00 89.75 636 VAL A N 1
ATOM 4885 C CA . VAL A 1 636 ? -19.338 -9.732 34.419 1.00 89.75 636 VAL A CA 1
ATOM 4886 C C . VAL A 1 636 ? -18.421 -8.974 35.387 1.00 89.75 636 VAL A C 1
ATOM 4888 O O . VAL A 1 636 ? -18.116 -7.806 35.156 1.00 89.75 636 VAL A O 1
ATOM 4891 N N . GLN A 1 637 ? -17.919 -9.627 36.438 1.00 91.50 637 GLN A N 1
ATOM 4892 C CA . GLN A 1 637 ? -17.058 -8.954 37.421 1.00 91.50 637 GLN A CA 1
ATOM 4893 C C . GLN A 1 637 ? -15.721 -8.502 36.821 1.00 91.50 637 GLN A C 1
ATOM 4895 O O . GLN A 1 637 ? -15.229 -7.424 37.151 1.00 91.50 637 GLN A O 1
ATOM 4900 N N . LYS A 1 638 ? -15.155 -9.277 35.885 1.00 94.75 638 LYS A N 1
ATOM 4901 C CA . LYS A 1 638 ? -13.954 -8.853 35.151 1.00 94.75 638 LYS A CA 1
ATOM 4902 C C . LYS A 1 638 ? -14.257 -7.651 34.266 1.00 94.75 638 LYS A C 1
ATOM 4904 O O . LYS A 1 638 ? -13.478 -6.707 34.254 1.00 94.75 638 LYS A O 1
ATOM 4909 N N . ALA A 1 639 ? -15.398 -7.653 33.575 1.00 95.81 639 ALA A N 1
ATOM 4910 C CA . ALA A 1 639 ? -15.798 -6.520 32.748 1.00 95.81 639 ALA A CA 1
ATOM 4911 C C . ALA A 1 639 ? -15.919 -5.219 33.552 1.00 95.81 639 ALA A C 1
ATOM 4913 O O . ALA A 1 639 ? -15.408 -4.185 33.131 1.00 95.81 639 ALA A O 1
ATOM 4914 N N . ILE A 1 640 ? -16.527 -5.280 34.738 1.00 94.62 640 ILE A N 1
ATOM 4915 C CA . ILE A 1 640 ? -16.629 -4.136 35.654 1.00 94.62 640 ILE A CA 1
ATOM 4916 C C . ILE A 1 640 ? -15.244 -3.687 36.128 1.00 94.62 640 ILE A C 1
ATOM 4918 O O . ILE A 1 640 ? -14.961 -2.489 36.148 1.00 94.62 640 ILE A O 1
ATOM 4922 N N . GLY A 1 641 ? -14.355 -4.639 36.425 1.00 95.44 641 GLY A N 1
ATOM 4923 C CA . GLY A 1 641 ? -12.953 -4.370 36.742 1.00 95.44 641 GLY A CA 1
ATOM 4924 C C . GLY A 1 641 ? -12.185 -3.648 35.628 1.00 95.44 641 GLY A C 1
ATOM 4925 O O . GLY A 1 641 ? -11.250 -2.916 35.935 1.00 95.44 641 GLY A O 1
ATOM 4926 N N . TYR A 1 642 ? -12.594 -3.792 34.364 1.00 97.00 642 TYR A N 1
ATOM 4927 C CA . TYR A 1 642 ? -12.022 -3.051 33.234 1.00 97.00 642 TYR A CA 1
ATOM 4928 C C . TYR A 1 642 ? -12.742 -1.720 32.943 1.00 97.00 642 TYR A C 1
ATOM 4930 O O . TYR A 1 642 ? -12.099 -0.755 32.541 1.00 97.00 642 TYR A O 1
ATOM 4938 N N . LEU A 1 643 ? -14.051 -1.607 33.187 1.00 95.75 643 LEU A N 1
ATOM 4939 C CA . LEU A 1 643 ? -14.785 -0.348 32.978 1.00 95.75 643 LEU A CA 1
ATOM 4940 C C . LEU A 1 643 ? -14.494 0.700 34.057 1.00 95.75 643 LEU A C 1
ATOM 4942 O O . LEU A 1 643 ? -14.311 1.876 33.742 1.00 95.75 643 LEU A O 1
ATOM 4946 N N . ASN A 1 644 ? -14.443 0.290 35.327 1.00 95.12 644 ASN A N 1
ATOM 4947 C CA . ASN A 1 644 ? -14.280 1.214 36.449 1.00 95.12 644 ASN A CA 1
ATOM 4948 C C . ASN A 1 644 ? -12.987 2.048 36.393 1.00 95.12 644 ASN A C 1
ATOM 4950 O O . ASN A 1 644 ? -13.075 3.241 36.674 1.00 95.12 644 ASN A O 1
ATOM 4954 N N . PRO A 1 645 ? -11.821 1.511 35.986 1.00 94.25 645 PRO A N 1
ATOM 4955 C CA . PRO A 1 645 ? -10.613 2.315 35.804 1.00 94.25 645 PRO A CA 1
ATOM 4956 C C . PRO A 1 645 ? -10.768 3.462 34.795 1.00 94.25 645 PRO A C 1
ATOM 4958 O O . PRO A 1 645 ? -10.302 4.565 35.070 1.00 94.25 645 PRO A O 1
ATOM 4961 N N . ILE A 1 646 ? -11.467 3.244 33.673 1.00 93.56 646 ILE A N 1
ATOM 4962 C CA . ILE A 1 646 ? -11.735 4.301 32.677 1.00 93.56 646 ILE A CA 1
ATOM 4963 C C . ILE A 1 646 ? -12.714 5.334 33.242 1.00 93.56 646 ILE A C 1
ATOM 4965 O O . ILE A 1 646 ? -12.537 6.539 33.078 1.00 93.56 646 ILE A O 1
ATOM 4969 N N . LEU A 1 647 ? -13.765 4.870 33.922 1.00 90.88 647 LEU A N 1
ATOM 4970 C CA . LEU A 1 647 ? -14.723 5.762 34.573 1.00 90.88 647 LEU A CA 1
ATOM 4971 C C . LEU A 1 647 ? -14.007 6.661 35.588 1.00 90.88 647 LEU A C 1
ATOM 4973 O O . LEU A 1 647 ? -14.187 7.874 35.570 1.00 90.88 647 LEU A O 1
ATOM 4977 N N . GLN A 1 648 ? -13.132 6.088 36.412 1.00 90.50 648 GLN A N 1
ATOM 4978 C CA . GLN A 1 648 ? -12.362 6.820 37.415 1.00 90.50 648 GLN A CA 1
ATOM 4979 C C . GLN A 1 648 ? -11.373 7.813 36.793 1.00 90.50 648 GLN A C 1
ATOM 4981 O O . GLN A 1 648 ? -11.319 8.954 37.254 1.00 90.50 648 GLN A O 1
ATOM 4986 N N . SER A 1 649 ? -10.638 7.440 35.736 1.00 86.44 649 SER A N 1
ATOM 4987 C CA . SER A 1 649 ? -9.714 8.368 35.056 1.00 86.44 649 SER A CA 1
ATOM 4988 C C . SER A 1 649 ? -10.441 9.565 34.428 1.00 86.44 649 SER A C 1
ATOM 4990 O O . SER A 1 649 ? -9.888 10.664 34.367 1.00 86.44 649 SER A O 1
ATOM 4992 N N . ASN A 1 650 ? -11.710 9.377 34.056 1.00 82.44 650 ASN A N 1
ATOM 4993 C CA . ASN A 1 650 ? -12.602 10.411 33.533 1.00 82.44 650 ASN A CA 1
ATOM 4994 C C . ASN A 1 650 ? -13.481 11.085 34.605 1.00 82.44 650 ASN A C 1
ATOM 4996 O O . ASN A 1 650 ? -14.365 11.869 34.263 1.00 82.44 650 ASN A O 1
ATOM 5000 N N . SER A 1 651 ? -13.246 10.824 35.898 1.00 84.69 651 SER A N 1
ATOM 5001 C CA . SER A 1 651 ? -14.027 11.377 37.023 1.00 84.69 651 SER A CA 1
ATOM 5002 C C . SER A 1 651 ? -15.533 11.056 36.975 1.00 84.69 651 SER A C 1
ATOM 5004 O O . SER A 1 651 ? -16.366 11.851 37.411 1.00 84.69 651 SER A O 1
ATOM 5006 N N . LEU A 1 652 ? -15.890 9.882 36.452 1.00 84.00 652 LEU A N 1
ATOM 5007 C CA . LEU A 1 652 ? -17.255 9.364 36.367 1.00 84.00 652 LEU A CA 1
ATOM 5008 C C . LEU A 1 652 ? -17.556 8.355 37.497 1.00 84.00 652 LEU A C 1
ATOM 5010 O O . LEU A 1 652 ? -16.644 7.679 37.985 1.00 84.00 652 LEU A O 1
ATOM 5014 N N . PRO A 1 653 ? -18.831 8.210 37.917 1.00 87.25 653 PRO A N 1
ATOM 5015 C CA . PRO A 1 653 ? -19.222 7.232 38.931 1.00 87.25 653 PRO A CA 1
ATOM 5016 C C . PRO A 1 653 ? -18.858 5.797 38.533 1.00 87.25 653 PRO A C 1
ATOM 5018 O O . PRO A 1 653 ? -19.079 5.387 37.396 1.00 87.25 653 PRO A O 1
ATOM 5021 N N . SER A 1 654 ? -18.331 5.024 39.486 1.00 91.19 654 SER A N 1
ATOM 5022 C CA . SER A 1 654 ? -18.039 3.599 39.288 1.00 91.19 654 SER A CA 1
ATOM 5023 C C . SER A 1 654 ? -19.315 2.750 39.275 1.00 91.19 654 SER A C 1
ATOM 5025 O O . SER A 1 654 ? -20.285 3.051 39.970 1.00 91.19 654 SER A O 1
ATOM 5027 N N . LEU A 1 655 ? -19.274 1.655 38.522 1.00 90.81 655 LEU A N 1
ATOM 5028 C CA . LEU A 1 655 ? -20.270 0.586 38.526 1.00 90.81 655 LEU A CA 1
ATOM 5029 C C . LEU A 1 655 ? -20.154 -0.241 39.815 1.00 90.81 655 LEU A C 1
ATOM 5031 O O . LEU A 1 655 ? -19.051 -0.436 40.338 1.00 90.81 655 LEU A O 1
ATOM 5035 N N . LEU A 1 656 ? -21.290 -0.716 40.325 1.00 83.50 656 LEU A N 1
ATOM 5036 C CA . LEU A 1 656 ? -21.435 -1.291 41.665 1.00 83.50 656 LEU A CA 1
ATOM 5037 C C . LEU A 1 656 ? -21.249 -2.813 41.720 1.00 83.50 656 LEU A C 1
ATOM 5039 O O . LEU A 1 656 ? -21.122 -3.356 42.816 1.00 83.50 656 LEU A O 1
ATOM 5043 N N . GLY A 1 657 ? -21.234 -3.518 40.585 1.00 76.00 657 GLY A N 1
ATOM 5044 C CA . GLY A 1 657 ? -21.069 -4.977 40.573 1.00 76.00 657 GLY A CA 1
ATOM 5045 C C . GLY A 1 657 ? -22.375 -5.770 40.532 1.00 76.00 657 GLY A C 1
ATOM 5046 O O . GLY A 1 657 ? -22.324 -7.000 40.576 1.00 76.00 657 GLY A O 1
ATOM 5047 N N . THR A 1 658 ? -23.529 -5.099 40.482 1.00 80.44 658 THR A N 1
ATOM 5048 C CA . THR A 1 658 ? -24.881 -5.691 40.546 1.00 80.44 658 THR A CA 1
ATOM 5049 C C . THR A 1 658 ? -25.683 -5.513 39.254 1.00 80.44 658 THR A C 1
ATOM 5051 O O . THR A 1 658 ? -26.854 -5.887 39.182 1.00 80.44 658 THR A O 1
ATOM 5054 N N . GLU A 1 659 ? -25.069 -4.938 38.225 1.00 83.81 659 GLU A N 1
ATOM 5055 C CA . GLU A 1 659 ? -25.690 -4.639 36.946 1.00 83.81 659 GLU A CA 1
ATOM 5056 C C . GLU A 1 659 ? -26.038 -5.918 36.166 1.00 83.81 659 GLU A C 1
ATOM 5058 O O . GLU A 1 659 ? -25.276 -6.884 36.120 1.00 83.81 659 GLU A O 1
ATOM 5063 N N . SER A 1 660 ? -27.188 -5.913 35.485 1.00 86.19 660 SER A N 1
ATOM 5064 C CA . SER A 1 660 ? -27.509 -6.963 34.514 1.00 86.19 660 SER A CA 1
ATOM 5065 C C . SER A 1 660 ? -26.600 -6.862 33.283 1.00 86.19 660 SER A C 1
ATOM 5067 O O . SER A 1 660 ? -26.107 -5.785 32.948 1.00 86.19 660 SER A O 1
ATOM 5069 N N . THR A 1 661 ? -26.436 -7.955 32.531 1.00 86.31 661 THR A N 1
ATOM 5070 C CA . THR A 1 661 ? -25.681 -7.952 31.262 1.00 86.31 661 THR A CA 1
ATOM 5071 C C . THR A 1 661 ? -26.185 -6.882 30.286 1.00 86.31 661 THR A C 1
ATOM 5073 O O . THR A 1 661 ? -25.393 -6.232 29.609 1.00 86.31 661 THR A O 1
ATOM 5076 N N . GLY A 1 662 ? -27.502 -6.654 30.227 1.00 88.06 662 GLY A N 1
ATOM 5077 C CA . GLY A 1 662 ? -28.090 -5.588 29.410 1.00 88.06 662 GLY A CA 1
ATOM 5078 C C . GLY A 1 662 ? -27.688 -4.190 29.888 1.00 88.06 662 GLY A C 1
ATOM 5079 O O . GLY A 1 662 ? -27.270 -3.361 29.081 1.00 88.06 662 GLY A O 1
ATOM 5080 N N . ALA A 1 663 ? -27.740 -3.944 31.201 1.00 89.69 663 ALA A N 1
ATOM 5081 C CA . ALA A 1 663 ? -27.302 -2.678 31.786 1.00 89.69 663 ALA A CA 1
ATOM 5082 C C . ALA A 1 663 ? -25.800 -2.429 31.561 1.00 89.69 663 ALA A C 1
ATOM 5084 O O . ALA A 1 663 ? -25.414 -1.310 31.233 1.00 89.69 663 ALA A O 1
ATOM 5085 N N . LEU A 1 664 ? -24.966 -3.471 31.646 1.00 92.06 664 LEU A N 1
ATOM 5086 C CA . LEU A 1 664 ? -23.529 -3.381 31.371 1.00 92.06 664 LEU A CA 1
ATOM 5087 C C . LEU A 1 664 ? -23.215 -3.098 29.910 1.00 92.06 664 LEU A C 1
ATOM 5089 O O . LEU A 1 664 ? -22.337 -2.289 29.637 1.00 92.06 664 LEU A O 1
ATOM 5093 N N . ASN A 1 665 ? -23.934 -3.711 28.969 1.00 93.62 665 ASN A N 1
ATOM 5094 C CA . ASN A 1 665 ? -23.778 -3.381 27.553 1.00 93.62 665 ASN A CA 1
ATOM 5095 C C . ASN A 1 665 ? -24.121 -1.909 27.284 1.00 93.62 665 ASN A C 1
ATOM 5097 O O . ASN A 1 665 ? -23.396 -1.236 26.556 1.00 93.62 665 ASN A O 1
ATOM 5101 N N . ASN A 1 666 ? -25.177 -1.381 27.907 1.00 92.50 666 ASN A N 1
ATOM 5102 C CA . ASN A 1 666 ? -25.523 0.037 27.787 1.00 92.50 666 ASN A CA 1
ATOM 5103 C C . ASN A 1 666 ? -24.460 0.940 28.428 1.00 92.50 666 ASN A C 1
ATOM 5105 O O . ASN A 1 666 ? -24.059 1.935 27.826 1.00 92.50 666 ASN A O 1
ATOM 5109 N N . ALA A 1 667 ? -23.959 0.574 29.612 1.00 92.44 667 ALA A N 1
ATOM 5110 C CA . ALA A 1 667 ? -22.871 1.292 30.268 1.00 92.44 667 ALA A CA 1
ATOM 5111 C C . ALA A 1 667 ? -21.605 1.304 29.399 1.00 92.44 667 ALA A C 1
ATOM 5113 O O . ALA A 1 667 ? -21.080 2.377 29.125 1.00 92.44 667 ALA A O 1
ATOM 5114 N N . LEU A 1 668 ? -21.170 0.148 28.888 1.00 95.31 668 LEU A N 1
ATOM 5115 C CA . LEU A 1 668 ? -20.040 0.024 27.964 1.00 95.31 668 LEU A CA 1
ATOM 5116 C C . LEU A 1 668 ? -20.201 0.958 26.761 1.00 95.31 668 LEU A C 1
ATOM 5118 O O . LEU A 1 668 ? -19.285 1.716 26.466 1.00 95.31 668 LEU A O 1
ATOM 5122 N N . ARG A 1 669 ? -21.356 0.926 26.081 1.00 95.50 669 ARG A N 1
ATOM 5123 C CA . ARG A 1 669 ? -21.629 1.766 24.899 1.00 95.50 669 ARG A CA 1
ATOM 5124 C C . ARG A 1 669 ? -21.538 3.256 25.218 1.00 95.50 669 ARG A C 1
ATOM 5126 O O . ARG A 1 669 ? -20.992 4.015 24.418 1.00 95.50 669 ARG A O 1
ATOM 5133 N N . ASN A 1 670 ? -22.041 3.661 26.384 1.00 92.31 670 ASN A N 1
ATOM 5134 C CA . ASN A 1 670 ? -21.936 5.037 26.858 1.00 92.31 670 ASN A CA 1
ATOM 5135 C C . ASN A 1 670 ? -20.479 5.417 27.137 1.00 92.31 670 ASN A C 1
ATOM 5137 O O . ASN A 1 670 ? -20.030 6.446 26.644 1.00 92.31 670 ASN A O 1
ATOM 5141 N N . VAL A 1 671 ? -19.726 4.575 27.854 1.00 93.50 671 VAL A N 1
ATOM 5142 C CA . VAL A 1 671 ? -18.305 4.827 28.144 1.00 93.50 671 VAL A CA 1
ATOM 5143 C C . VAL A 1 671 ? -17.488 4.892 26.859 1.00 93.50 671 VAL A C 1
ATOM 5145 O O . VAL A 1 671 ? -16.642 5.773 26.740 1.00 93.50 671 VAL A O 1
ATOM 5148 N N . TRP A 1 672 ? -17.760 4.025 25.882 1.00 94.31 672 TRP A N 1
ATOM 5149 C CA . TRP A 1 672 ? -17.141 4.083 24.557 1.00 94.31 672 TRP A CA 1
ATOM 5150 C C . TRP A 1 672 ? -17.368 5.454 23.909 1.00 94.31 672 TRP A C 1
ATOM 5152 O O . TRP A 1 672 ? -16.406 6.129 23.557 1.00 94.31 672 TRP A O 1
ATOM 5162 N N . LYS A 1 673 ? -18.630 5.904 23.838 1.00 93.00 673 LYS A N 1
ATOM 5163 C CA . LYS A 1 673 ? -19.001 7.194 23.235 1.00 93.00 673 LYS A CA 1
ATOM 5164 C C . LYS A 1 673 ? -18.345 8.385 23.935 1.00 93.00 673 LYS A C 1
ATOM 5166 O O . LYS A 1 673 ? -17.890 9.310 23.276 1.00 93.00 673 LYS A O 1
ATOM 5171 N N . THR A 1 674 ? -18.312 8.394 25.266 1.00 89.81 674 THR A N 1
ATOM 5172 C CA . THR A 1 674 ? -17.778 9.544 26.013 1.00 89.81 674 THR A CA 1
ATOM 5173 C C . THR A 1 674 ? -16.263 9.539 26.118 1.00 89.81 674 THR A C 1
ATOM 5175 O O . THR A 1 674 ? -15.668 10.601 26.273 1.00 89.81 674 THR A O 1
ATOM 5178 N N . SER A 1 675 ? -15.642 8.359 26.084 1.00 89.69 675 SER A N 1
ATOM 5179 C CA . SER A 1 675 ? -14.207 8.225 26.333 1.00 89.69 675 SER A CA 1
ATOM 5180 C C . SER A 1 675 ? -13.396 8.217 25.051 1.00 89.69 675 SER A C 1
ATOM 5182 O O . SER A 1 675 ? -12.273 8.687 25.126 1.00 89.69 675 SER A O 1
ATOM 5184 N N . MET A 1 676 ? -13.939 7.733 23.924 1.00 91.94 676 MET A N 1
ATOM 5185 C CA . MET A 1 676 ? -13.254 7.616 22.624 1.00 91.94 676 MET A CA 1
ATOM 5186 C C . MET A 1 676 ? -13.827 8.536 21.510 1.00 91.94 676 MET A C 1
ATOM 5188 O O . MET A 1 676 ? -13.900 8.100 20.358 1.00 91.94 676 MET A O 1
ATOM 5192 N N . PRO A 1 677 ? -14.306 9.769 21.786 1.00 91.19 677 PRO A N 1
ATOM 5193 C CA . PRO A 1 677 ? -14.994 10.562 20.769 1.00 91.19 677 PRO A CA 1
ATOM 5194 C C . PRO A 1 677 ? -14.044 10.938 19.629 1.00 91.19 677 PRO A C 1
ATOM 5196 O O . PRO A 1 677 ? -12.969 11.494 19.876 1.00 91.19 677 PRO A O 1
ATOM 5199 N N . ARG A 1 678 ? -14.475 10.700 18.383 1.00 91.75 678 ARG A N 1
ATOM 5200 C CA . ARG A 1 678 ? -13.725 11.015 17.153 1.00 91.75 678 ARG A CA 1
ATOM 5201 C C . ARG A 1 678 ? -12.373 10.314 17.026 1.00 91.75 678 ARG A C 1
ATOM 5203 O O . ARG A 1 678 ? -11.543 10.744 16.236 1.00 91.75 678 ARG A O 1
ATOM 5210 N N . GLU A 1 679 ? -12.147 9.232 17.765 1.00 91.94 679 GLU A N 1
ATOM 5211 C CA . GLU A 1 679 ? -10.938 8.399 17.654 1.00 91.94 679 GLU A CA 1
ATOM 5212 C C . GLU A 1 679 ? -11.129 7.198 16.708 1.00 91.94 679 GLU A C 1
ATOM 5214 O O . GLU A 1 679 ? -10.219 6.393 16.525 1.00 91.94 679 GLU A O 1
ATOM 5219 N N . GLY A 1 680 ? -12.302 7.102 16.072 1.00 92.62 680 GLY A N 1
ATOM 5220 C CA . GLY A 1 680 ? -12.685 6.033 15.153 1.00 92.62 680 GLY A CA 1
ATOM 5221 C C . GLY A 1 680 ? -13.443 4.887 15.828 1.00 92.62 680 GLY A C 1
ATOM 5222 O O . GLY A 1 680 ? -13.649 4.872 17.041 1.00 92.62 680 GLY A O 1
ATOM 5223 N N . LEU A 1 681 ? -13.856 3.906 15.020 1.00 94.00 681 LEU A N 1
ATOM 5224 C CA . LEU A 1 681 ? -14.656 2.731 15.387 1.00 94.00 681 LEU A CA 1
ATOM 5225 C C . LEU A 1 681 ? -16.066 3.004 15.936 1.00 94.00 681 LEU A C 1
ATOM 5227 O O . LEU A 1 681 ? -16.767 2.040 16.252 1.00 94.00 681 LEU A O 1
ATOM 5231 N N . ARG A 1 682 ? -16.535 4.249 16.064 1.00 96.88 682 ARG A N 1
ATOM 5232 C CA . ARG A 1 682 ? -17.897 4.541 16.522 1.00 96.88 682 ARG A CA 1
ATOM 5233 C C . ARG A 1 682 ? -18.911 3.929 15.563 1.00 96.88 682 ARG A C 1
ATOM 5235 O O . ARG A 1 682 ? -19.777 3.178 16.017 1.00 96.88 682 ARG A O 1
ATOM 5242 N N . PHE A 1 683 ? -18.776 4.172 14.260 1.00 98.06 683 PHE A N 1
ATOM 5243 C CA . PHE A 1 683 ? -19.647 3.566 13.249 1.00 98.06 683 PHE A CA 1
ATOM 5244 C C . PHE A 1 683 ? -19.517 2.038 13.255 1.00 98.06 683 PHE A C 1
ATOM 5246 O O . PHE A 1 683 ? -20.519 1.325 13.376 1.00 98.06 683 PHE A O 1
ATOM 5253 N N . ALA A 1 684 ? -18.282 1.530 13.214 1.00 97.06 684 ALA A N 1
ATOM 5254 C CA . ALA A 1 684 ? -18.019 0.090 13.220 1.00 97.06 684 ALA A CA 1
ATOM 5255 C C . ALA A 1 684 ? -18.647 -0.619 14.436 1.00 97.06 684 ALA A C 1
ATOM 5257 O O . ALA A 1 684 ? -19.226 -1.703 14.316 1.00 97.06 684 ALA A O 1
ATOM 5258 N N . ASN A 1 685 ? -18.586 0.006 15.613 1.00 98.00 685 ASN A N 1
ATOM 5259 C CA . ASN A 1 685 ? -19.189 -0.506 16.835 1.00 98.00 685 ASN A CA 1
ATOM 5260 C C . ASN A 1 685 ? -20.718 -0.468 16.781 1.00 98.00 685 ASN A C 1
ATOM 5262 O O . ASN A 1 685 ? -21.344 -1.466 17.131 1.00 98.00 685 ASN A O 1
ATOM 5266 N N . LEU A 1 686 ? -21.335 0.617 16.296 1.00 98.38 686 LEU A N 1
ATOM 5267 C CA . LEU A 1 686 ? -22.791 0.694 16.113 1.00 98.38 686 LEU A CA 1
ATOM 5268 C C . LEU A 1 686 ? -23.313 -0.440 15.218 1.00 98.38 686 LEU A C 1
ATOM 5270 O O . LEU A 1 686 ? -24.315 -1.080 15.555 1.00 98.38 686 LEU A O 1
ATOM 5274 N N . VAL A 1 687 ? -22.609 -0.727 14.117 1.00 97.88 687 VAL A N 1
ATOM 5275 C CA . VAL A 1 687 ? -22.917 -1.846 13.213 1.00 97.88 687 VAL A CA 1
ATOM 5276 C C . VAL A 1 687 ? -22.742 -3.185 13.933 1.00 97.88 687 VAL A C 1
ATOM 5278 O O . VAL A 1 687 ? -23.663 -4.002 13.969 1.00 97.88 687 VAL A O 1
ATOM 5281 N N . ARG A 1 688 ? -21.591 -3.411 14.576 1.00 97.06 688 ARG A N 1
ATOM 5282 C CA . ARG A 1 688 ? -21.266 -4.673 15.264 1.00 97.06 688 ARG A CA 1
ATOM 5283 C C . ARG A 1 688 ? -22.220 -4.991 16.418 1.00 97.06 688 ARG A C 1
ATOM 5285 O O . ARG A 1 688 ? -22.548 -6.164 16.628 1.00 97.06 688 ARG A O 1
ATOM 5292 N N . TRP A 1 689 ? -22.669 -3.959 17.131 1.00 96.88 689 TRP A N 1
ATOM 5293 C CA . TRP A 1 689 ? -23.664 -4.011 18.203 1.00 96.88 689 TRP A CA 1
ATOM 5294 C C . TRP A 1 689 ? -25.106 -4.156 17.706 1.00 96.88 689 TRP A C 1
ATOM 5296 O O . TRP A 1 689 ? -25.987 -4.410 18.529 1.00 96.88 689 TRP A O 1
ATOM 5306 N N . GLY A 1 690 ? -25.352 -3.999 16.402 1.00 96.88 690 GLY A N 1
ATOM 5307 C CA . GLY A 1 690 ? -26.679 -4.116 15.799 1.00 96.88 690 GLY A CA 1
ATOM 5308 C C . GLY A 1 690 ? -27.609 -2.936 16.088 1.00 96.88 690 GLY A C 1
ATOM 5309 O O . GLY A 1 690 ? -28.821 -3.112 16.050 1.00 96.88 690 GLY A O 1
ATOM 5310 N N . ILE A 1 691 ? -27.065 -1.753 16.393 1.00 97.44 691 ILE A N 1
ATOM 5311 C CA . ILE A 1 691 ? -27.845 -0.550 16.742 1.00 97.44 691 ILE A CA 1
ATOM 5312 C C . ILE A 1 691 ? -27.644 0.618 15.767 1.00 97.44 691 ILE A C 1
ATOM 5314 O O . ILE A 1 691 ? -28.167 1.706 15.989 1.00 97.44 691 ILE A O 1
ATOM 5318 N N . ALA A 1 692 ? -26.911 0.415 14.669 1.00 98.19 692 ALA A N 1
ATOM 5319 C CA . ALA A 1 692 ? -26.680 1.459 13.670 1.00 98.19 692 ALA A CA 1
ATOM 5320 C C . ALA A 1 692 ? -27.987 2.034 13.096 1.00 98.19 692 ALA A C 1
ATOM 5322 O O . ALA A 1 692 ? -28.104 3.246 12.976 1.00 98.19 692 ALA A O 1
ATOM 5323 N N . SER A 1 693 ? -29.006 1.209 12.826 1.00 98.31 693 SER A N 1
ATOM 5324 C CA . SER A 1 693 ? -30.312 1.705 12.357 1.00 98.31 693 SER A CA 1
ATOM 5325 C C . SER A 1 693 ? -31.031 2.592 13.371 1.00 98.31 693 SER A C 1
ATOM 5327 O O . SER A 1 693 ? -31.687 3.548 12.971 1.00 98.31 693 SER A O 1
ATOM 5329 N N . GLU A 1 694 ? -30.902 2.296 14.666 1.00 97.94 694 GLU A N 1
ATOM 5330 C CA . GLU A 1 694 ? -31.495 3.104 15.737 1.00 97.94 694 GLU A CA 1
ATOM 5331 C C . GLU A 1 694 ? -30.824 4.480 15.821 1.00 97.94 694 GLU A C 1
ATOM 5333 O O . GLU A 1 694 ? -31.501 5.497 15.944 1.00 97.94 694 GLU A O 1
ATOM 5338 N N . VAL A 1 695 ? -29.494 4.512 15.721 1.00 97.75 695 VAL A N 1
ATOM 5339 C CA . VAL A 1 695 ? -28.701 5.729 15.939 1.00 97.75 695 VAL A CA 1
ATOM 5340 C C . VAL A 1 695 ? -28.587 6.587 14.676 1.00 97.75 695 VAL A C 1
ATOM 5342 O O . VAL A 1 695 ? -28.652 7.810 14.753 1.00 97.75 695 VAL A O 1
ATOM 5345 N N . LEU A 1 696 ? -28.437 5.962 13.507 1.00 98.44 696 LEU A N 1
ATOM 5346 C CA . LEU A 1 696 ? -28.083 6.621 12.244 1.00 98.44 696 LEU A CA 1
ATOM 5347 C C . LEU A 1 696 ? -29.232 6.634 11.228 1.00 98.44 696 LEU A C 1
ATOM 5349 O O . LEU A 1 696 ? -29.086 7.195 10.144 1.00 98.44 696 LEU A O 1
ATOM 5353 N N . GLY A 1 697 ? -30.389 6.045 11.551 1.00 97.62 697 GLY A N 1
ATOM 5354 C CA . GLY A 1 697 ? -31.538 5.987 10.639 1.00 97.62 697 GLY A CA 1
ATOM 5355 C C . GLY A 1 697 ? -31.997 7.368 10.160 1.00 97.62 697 GLY A C 1
ATOM 5356 O O . GLY A 1 697 ? -32.310 7.537 8.984 1.00 97.62 697 GLY A O 1
ATOM 5357 N N . ASN A 1 698 ? -31.932 8.383 11.028 1.00 96.38 698 ASN A N 1
ATOM 5358 C CA . ASN A 1 698 ? -32.266 9.769 10.673 1.00 96.38 698 ASN A CA 1
ATOM 5359 C C . ASN A 1 698 ? -31.288 10.398 9.665 1.00 96.38 698 ASN A C 1
ATOM 5361 O O . ASN A 1 698 ? -31.662 11.354 8.993 1.00 96.38 698 ASN A O 1
ATOM 5365 N N . LYS A 1 699 ? -30.068 9.857 9.538 1.00 96.56 699 LYS A N 1
ATOM 5366 C CA . LYS A 1 699 ? -29.076 10.255 8.527 1.00 96.56 699 LYS A CA 1
ATOM 5367 C C . LYS A 1 699 ? -29.249 9.491 7.204 1.00 96.56 699 LYS A C 1
ATOM 5369 O O . LYS A 1 699 ? -28.474 9.698 6.286 1.00 96.56 699 LYS A O 1
ATOM 5374 N N . GLY A 1 700 ? -30.238 8.595 7.089 1.00 97.06 700 GLY A N 1
ATOM 5375 C CA . GLY A 1 700 ? -30.469 7.779 5.887 1.00 97.06 700 GLY A CA 1
ATOM 5376 C C . GLY A 1 700 ? -29.801 6.398 5.906 1.00 97.06 700 GLY A C 1
ATOM 5377 O O . GLY A 1 700 ? -29.774 5.706 4.886 1.00 97.06 700 GLY A O 1
ATOM 5378 N N . PHE A 1 701 ? -29.267 5.958 7.052 1.00 98.38 701 PHE A N 1
ATOM 5379 C CA . PHE A 1 701 ? -28.660 4.633 7.178 1.00 98.38 701 PHE A CA 1
ATOM 5380 C C . PHE A 1 701 ? -29.652 3.502 6.851 1.00 98.38 701 PHE A C 1
ATOM 5382 O O . PHE A 1 701 ? -30.779 3.472 7.345 1.00 98.38 701 PHE A O 1
ATOM 5389 N N . ASN A 1 702 ? -29.192 2.506 6.088 1.00 96.81 702 ASN A N 1
ATOM 5390 C CA . ASN A 1 702 ? -29.947 1.305 5.750 1.00 96.81 702 ASN A CA 1
ATOM 5391 C C . ASN A 1 702 ? -29.070 0.071 5.993 1.00 96.81 702 ASN A C 1
ATOM 5393 O O . ASN A 1 702 ? -28.093 -0.145 5.280 1.00 96.81 702 ASN A O 1
ATOM 5397 N N . ALA A 1 703 ? -29.449 -0.772 6.956 1.00 95.88 703 ALA A N 1
ATOM 5398 C CA . ALA A 1 703 ? -28.676 -1.954 7.337 1.00 95.88 703 ALA A CA 1
ATOM 5399 C C . ALA A 1 703 ? -28.484 -2.971 6.195 1.00 95.88 703 ALA A C 1
ATOM 5401 O O . ALA A 1 703 ? -27.514 -3.722 6.215 1.00 95.88 703 ALA A O 1
ATOM 5402 N N . SER A 1 704 ? -29.360 -3.010 5.184 1.00 94.06 704 SER A N 1
ATOM 5403 C CA . SER A 1 704 ? -29.199 -3.945 4.060 1.00 94.06 704 SER A CA 1
ATOM 5404 C C . SER A 1 704 ? -28.087 -3.549 3.084 1.00 94.06 704 SER A C 1
ATOM 5406 O O . SER A 1 704 ? -27.776 -4.332 2.193 1.00 94.06 704 SER A O 1
ATOM 5408 N N . LYS A 1 705 ? -27.538 -2.335 3.211 1.00 95.25 705 LYS A N 1
ATOM 5409 C CA . LYS A 1 705 ? -26.568 -1.753 2.275 1.00 95.25 705 LYS A CA 1
ATOM 5410 C C . LYS A 1 705 ? -25.382 -1.113 2.997 1.00 95.25 705 LYS A C 1
ATOM 5412 O O . LYS A 1 705 ? -24.231 -1.408 2.713 1.00 95.25 705 LYS A O 1
ATOM 5417 N N . HIS A 1 706 ? -25.661 -0.261 3.976 1.00 97.69 706 HIS A N 1
ATOM 5418 C CA . HIS A 1 706 ? -24.684 0.630 4.597 1.00 97.69 706 HIS A CA 1
ATOM 5419 C C . HIS A 1 706 ? -23.935 0.010 5.778 1.00 97.69 706 HIS A C 1
ATOM 5421 O O . HIS A 1 706 ? -23.188 0.721 6.427 1.00 97.69 706 HIS A O 1
ATOM 5427 N N . ASN A 1 707 ? -24.100 -1.285 6.077 1.00 97.19 707 ASN A N 1
ATOM 5428 C CA . ASN A 1 707 ? -23.269 -1.960 7.088 1.00 97.19 707 ASN A CA 1
ATOM 5429 C C . ASN A 1 707 ? -21.785 -2.020 6.687 1.00 97.19 707 ASN A C 1
ATOM 5431 O O . ASN A 1 707 ? -20.932 -2.158 7.559 1.00 97.19 707 ASN A O 1
ATOM 5435 N N . LEU A 1 708 ? -21.497 -1.952 5.384 1.00 97.56 708 LEU A N 1
ATOM 5436 C CA . LEU A 1 708 ? -20.159 -1.937 4.804 1.00 97.56 708 LEU A CA 1
ATOM 5437 C C . LEU A 1 708 ? -20.074 -0.827 3.748 1.00 97.56 708 LEU A C 1
ATOM 5439 O O . LEU A 1 708 ? -21.076 -0.464 3.120 1.00 97.56 708 LEU A O 1
ATOM 5443 N N . LEU A 1 709 ? -18.865 -0.316 3.536 1.00 97.75 709 LEU A N 1
ATOM 5444 C CA . LEU A 1 709 ? -18.536 0.531 2.396 1.00 97.75 709 LEU A CA 1
ATOM 5445 C C . LEU A 1 709 ? -18.520 -0.308 1.106 1.00 97.75 709 LEU A C 1
ATOM 5447 O O . LEU A 1 709 ? -18.132 -1.478 1.152 1.00 97.75 709 LEU A O 1
ATOM 5451 N N . PRO A 1 710 ? -18.913 0.251 -0.051 1.00 98.12 710 PRO A N 1
ATOM 5452 C CA . PRO A 1 710 ? -18.735 -0.415 -1.333 1.00 98.12 710 PRO A CA 1
ATOM 5453 C C . PRO A 1 710 ? -17.254 -0.592 -1.648 1.00 98.12 710 PRO A C 1
ATOM 5455 O O . PRO A 1 710 ? -16.454 0.307 -1.398 1.00 98.12 710 PRO A O 1
ATOM 5458 N N . ILE A 1 711 ? -16.904 -1.699 -2.295 1.00 98.25 711 ILE A N 1
ATOM 5459 C CA . ILE A 1 711 ? -15.630 -1.807 -3.007 1.00 98.25 711 ILE A CA 1
ATOM 5460 C C . ILE A 1 711 ? -15.620 -0.736 -4.113 1.00 98.25 711 ILE A C 1
ATOM 5462 O O . ILE A 1 711 ? -16.629 -0.611 -4.817 1.00 98.25 711 ILE A O 1
ATOM 5466 N N . PRO A 1 712 ? -14.542 0.054 -4.289 1.00 98.00 712 PRO A N 1
ATOM 5467 C CA . PRO A 1 712 ? -14.524 1.107 -5.298 1.00 98.00 712 PRO A CA 1
ATOM 5468 C C . PRO A 1 712 ? -14.797 0.572 -6.705 1.00 98.00 712 PRO A C 1
ATOM 5470 O O . PRO A 1 712 ? -14.253 -0.462 -7.095 1.00 98.00 712 PRO A O 1
ATOM 5473 N N . GLN A 1 713 ? -15.588 1.304 -7.492 1.00 96.81 713 GLN A N 1
ATOM 5474 C CA . GLN A 1 713 ? -15.982 0.861 -8.835 1.00 96.81 713 GLN A CA 1
ATOM 5475 C C . GLN A 1 713 ? -14.763 0.625 -9.737 1.00 96.81 713 GLN A C 1
ATOM 5477 O O . GLN A 1 713 ? -14.683 -0.394 -10.408 1.00 96.81 713 GLN A O 1
ATOM 5482 N N . VAL A 1 714 ? -13.759 1.506 -9.658 1.00 94.50 714 VAL A N 1
ATOM 5483 C CA . VAL A 1 714 ? -12.501 1.378 -10.415 1.00 94.50 714 VAL A CA 1
ATOM 5484 C C . VAL A 1 714 ? -11.741 0.083 -10.114 1.00 94.50 714 VAL A C 1
ATOM 5486 O O . VAL A 1 714 ? -11.025 -0.423 -10.974 1.00 94.50 714 VAL A O 1
ATOM 5489 N N . THR A 1 715 ? -11.891 -0.462 -8.904 1.00 94.81 715 THR A N 1
ATOM 5490 C CA . THR A 1 715 ? -11.293 -1.740 -8.510 1.00 94.81 715 THR A CA 1
ATOM 5491 C C . THR A 1 715 ? -12.049 -2.899 -9.152 1.00 94.81 715 THR A C 1
ATOM 5493 O O . THR A 1 715 ? -11.416 -3.791 -9.705 1.00 94.81 715 THR A O 1
ATOM 5496 N N . ILE A 1 716 ? -13.386 -2.864 -9.131 1.00 95.25 716 ILE A N 1
ATOM 5497 C CA . ILE A 1 716 ? -14.242 -3.872 -9.779 1.00 95.25 716 ILE A CA 1
ATOM 5498 C C . ILE A 1 716 ? -14.006 -3.898 -11.294 1.00 95.25 716 ILE A C 1
ATOM 5500 O O . ILE A 1 716 ? -13.854 -4.967 -11.879 1.00 95.25 716 ILE A O 1
ATOM 5504 N N . ASP A 1 717 ? -13.911 -2.724 -11.919 1.00 92.69 717 ASP A N 1
ATOM 5505 C CA . ASP A 1 717 ? -13.679 -2.598 -13.361 1.00 92.69 717 ASP A CA 1
ATOM 5506 C C . ASP A 1 717 ? -12.300 -3.144 -13.770 1.00 92.69 717 ASP A C 1
ATOM 5508 O O . ASP A 1 717 ? -12.130 -3.651 -14.878 1.00 92.69 717 ASP A O 1
ATOM 5512 N N . ARG A 1 718 ? -11.305 -3.044 -12.876 1.00 91.31 718 ARG A N 1
ATOM 5513 C CA . ARG A 1 718 ? -9.929 -3.500 -13.116 1.00 91.31 718 ARG A CA 1
ATOM 5514 C C . ARG A 1 718 ? -9.726 -4.988 -12.825 1.00 91.31 718 ARG A C 1
ATOM 5516 O O . ARG A 1 718 ? -8.982 -5.643 -13.549 1.00 91.31 718 ARG A O 1
ATOM 5523 N N . PHE A 1 719 ? -10.344 -5.514 -11.770 1.00 93.25 719 PHE A N 1
ATOM 5524 C CA . PHE A 1 719 ? -10.102 -6.868 -11.275 1.00 93.25 719 PHE A CA 1
ATOM 5525 C C . PHE A 1 719 ? -11.385 -7.694 -11.325 1.00 93.25 719 PHE A C 1
ATOM 5527 O O . PHE A 1 719 ? -12.189 -7.684 -10.396 1.00 93.25 719 PHE A O 1
ATOM 5534 N N . SER A 1 720 ? -11.541 -8.468 -12.401 1.00 91.38 720 SER A N 1
ATOM 5535 C CA . SER A 1 720 ? -12.747 -9.274 -12.657 1.00 91.38 720 SER A CA 1
ATOM 5536 C C . SER A 1 720 ? -13.072 -10.323 -11.579 1.00 91.38 720 SER A C 1
ATOM 5538 O O . SER A 1 720 ? -14.213 -10.775 -11.494 1.00 91.38 720 SER A O 1
ATOM 5540 N N . GLY A 1 721 ? -12.089 -10.709 -10.756 1.00 93.75 721 GLY A N 1
ATOM 5541 C CA . GLY A 1 721 ? -12.267 -11.629 -9.630 1.00 93.75 721 GLY A CA 1
ATOM 5542 C C . GLY A 1 721 ? -12.824 -10.979 -8.356 1.00 93.75 721 GLY A C 1
ATOM 5543 O O . GLY A 1 721 ? -13.264 -11.688 -7.449 1.00 93.75 721 GLY A O 1
ATOM 5544 N N . ILE A 1 722 ? -12.829 -9.645 -8.272 1.00 96.81 722 ILE A N 1
ATOM 5545 C CA . ILE A 1 722 ? -13.345 -8.904 -7.122 1.00 96.81 722 ILE A CA 1
ATOM 5546 C C . ILE A 1 722 ? -14.836 -8.619 -7.331 1.00 96.81 722 ILE A C 1
ATOM 5548 O O . ILE A 1 722 ? -15.268 -8.107 -8.359 1.00 96.81 722 ILE A O 1
ATOM 5552 N N . THR A 1 723 ? -15.634 -8.933 -6.317 1.00 96.44 723 THR A N 1
ATOM 5553 C CA . THR A 1 723 ? -17.086 -8.747 -6.286 1.00 96.44 723 THR A CA 1
ATOM 5554 C C . THR A 1 723 ? -17.488 -7.634 -5.323 1.00 96.44 723 THR A C 1
ATOM 5556 O O . THR A 1 723 ? -16.785 -7.328 -4.358 1.00 96.44 723 THR A O 1
ATOM 5559 N N . GLN A 1 724 ? -18.636 -7.019 -5.599 1.00 97.00 724 GLN A N 1
ATOM 5560 C CA . GLN A 1 724 ? -19.178 -5.923 -4.805 1.00 97.00 724 GLN A CA 1
ATOM 5561 C C . GLN A 1 724 ? -19.875 -6.420 -3.523 1.00 97.00 724 GLN A C 1
ATOM 5563 O O . GLN A 1 724 ? -20.435 -7.517 -3.477 1.00 97.00 724 GLN A O 1
ATOM 5568 N N . ASN A 1 725 ? -19.880 -5.577 -2.488 1.00 96.44 725 ASN A N 1
ATOM 5569 C CA . ASN A 1 725 ? -20.658 -5.781 -1.272 1.00 96.44 725 ASN A CA 1
ATOM 5570 C C . ASN A 1 725 ? -22.175 -5.697 -1.537 1.00 96.44 725 ASN A C 1
ATOM 5572 O O . ASN A 1 725 ? -22.610 -4.934 -2.401 1.00 96.44 725 ASN A O 1
ATOM 5576 N N . PRO A 1 726 ? -23.018 -6.421 -0.776 1.00 92.25 726 PRO A N 1
ATOM 5577 C CA . PRO A 1 726 ? -24.463 -6.405 -0.986 1.00 92.25 726 PRO A CA 1
ATOM 5578 C C . PRO A 1 726 ? -25.068 -4.992 -0.962 1.00 92.25 726 PRO A C 1
ATOM 5580 O O . PRO A 1 726 ? -24.868 -4.234 -0.014 1.00 92.25 726 PRO A O 1
ATOM 5583 N N . GLY A 1 727 ? -25.863 -4.670 -1.987 1.00 89.38 727 GLY A N 1
ATOM 5584 C CA . GLY A 1 727 ? -26.626 -3.420 -2.074 1.00 89.38 727 GLY A CA 1
ATOM 5585 C C . GLY A 1 727 ? -25.973 -2.278 -2.865 1.00 89.38 727 GLY A C 1
ATOM 5586 O O . GLY A 1 727 ? -26.564 -1.193 -2.899 1.00 89.38 727 GLY A O 1
ATOM 5587 N N . TYR A 1 728 ? -24.813 -2.500 -3.492 1.00 91.25 728 TYR A N 1
ATOM 5588 C CA . TYR A 1 728 ? -24.122 -1.517 -4.339 1.00 91.25 728 TYR A CA 1
ATOM 5589 C C . TYR A 1 728 ? -24.014 -1.940 -5.796 1.00 91.25 728 TYR A C 1
ATOM 5591 O O . TYR A 1 728 ? -23.930 -3.163 -6.053 1.00 91.25 728 TYR A O 1
#

Secondary structure (DSSP, 8-state):
-----------------------PPPPPPP-----------S-HHHHHHHHHHHHTTSGGGHHHHHHHTT----HHHHTT-EEEEEEP-------HHHHHHHTT--S---HHHHHHHHHH----PPP----HHHHGGGEEES---TTT--TT-EEEBTTS-EEEEEEETTEEEETTEEEEEEEEEE-SSEEEEEESS--TT-----S-----EEEEEEEEGGG--SS-TT-EE-TT-EEEEESSHHHHHTT--SEEEE--TTSEEEEESPPSEEEEEEEEETTEES-EEEEE-TTTS-EEEEPEEEE--SHHHHHHSPB-TT--TTSEEE--SS-SSB-SGGG-EEE---EEEE-TT-EEEEEEEEB-SSHHHHSPP-SHHHHHHHHHHHHHHHHHIIIIIHHHHHHHTTTS----SSTHHHHTTHHHHHTT---TT-HHHHHHHHHHHHHHHHHHHHHHHGGGS--S-HHHHHHHHHHHHHHHHHHHHHHTSSB----SSS--TT--PBPHHHHHHHHHHHHHHTTTTSPP--SS-TT---HHHHHHHHHHHHHHTT-HHHHHHHHHHHHHT--S----TTTTTSTT-SSEEE---PPPPHHHHHHTTT-S---SEEHHHHHHHHHHHHHHTT-HHHHHHHHHHHHHHTTPPPP-S---HHHHHHHHHHHHHHHSTTSS-HHHHHHHTT-HHHHHGGGT--TTTTTSPPPPHHHHHH-TT--PPTT-

Organism: NCBI:txid653929